Protein AF-A0A812QGC5-F1 (afdb_monomer)

Structure (mmCIF, N/CA/C/O backbone):
data_AF-A0A812QGC5-F1
#
_entry.id   AF-A0A812QGC5-F1
#
loop_
_atom_site.group_PDB
_atom_site.id
_atom_site.type_symbol
_atom_site.label_atom_id
_atom_site.label_alt_id
_atom_site.label_comp_id
_atom_site.label_asym_id
_atom_site.label_entity_id
_atom_site.label_seq_id
_atom_site.pdbx_PDB_ins_code
_atom_site.Cartn_x
_atom_site.Cartn_y
_atom_site.Cartn_z
_atom_site.occupancy
_atom_site.B_iso_or_equiv
_atom_site.auth_seq_id
_atom_site.auth_comp_id
_atom_site.auth_asym_id
_atom_site.auth_atom_id
_atom_site.pdbx_PDB_model_num
ATOM 1 N N . ALA A 1 1 ? -23.542 2.801 25.364 1.00 51.41 1 ALA A N 1
ATOM 2 C CA . ALA A 1 1 ? -22.105 2.615 25.045 1.00 51.41 1 ALA A CA 1
ATOM 3 C C . ALA A 1 1 ? -21.434 1.671 26.038 1.00 51.41 1 ALA A C 1
ATOM 5 O O . ALA A 1 1 ? -21.029 0.599 25.617 1.00 51.41 1 ALA A O 1
ATOM 6 N N . LEU A 1 2 ? -21.374 2.004 27.335 1.00 61.59 2 LEU A N 1
ATOM 7 C CA . LEU A 1 2 ? -20.859 1.076 28.356 1.00 61.59 2 LEU A CA 1
ATOM 8 C C . LEU A 1 2 ? -21.672 -0.218 28.427 1.00 61.59 2 LEU A C 1
ATOM 10 O O . LEU A 1 2 ? -21.101 -1.281 28.233 1.00 61.59 2 LEU A O 1
ATOM 14 N N . GLU A 1 3 ? -23.001 -0.109 28.476 1.00 65.00 3 GLU A N 1
ATOM 15 C CA . GLU A 1 3 ? -23.911 -1.265 28.377 1.00 65.00 3 GLU A CA 1
ATOM 16 C C . GLU A 1 3 ? -23.675 -2.108 27.111 1.00 65.00 3 GLU A C 1
ATOM 18 O O . GLU A 1 3 ? -23.820 -3.327 27.119 1.00 65.00 3 GLU A O 1
ATOM 23 N N . ALA A 1 4 ? -23.253 -1.471 26.011 1.00 57.47 4 ALA A N 1
ATOM 24 C CA . ALA A 1 4 ? -22.937 -2.182 24.780 1.00 57.47 4 ALA A CA 1
ATOM 25 C C . ALA A 1 4 ? -21.626 -2.979 24.912 1.00 57.47 4 ALA A C 1
ATOM 27 O O . ALA A 1 4 ? -21.539 -4.066 24.351 1.00 57.47 4 ALA A O 1
ATOM 28 N N . LEU A 1 5 ? -20.624 -2.479 25.639 1.00 62.44 5 LEU A N 1
ATOM 29 C CA . LEU A 1 5 ? -19.395 -3.224 25.938 1.00 62.44 5 LEU A CA 1
ATOM 30 C C . LEU A 1 5 ? -19.624 -4.312 27.000 1.00 62.44 5 LEU A C 1
ATOM 32 O O . LEU A 1 5 ? -19.018 -5.375 26.909 1.00 62.44 5 LEU A O 1
ATOM 36 N N . ASP A 1 6 ? -20.493 -4.067 27.988 1.00 69.75 6 ASP A N 1
ATOM 37 C CA . ASP A 1 6 ? -20.926 -5.079 28.964 1.00 69.75 6 ASP A CA 1
ATOM 38 C C . ASP A 1 6 ? -21.587 -6.277 28.271 1.00 69.75 6 ASP A C 1
ATOM 40 O O . ASP A 1 6 ? -21.271 -7.420 28.586 1.00 69.75 6 ASP A O 1
ATOM 44 N N . TRP A 1 7 ? -22.437 -6.026 27.273 1.00 65.00 7 TRP A N 1
ATOM 45 C CA . TRP A 1 7 ? -23.101 -7.090 26.520 1.00 65.00 7 TRP A CA 1
ATOM 46 C C . TRP A 1 7 ? -22.123 -8.011 25.771 1.00 65.00 7 TRP A C 1
ATOM 48 O O . TRP A 1 7 ? -22.258 -9.226 25.854 1.00 65.00 7 TRP A O 1
ATO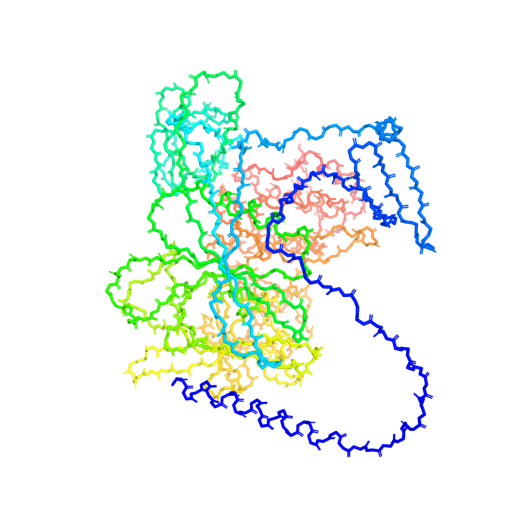M 58 N N . THR A 1 8 ? -21.106 -7.463 25.090 1.00 58.28 8 THR A N 1
ATOM 59 C CA . THR A 1 8 ? -20.103 -8.272 24.363 1.00 58.28 8 THR A CA 1
ATOM 60 C C . THR A 1 8 ? -19.292 -9.150 25.309 1.00 58.28 8 THR A C 1
ATOM 62 O O . THR A 1 8 ? -19.069 -10.320 25.023 1.00 58.28 8 THR A O 1
ATOM 65 N N . ARG A 1 9 ? -18.909 -8.611 26.472 1.00 63.12 9 ARG A N 1
ATOM 66 C CA . ARG A 1 9 ? -18.237 -9.396 27.509 1.00 63.12 9 ARG A CA 1
ATOM 67 C C . ARG A 1 9 ? -19.108 -10.559 27.986 1.00 63.12 9 ARG A C 1
ATOM 69 O O . ARG A 1 9 ? -18.584 -11.646 28.191 1.00 63.12 9 ARG A O 1
ATOM 76 N N . ASN A 1 10 ? -20.403 -10.319 28.183 1.00 67.81 10 ASN A N 1
ATOM 77 C CA . ASN A 1 10 ? -21.319 -11.356 28.645 1.00 67.81 10 ASN A CA 1
ATOM 78 C C . ASN A 1 10 ? -21.529 -12.438 27.579 1.00 67.81 10 ASN A C 1
ATOM 80 O O . ASN A 1 10 ? -21.509 -13.605 27.936 1.00 67.81 10 ASN A O 1
ATOM 84 N N . GLN A 1 11 ? -21.634 -12.082 26.291 1.00 62.38 11 GLN A N 1
ATOM 85 C CA . GLN A 1 11 ? -21.684 -13.066 25.198 1.00 62.38 11 GLN A CA 1
ATOM 86 C C . GLN A 1 11 ? -20.425 -13.935 25.140 1.00 62.38 11 GLN A C 1
ATOM 88 O O . GLN A 1 11 ? -20.523 -15.155 25.088 1.00 62.38 11 GLN A O 1
ATOM 93 N N . ASP A 1 12 ? -19.245 -13.317 25.217 1.00 58.53 12 ASP A N 1
ATOM 94 C CA . ASP A 1 12 ? -17.973 -14.043 25.263 1.00 58.53 12 ASP A CA 1
ATOM 95 C C . ASP A 1 12 ? -17.878 -14.990 26.470 1.00 58.53 12 ASP A C 1
ATOM 97 O O . ASP A 1 12 ? -17.263 -16.053 26.392 1.00 58.53 12 ASP A O 1
ATOM 101 N N . GLN A 1 13 ? -18.442 -14.573 27.605 1.00 60.47 13 GLN A N 1
ATOM 102 C CA . GLN A 1 13 ? -18.457 -15.362 28.828 1.00 60.47 13 GLN A CA 1
ATOM 103 C C . GLN A 1 13 ? -19.453 -16.525 28.726 1.00 60.47 13 GLN A C 1
ATOM 105 O O . GLN A 1 13 ? -19.086 -17.641 29.063 1.00 60.47 13 GLN A O 1
ATOM 110 N N . GLU A 1 14 ? -20.651 -16.302 28.178 1.00 64.06 14 GLU A N 1
ATOM 111 C CA . GLU A 1 14 ? -21.645 -17.353 27.910 1.00 64.06 14 GLU A CA 1
ATOM 112 C C . GLU A 1 14 ? -21.124 -18.395 26.904 1.00 64.06 14 GLU A C 1
ATOM 114 O O . GLU A 1 14 ? -21.294 -19.595 27.114 1.00 64.06 14 GLU A O 1
ATOM 119 N N . GLU A 1 15 ? -20.435 -17.968 25.840 1.00 57.91 15 GLU A N 1
ATOM 120 C CA . GLU A 1 15 ? -19.796 -18.889 24.892 1.00 57.91 15 GLU A CA 1
ATOM 121 C C . GLU A 1 15 ? -18.661 -19.703 25.526 1.00 57.91 15 GLU A C 1
ATOM 123 O O . GLU A 1 15 ? -18.509 -20.885 25.218 1.00 57.91 15 GLU A O 1
ATOM 128 N N . ASN A 1 16 ? -17.853 -19.091 26.399 1.00 53.69 16 ASN A N 1
ATOM 129 C CA . ASN A 1 16 ? -16.799 -19.802 27.125 1.00 53.69 16 ASN A CA 1
ATOM 130 C C . ASN A 1 16 ? -17.381 -20.802 28.134 1.00 53.69 16 ASN A C 1
ATOM 132 O O . ASN A 1 16 ? -16.910 -21.935 28.191 1.00 53.69 16 ASN A O 1
ATOM 136 N N . ASP A 1 17 ? -18.418 -20.411 28.878 1.00 58.16 17 ASP A N 1
ATOM 137 C CA . ASP A 1 17 ? -19.082 -21.276 29.857 1.00 58.16 17 ASP A CA 1
ATOM 138 C C . ASP A 1 17 ? -19.735 -22.492 29.162 1.00 58.16 17 ASP A C 1
ATOM 140 O O . ASP A 1 17 ? -19.728 -23.600 29.703 1.00 58.16 17 ASP A O 1
ATOM 144 N N . HIS A 1 18 ? -20.240 -22.328 27.931 1.00 55.31 18 HIS A N 1
ATOM 145 C CA . HIS A 1 18 ? -20.723 -23.443 27.109 1.00 55.31 18 HIS A CA 1
ATOM 146 C C . HIS A 1 18 ? -19.597 -24.337 26.569 1.00 55.31 18 HIS A C 1
ATOM 148 O O . HIS A 1 18 ? -19.727 -25.560 26.623 1.00 55.31 18 HIS A O 1
ATOM 154 N N . ALA A 1 19 ? -18.477 -23.762 26.121 1.00 51.03 19 ALA A N 1
ATOM 155 C CA . ALA A 1 19 ? -17.329 -24.532 25.636 1.00 51.03 19 ALA A CA 1
ATOM 156 C C . ALA A 1 19 ? -16.635 -25.349 26.744 1.00 51.03 19 ALA A C 1
ATOM 158 O O . ALA A 1 19 ? -16.153 -26.449 26.479 1.00 51.03 19 ALA A O 1
ATOM 159 N N . GLU A 1 20 ? -16.603 -24.849 27.985 1.00 49.97 20 GLU A N 1
ATOM 160 C CA . GLU A 1 20 ? -16.094 -25.611 29.134 1.00 49.97 20 GLU A CA 1
ATOM 161 C C . GLU A 1 20 ? -17.053 -26.749 29.535 1.00 49.97 20 GLU A C 1
ATOM 163 O O . GLU A 1 20 ? -16.592 -27.824 29.925 1.00 49.97 20 GLU A O 1
ATOM 168 N N . SER A 1 21 ? -18.371 -26.572 29.356 1.00 49.69 21 SER A N 1
ATOM 169 C CA . SER A 1 21 ? -19.380 -27.595 29.686 1.00 49.69 21 SER A CA 1
ATOM 170 C C . SER A 1 21 ? -19.433 -28.795 28.728 1.00 49.69 21 SER A C 1
ATOM 172 O O . SER A 1 21 ? -19.915 -29.856 29.117 1.00 49.69 21 SER A O 1
ATOM 174 N N . ASP A 1 22 ? -18.887 -28.664 27.516 1.00 45.41 22 ASP A N 1
ATOM 175 C CA . ASP A 1 22 ? -18.823 -29.747 26.521 1.00 45.41 22 ASP A CA 1
ATOM 176 C C . ASP A 1 22 ? -17.539 -30.602 26.632 1.00 45.41 22 ASP A C 1
ATOM 178 O O . ASP A 1 22 ? -17.300 -31.483 25.804 1.00 45.41 22 ASP A O 1
ATOM 182 N N . SER A 1 23 ? -16.709 -30.380 27.663 1.00 42.31 23 SER A N 1
ATOM 183 C CA . SER A 1 23 ? -15.461 -31.133 27.889 1.00 42.31 23 SER A CA 1
ATOM 184 C C . SER A 1 23 ? -15.576 -32.325 28.856 1.00 42.31 23 SER A C 1
ATOM 186 O O . SER A 1 23 ? -14.601 -33.056 29.040 1.00 42.31 23 SER A O 1
ATOM 188 N N . ASP A 1 24 ? -16.771 -32.608 29.389 1.00 41.47 24 ASP A N 1
ATOM 189 C CA . ASP A 1 24 ? -17.039 -33.792 30.216 1.00 41.47 24 ASP A CA 1
ATOM 190 C C . ASP A 1 24 ? -17.233 -35.054 29.349 1.00 41.47 24 ASP A C 1
ATOM 192 O O . ASP A 1 24 ? -18.333 -35.587 29.175 1.00 41.47 24 ASP A O 1
ATOM 196 N N . SER A 1 25 ? -16.130 -35.579 28.816 1.00 38.19 25 SER A N 1
ATOM 197 C CA . SER A 1 25 ? -16.027 -36.995 28.458 1.00 38.19 25 SER A CA 1
ATOM 198 C C . SER A 1 25 ? -14.837 -37.618 29.181 1.00 38.19 25 SER A C 1
ATOM 200 O O . SER A 1 25 ? -13.722 -37.676 28.660 1.00 38.19 25 SER A O 1
ATOM 202 N N . ASP A 1 26 ? -15.111 -38.079 30.399 1.00 38.16 26 ASP A N 1
ATOM 203 C CA . ASP A 1 26 ? -14.253 -38.945 31.198 1.00 38.16 26 ASP A CA 1
ATOM 204 C C . ASP A 1 26 ? -13.956 -40.262 30.462 1.00 38.16 26 ASP A C 1
ATOM 206 O O . ASP A 1 26 ? -14.856 -41.070 30.212 1.00 38.16 26 ASP A O 1
ATOM 210 N N . ALA A 1 27 ? -12.675 -40.512 30.185 1.00 34.78 27 ALA A N 1
ATOM 211 C CA . ALA A 1 27 ? -12.120 -41.859 30.095 1.00 34.78 27 ALA A CA 1
ATOM 212 C C . ALA A 1 27 ? -10.614 -41.853 30.426 1.00 34.78 27 ALA A C 1
ATOM 214 O O . ALA A 1 27 ? -9.789 -41.362 29.660 1.00 34.78 27 ALA A O 1
ATOM 215 N N . ASP A 1 28 ? -10.300 -42.456 31.575 1.00 37.97 28 ASP A N 1
ATOM 216 C CA . ASP A 1 28 ? -9.084 -43.210 31.901 1.00 37.97 28 ASP A CA 1
ATOM 217 C C . ASP A 1 28 ? -7.702 -42.555 31.731 1.00 37.97 28 ASP A C 1
ATOM 219 O O . ASP A 1 28 ? -7.010 -42.832 30.756 1.00 37.97 28 ASP A O 1
ATOM 223 N N . ILE A 1 29 ? -7.198 -41.883 32.780 1.00 31.80 29 ILE A N 1
ATOM 224 C CA . ILE A 1 29 ? -5.770 -41.969 33.164 1.00 31.80 29 ILE A CA 1
ATOM 225 C C . ILE A 1 29 ? -5.642 -42.018 34.698 1.00 31.80 29 ILE A C 1
ATOM 227 O O . ILE A 1 29 ? -5.311 -41.043 35.370 1.00 31.80 29 ILE A O 1
ATOM 231 N N . GLU A 1 30 ? -5.863 -43.206 35.260 1.00 33.41 30 GLU A N 1
ATOM 232 C CA . GLU A 1 30 ? -5.301 -43.616 36.549 1.00 33.41 30 GLU A CA 1
ATOM 233 C C . GLU A 1 30 ? -3.942 -44.292 36.283 1.00 33.41 30 GLU A C 1
ATOM 235 O O . GLU A 1 30 ? -3.883 -45.478 35.981 1.00 33.41 30 GLU A O 1
ATOM 240 N N . SER A 1 31 ? -2.833 -43.552 36.368 1.00 30.31 31 SER A N 1
ATOM 241 C CA . SER A 1 31 ? -1.549 -44.071 36.877 1.00 30.31 31 SER A CA 1
ATOM 242 C C . SER A 1 31 ? -0.480 -42.980 36.851 1.00 30.31 31 SER A C 1
ATOM 244 O O . SER A 1 31 ? -0.059 -42.568 35.774 1.00 30.31 31 SER A O 1
ATOM 246 N N . LEU A 1 32 ? -0.026 -42.559 38.035 1.00 27.27 32 LEU A N 1
ATOM 247 C CA . LEU A 1 32 ? 1.380 -42.341 38.428 1.00 27.27 32 LEU A CA 1
ATOM 248 C C . LEU A 1 32 ? 1.431 -41.410 39.650 1.00 27.27 32 LEU A C 1
ATOM 250 O O . LEU A 1 32 ? 1.741 -40.226 39.573 1.00 27.27 32 LEU A O 1
ATOM 254 N N . GLN A 1 33 ? 1.156 -41.990 40.820 1.00 28.73 33 GLN A N 1
ATOM 255 C CA . GLN A 1 33 ? 1.729 -41.505 42.071 1.00 28.73 33 GLN A CA 1
ATOM 256 C C . GLN A 1 33 ? 3.153 -42.053 42.202 1.00 28.73 33 GLN A C 1
ATOM 258 O O . GLN A 1 33 ? 3.318 -43.273 42.254 1.00 28.73 33 GLN A O 1
ATOM 263 N N . LYS A 1 34 ? 4.144 -41.161 42.319 1.00 28.09 34 LYS A N 1
ATOM 264 C CA . LYS A 1 34 ? 5.225 -41.167 43.331 1.00 28.09 34 LYS A CA 1
ATOM 265 C C . LYS A 1 34 ? 6.358 -40.241 42.891 1.00 28.09 34 LYS A C 1
ATOM 267 O O . LYS A 1 34 ? 7.042 -40.534 41.924 1.00 28.09 34 LYS A O 1
ATOM 272 N N . ASP A 1 35 ? 6.510 -39.125 43.599 1.00 24.92 35 ASP A N 1
ATOM 273 C CA . ASP A 1 35 ? 7.723 -38.801 44.363 1.00 24.92 35 ASP A CA 1
ATOM 274 C C . ASP A 1 35 ? 7.535 -37.429 45.026 1.00 24.92 35 ASP A C 1
ATOM 276 O O . ASP A 1 35 ? 7.596 -36.376 44.398 1.00 24.92 35 ASP A O 1
ATOM 280 N N . VAL A 1 36 ? 7.244 -37.460 46.328 1.00 23.92 36 VAL A N 1
ATOM 281 C CA . VAL A 1 36 ? 7.231 -36.286 47.204 1.00 23.92 36 VAL A CA 1
ATOM 282 C C . VAL A 1 36 ? 8.629 -36.173 47.802 1.00 23.92 36 VAL A C 1
ATOM 284 O O . VAL A 1 36 ? 9.024 -37.013 48.608 1.00 23.92 36 VAL A O 1
ATOM 287 N N . VAL A 1 37 ? 9.372 -35.140 47.408 1.00 24.52 37 VAL A N 1
ATOM 288 C CA . VAL A 1 37 ? 10.592 -34.701 48.095 1.00 24.52 37 VAL A CA 1
ATOM 289 C C . VAL A 1 37 ? 10.237 -33.457 48.905 1.00 24.52 37 VAL A C 1
ATOM 291 O O . VAL A 1 37 ? 9.871 -32.425 48.347 1.00 24.52 37 VAL A O 1
ATOM 294 N N . GLU A 1 38 ? 10.316 -33.574 50.230 1.00 24.09 38 GLU A N 1
ATOM 295 C CA . GLU A 1 38 ? 10.197 -32.462 51.175 1.00 24.09 38 GLU A CA 1
ATOM 296 C C . GLU A 1 38 ? 11.308 -31.427 50.929 1.00 24.09 38 GLU A C 1
ATOM 298 O O . GLU A 1 38 ? 12.490 -31.712 51.127 1.00 24.09 38 GLU A O 1
ATOM 303 N N . PHE A 1 39 ? 10.934 -30.200 50.558 1.00 22.98 39 PHE A N 1
ATOM 304 C CA . PHE A 1 39 ? 11.820 -29.040 50.656 1.00 22.98 39 PHE A CA 1
ATOM 305 C C . PHE A 1 39 ? 11.642 -28.384 52.030 1.00 22.98 39 PHE A C 1
ATOM 307 O O . PHE A 1 39 ? 10.556 -27.928 52.383 1.00 22.98 39 PHE A O 1
ATOM 314 N N . ARG A 1 40 ? 12.727 -28.333 52.811 1.00 23.81 40 ARG A N 1
ATOM 315 C CA . ARG A 1 40 ? 12.825 -27.514 54.025 1.00 23.81 40 ARG A CA 1
ATOM 316 C C . ARG A 1 40 ? 12.967 -26.043 53.635 1.00 23.81 40 ARG A C 1
ATOM 318 O O . ARG A 1 40 ? 13.936 -25.671 52.981 1.00 23.81 40 ARG A O 1
ATOM 325 N N . GLU A 1 41 ? 12.038 -25.211 54.094 1.00 28.45 41 GLU A N 1
ATOM 326 C CA . GLU A 1 41 ? 12.185 -23.756 54.115 1.00 28.45 41 GLU A CA 1
ATOM 327 C C . GLU A 1 41 ? 13.258 -23.351 55.135 1.00 28.45 41 GLU A C 1
ATOM 329 O O . GLU A 1 41 ? 13.070 -23.490 56.343 1.00 28.45 41 GLU A O 1
ATOM 334 N N . THR A 1 42 ? 14.377 -22.802 54.665 1.00 28.95 42 THR A N 1
ATOM 335 C CA . THR A 1 42 ? 15.265 -21.981 55.499 1.00 28.95 42 THR A CA 1
ATOM 336 C C . THR A 1 42 ? 15.805 -20.812 54.688 1.00 28.95 42 THR A C 1
ATOM 338 O O . THR A 1 42 ? 16.832 -20.926 54.026 1.00 28.95 42 THR A O 1
ATOM 341 N N . SER A 1 43 ? 15.139 -19.665 54.780 1.00 31.56 43 SER A N 1
ATOM 342 C CA . SER A 1 43 ? 15.748 -18.368 54.481 1.00 31.56 43 SER A CA 1
ATOM 343 C C . SER A 1 43 ? 15.027 -17.289 55.286 1.00 31.56 43 SER A C 1
ATOM 345 O O . SER A 1 43 ? 13.912 -16.890 54.953 1.00 31.56 43 SER A O 1
ATOM 347 N N . GLN A 1 44 ? 15.647 -16.859 56.387 1.00 30.02 44 GLN A N 1
ATOM 348 C CA . GLN A 1 44 ? 15.215 -15.677 57.135 1.00 30.02 44 GLN A CA 1
ATOM 349 C C . GLN A 1 44 ? 15.510 -14.408 56.312 1.00 30.02 44 GLN A C 1
ATOM 351 O O . GLN A 1 44 ? 16.543 -14.353 55.642 1.00 30.02 44 GLN A O 1
ATOM 356 N N . PRO A 1 45 ? 14.635 -13.387 56.344 1.00 32.44 45 PRO A N 1
ATOM 357 C CA . PRO A 1 45 ? 14.910 -12.098 55.714 1.00 32.44 45 PRO A CA 1
ATOM 358 C C . PRO A 1 45 ? 16.031 -11.336 56.454 1.00 32.44 45 PRO A C 1
ATOM 360 O O . PRO A 1 45 ? 16.222 -11.557 57.651 1.00 32.44 45 PRO A O 1
ATOM 363 N N . PRO A 1 46 ? 16.758 -10.426 55.774 1.00 35.69 46 PRO A N 1
ATOM 364 C CA . PRO A 1 46 ? 17.833 -9.645 56.386 1.00 35.69 46 PRO A CA 1
ATOM 365 C C . PRO A 1 46 ? 17.307 -8.676 57.458 1.00 35.69 46 PRO A C 1
ATOM 367 O O . PRO A 1 46 ? 16.222 -8.102 57.318 1.00 35.69 46 PRO A O 1
ATOM 370 N N . GLU A 1 47 ? 18.089 -8.483 58.524 1.00 34.16 47 GLU A N 1
ATOM 371 C CA . GLU A 1 47 ? 17.730 -7.602 59.638 1.00 34.16 47 GLU A CA 1
ATOM 372 C C . GLU A 1 47 ? 17.901 -6.102 59.301 1.00 34.16 47 GLU A C 1
ATOM 374 O O . GLU A 1 47 ? 18.698 -5.725 58.435 1.00 34.16 47 GLU A O 1
ATOM 379 N N . PRO A 1 48 ? 17.161 -5.198 59.977 1.00 29.09 48 PRO A N 1
ATOM 380 C CA . PRO A 1 48 ? 17.253 -3.762 59.733 1.00 29.09 48 PRO A CA 1
ATOM 381 C C . PRO A 1 48 ? 18.610 -3.202 60.197 1.00 29.09 48 PRO A C 1
ATOM 383 O O . PRO A 1 48 ? 18.845 -3.046 61.392 1.00 29.09 48 PRO A O 1
ATOM 386 N N . GLY A 1 49 ? 19.493 -2.839 59.259 1.00 34.09 49 GLY A N 1
ATOM 387 C CA . GLY A 1 49 ? 20.756 -2.150 59.576 1.00 34.09 49 GLY A CA 1
ATOM 388 C C . GLY A 1 49 ? 21.924 -2.395 58.618 1.00 34.09 49 GLY A C 1
ATOM 389 O O . GLY A 1 49 ? 22.900 -1.639 58.656 1.00 34.09 49 GLY A O 1
ATOM 390 N N . ASP A 1 50 ? 21.831 -3.391 57.736 1.00 33.56 50 ASP A N 1
ATOM 391 C CA . ASP A 1 50 ? 22.957 -3.790 56.892 1.00 33.56 50 ASP A CA 1
ATOM 392 C C . ASP A 1 50 ? 23.245 -2.821 55.735 1.00 33.56 50 ASP A C 1
ATOM 394 O O . ASP A 1 50 ? 22.373 -2.426 54.958 1.00 33.56 50 ASP A O 1
ATOM 398 N N . LYS A 1 51 ? 24.523 -2.449 55.594 1.00 29.06 51 LYS A N 1
ATOM 399 C CA . LYS A 1 51 ? 25.035 -1.647 54.473 1.00 29.06 51 LYS A CA 1
ATOM 400 C C . LYS A 1 51 ? 25.611 -2.572 53.403 1.00 29.06 51 LYS A C 1
ATOM 402 O O . LYS A 1 51 ? 26.743 -3.027 53.534 1.00 29.06 51 LYS A O 1
ATOM 407 N N . MET A 1 52 ? 24.880 -2.800 52.314 1.00 28.70 52 MET A N 1
ATOM 408 C CA . MET A 1 52 ? 25.397 -3.539 51.155 1.00 28.70 52 MET A CA 1
ATOM 409 C C . MET A 1 52 ? 26.094 -2.608 50.148 1.00 28.70 52 MET A C 1
ATOM 411 O O . MET A 1 52 ? 25.603 -1.519 49.847 1.00 28.70 52 MET A O 1
ATOM 415 N N . LYS A 1 53 ? 27.236 -3.044 49.596 1.00 26.02 53 LYS A N 1
ATOM 416 C CA . LYS A 1 53 ? 27.913 -2.407 48.450 1.00 26.02 53 LYS A CA 1
ATOM 417 C C . LYS A 1 53 ? 27.907 -3.363 47.259 1.00 26.02 53 LYS A C 1
ATOM 419 O O . LYS A 1 53 ? 28.475 -4.444 47.347 1.00 26.02 53 LYS A O 1
ATOM 424 N N . LEU A 1 54 ? 27.326 -2.936 46.140 1.00 25.69 54 LEU A N 1
ATOM 425 C CA . LEU A 1 54 ? 27.398 -3.649 44.861 1.00 25.69 54 LEU A CA 1
ATOM 426 C C . LEU A 1 54 ? 28.612 -3.157 44.053 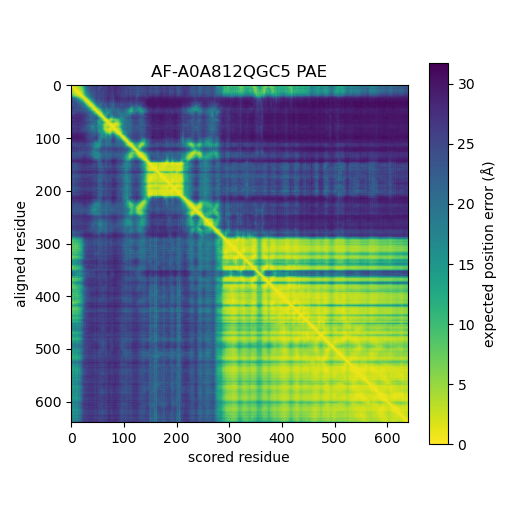1.00 25.69 54 LEU A C 1
ATOM 428 O O . LEU A 1 54 ? 28.786 -1.949 43.885 1.00 25.69 54 LEU A O 1
ATOM 432 N N . VAL A 1 55 ? 29.426 -4.071 43.514 1.00 25.02 55 VAL A N 1
ATOM 433 C CA . VAL A 1 55 ? 30.518 -3.755 42.572 1.00 25.02 55 VAL A CA 1
ATOM 434 C C . VAL A 1 55 ? 30.319 -4.549 41.277 1.00 25.02 55 VAL A C 1
ATOM 436 O O . VAL A 1 55 ? 29.962 -5.721 41.299 1.00 25.02 55 VAL A O 1
ATOM 439 N N . LYS A 1 56 ? 30.510 -3.875 40.138 1.00 26.88 56 LYS A N 1
ATOM 440 C CA . LYS A 1 56 ? 30.215 -4.347 38.775 1.00 26.88 56 LYS A CA 1
ATOM 441 C C . LYS A 1 56 ? 31.285 -5.321 38.254 1.00 26.88 56 LYS A C 1
ATOM 443 O O . LYS A 1 56 ? 32.458 -4.959 38.238 1.00 26.88 56 LYS A O 1
ATOM 448 N N . VAL A 1 57 ? 30.877 -6.475 37.717 1.00 24.27 57 VAL A N 1
ATOM 449 C CA . VAL A 1 57 ? 31.714 -7.371 36.888 1.00 24.27 57 VAL A CA 1
ATOM 450 C C . VAL A 1 57 ? 30.951 -7.696 35.594 1.00 24.27 57 VAL A C 1
ATOM 452 O O . VAL A 1 57 ? 29.740 -7.895 35.626 1.00 24.27 57 VAL A O 1
ATOM 455 N N . ALA A 1 58 ? 31.629 -7.651 34.443 1.00 27.11 58 ALA A N 1
ATOM 456 C CA . ALA A 1 58 ? 31.035 -7.853 33.115 1.00 27.11 58 ALA A CA 1
ATOM 457 C C . ALA A 1 58 ? 30.960 -9.349 32.739 1.00 27.11 58 ALA A C 1
ATOM 459 O O . ALA A 1 58 ? 31.865 -10.107 33.076 1.00 27.11 58 ALA A O 1
ATOM 460 N N . MET A 1 59 ? 29.892 -9.761 32.042 1.00 26.94 59 MET A N 1
ATOM 461 C CA . MET A 1 59 ? 29.592 -11.163 31.701 1.00 26.94 59 MET A CA 1
ATOM 462 C C . MET A 1 59 ? 30.221 -11.643 30.376 1.00 26.94 59 MET A C 1
ATOM 464 O O . MET A 1 59 ? 30.282 -10.890 29.404 1.00 26.94 59 MET A O 1
ATOM 468 N N . LEU A 1 60 ? 30.595 -12.930 30.346 1.00 25.58 60 LEU A N 1
ATOM 469 C CA . LEU A 1 60 ? 30.867 -13.777 29.169 1.00 25.58 60 LEU A CA 1
ATOM 470 C C . LEU A 1 60 ? 29.699 -14.787 28.965 1.00 25.58 60 LEU A C 1
ATOM 472 O O . LEU A 1 60 ? 28.937 -14.996 29.910 1.00 25.58 60 LEU A O 1
ATOM 476 N N . PRO A 1 61 ? 29.533 -15.418 27.777 1.00 31.39 61 PRO A N 1
ATOM 477 C CA . PRO A 1 61 ? 28.466 -16.398 27.508 1.00 31.39 61 PRO A CA 1
ATOM 478 C C . PRO A 1 61 ? 28.731 -17.795 28.143 1.00 31.39 61 PRO A C 1
ATOM 480 O O . PRO A 1 61 ? 29.851 -18.044 28.586 1.00 31.39 61 PRO A O 1
ATOM 483 N N . PRO A 1 62 ? 27.712 -18.688 28.227 1.00 34.72 62 PRO A N 1
ATOM 484 C CA . PRO A 1 62 ? 27.551 -19.720 29.277 1.00 34.72 62 PRO A CA 1
ATOM 485 C C . PRO A 1 62 ? 28.527 -20.917 29.181 1.00 34.72 62 PRO A C 1
ATOM 487 O O . PRO A 1 62 ? 29.052 -21.164 28.093 1.00 34.72 62 PRO A O 1
ATOM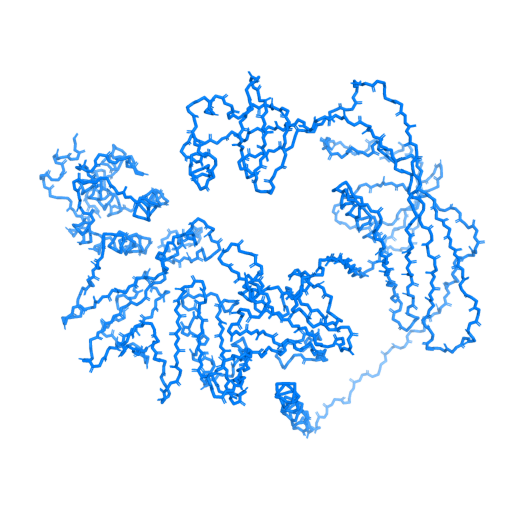 490 N N . PRO A 1 63 ? 28.750 -21.701 30.273 1.00 33.53 63 PRO A N 1
ATOM 491 C CA . PRO A 1 63 ? 27.873 -21.921 31.438 1.00 33.53 63 PRO A CA 1
ATOM 492 C C . PRO A 1 63 ? 28.188 -21.064 32.679 1.00 33.53 63 PRO A C 1
ATOM 494 O O . PRO A 1 63 ? 29.331 -20.715 32.956 1.00 33.53 63 PRO A O 1
ATOM 497 N N . THR A 1 64 ? 27.126 -20.716 33.407 1.00 31.88 64 THR A N 1
ATOM 498 C CA . THR A 1 64 ? 27.071 -19.765 34.528 1.00 31.88 64 THR A CA 1
ATOM 499 C C . THR A 1 64 ? 27.797 -20.280 35.779 1.00 31.88 64 THR A C 1
ATOM 501 O O . THR A 1 64 ? 27.513 -21.381 36.243 1.00 31.88 64 THR A O 1
ATOM 504 N N . PHE A 1 65 ? 28.672 -19.460 36.368 1.00 33.44 65 PHE A N 1
ATOM 505 C CA . PHE A 1 65 ? 29.269 -19.684 37.693 1.00 33.44 65 PHE A CA 1
ATOM 506 C C . PHE A 1 65 ? 28.785 -18.599 38.661 1.00 33.44 65 PHE A C 1
ATOM 508 O O . PHE A 1 65 ? 28.688 -17.432 38.274 1.00 33.44 65 PHE A O 1
ATOM 515 N N . ILE A 1 66 ? 28.516 -18.962 39.917 1.00 29.11 66 ILE A N 1
ATOM 516 C CA . ILE A 1 66 ? 28.252 -17.997 40.992 1.00 29.11 66 ILE A CA 1
ATOM 517 C C . ILE A 1 66 ? 29.575 -17.753 41.721 1.00 29.11 66 ILE A C 1
ATOM 519 O O . ILE A 1 66 ? 30.207 -18.694 42.204 1.00 29.11 66 ILE A O 1
ATOM 523 N N . ALA A 1 67 ? 30.003 -16.490 41.767 1.00 28.75 67 ALA A N 1
ATOM 524 C CA . ALA A 1 67 ? 31.218 -16.068 42.451 1.00 28.75 67 ALA A CA 1
ATOM 525 C C . ALA A 1 67 ? 30.874 -15.123 43.606 1.00 28.75 67 ALA A C 1
ATOM 527 O O . ALA A 1 67 ? 30.282 -14.064 43.391 1.00 28.75 67 ALA A O 1
ATOM 528 N N . LEU A 1 68 ? 31.289 -15.486 44.818 1.00 29.03 68 LEU A N 1
ATOM 529 C CA . LEU A 1 68 ? 31.282 -14.607 45.987 1.00 29.03 68 LEU A CA 1
ATOM 530 C C . LEU A 1 68 ? 32.691 -14.038 46.168 1.00 29.03 68 LEU A C 1
ATOM 532 O O . LEU A 1 68 ? 33.675 -14.781 46.180 1.00 29.03 68 LEU A O 1
ATOM 536 N N . VAL A 1 69 ? 32.794 -12.713 46.282 1.00 31.38 69 VAL A N 1
ATOM 537 C CA . VAL A 1 69 ? 34.077 -12.024 46.462 1.00 31.38 69 VAL A CA 1
ATOM 538 C C . VAL A 1 69 ? 34.101 -11.349 47.824 1.00 31.38 69 VAL A C 1
ATOM 540 O O . VAL A 1 69 ? 33.391 -10.373 48.059 1.00 31.38 69 VAL A O 1
ATOM 543 N N . GLU A 1 70 ? 34.969 -11.850 48.697 1.00 36.62 70 GLU A N 1
ATOM 544 C CA . GLU A 1 70 ? 35.417 -11.138 49.891 1.00 36.62 70 GLU A CA 1
ATOM 545 C C . GLU A 1 70 ? 36.746 -10.440 49.590 1.00 36.62 70 GLU A C 1
ATOM 547 O O . GLU A 1 70 ? 37.478 -10.826 48.681 1.00 36.62 70 GLU A O 1
ATOM 552 N N . SER A 1 71 ? 37.090 -9.411 50.364 1.00 40.19 71 SER A N 1
ATOM 553 C CA . SER A 1 71 ? 38.173 -8.440 50.126 1.00 40.19 71 SER A CA 1
ATOM 554 C C . SER A 1 71 ? 39.592 -8.995 49.870 1.00 40.19 71 SER A C 1
ATOM 556 O O . SER A 1 71 ? 40.496 -8.208 49.607 1.00 40.19 71 SER A O 1
ATOM 558 N N . SER A 1 72 ? 39.812 -10.314 49.902 1.00 35.16 72 SER A N 1
ATOM 559 C CA . SER A 1 72 ? 41.083 -10.957 49.529 1.00 35.16 72 SER A CA 1
ATOM 560 C C . SER A 1 72 ? 40.963 -12.289 48.760 1.00 35.16 72 SER A C 1
ATOM 562 O O . SER A 1 72 ? 41.995 -12.868 48.411 1.00 35.16 72 SER A O 1
ATOM 564 N N . LYS A 1 73 ? 39.752 -12.805 48.481 1.00 40.59 73 LYS A N 1
ATOM 565 C CA . LYS A 1 73 ? 39.543 -14.141 47.884 1.00 40.59 73 LYS A CA 1
ATOM 566 C C . LYS A 1 73 ? 38.283 -14.199 47.016 1.00 40.59 73 LYS A C 1
ATOM 568 O O . LYS A 1 73 ? 37.286 -13.550 47.319 1.00 40.59 73 LYS A O 1
ATOM 573 N N . VAL A 1 74 ? 38.319 -15.028 45.973 1.00 41.00 74 VAL A N 1
ATOM 574 C CA . VAL A 1 74 ? 37.160 -15.355 45.127 1.00 41.00 74 VAL A CA 1
ATOM 575 C C . VAL A 1 74 ? 36.765 -16.803 45.387 1.00 41.00 74 VAL A C 1
ATOM 577 O O . VAL A 1 74 ? 37.594 -17.695 45.214 1.00 41.00 74 VAL A O 1
ATOM 580 N N . ILE A 1 75 ? 35.522 -17.042 45.804 1.00 40.88 75 ILE A N 1
ATOM 581 C CA . ILE A 1 75 ? 34.969 -18.389 45.996 1.00 40.88 75 ILE A CA 1
ATOM 582 C C . ILE A 1 75 ? 34.031 -18.684 44.827 1.00 40.88 75 ILE A C 1
ATOM 584 O O . ILE A 1 75 ? 33.080 -17.940 44.589 1.00 40.88 75 ILE A O 1
ATOM 588 N N . LEU A 1 76 ? 34.326 -19.752 44.089 1.00 40.81 76 LEU A N 1
ATOM 589 C CA . LEU A 1 76 ? 33.515 -20.255 42.986 1.00 40.81 76 LEU A CA 1
ATOM 590 C C . LEU A 1 76 ? 32.788 -21.517 43.430 1.00 40.81 76 LEU A C 1
ATOM 592 O O . LEU A 1 76 ? 33.432 -22.484 43.844 1.00 40.81 76 LEU A O 1
ATOM 596 N N . GLN A 1 77 ? 31.465 -21.511 43.303 1.00 38.44 77 GLN A N 1
ATOM 597 C CA . GLN A 1 77 ? 30.656 -22.704 43.504 1.00 38.44 77 GLN A CA 1
ATOM 598 C C . GLN A 1 77 ? 30.473 -23.417 42.164 1.00 38.44 77 GLN A C 1
ATOM 600 O O . GLN A 1 77 ? 29.997 -22.839 41.183 1.00 38.44 77 GLN A O 1
ATOM 605 N N . MET A 1 78 ? 30.914 -24.667 42.114 1.00 52.41 78 MET A N 1
ATOM 606 C CA . MET A 1 78 ? 30.865 -25.507 40.927 1.00 52.41 78 MET A CA 1
ATOM 607 C C . MET A 1 78 ? 29.471 -26.151 40.792 1.00 52.41 78 MET A C 1
ATOM 609 O O . MET A 1 78 ? 28.764 -26.293 41.792 1.00 52.41 78 MET A O 1
ATOM 613 N N . PRO A 1 79 ? 29.056 -26.584 39.585 1.00 39.56 79 PRO A N 1
ATOM 614 C CA . PRO A 1 79 ? 27.735 -27.188 39.360 1.00 39.56 79 PRO A CA 1
ATOM 615 C C . PRO A 1 79 ? 27.462 -28.464 40.171 1.00 39.56 79 PRO A C 1
ATOM 617 O O . PRO A 1 79 ? 26.310 -28.841 40.355 1.00 39.56 79 PRO A O 1
ATOM 620 N N . ASP A 1 80 ? 28.514 -29.129 40.654 1.00 48.34 80 ASP A N 1
ATOM 621 C CA . ASP A 1 80 ? 28.439 -30.307 41.524 1.00 48.34 80 ASP A CA 1
ATOM 622 C C . ASP A 1 80 ? 28.313 -29.960 43.021 1.00 48.34 80 ASP A C 1
ATOM 624 O O . ASP A 1 80 ? 28.313 -30.851 43.868 1.00 48.34 80 ASP A O 1
ATOM 628 N N . GLY A 1 81 ? 28.207 -28.670 43.354 1.00 45.31 81 GLY A N 1
ATOM 629 C CA . GLY A 1 81 ? 28.101 -28.162 44.719 1.00 45.31 81 GLY A CA 1
ATOM 630 C C . GLY A 1 81 ? 29.439 -27.986 45.439 1.00 45.31 81 GLY A C 1
ATOM 631 O O . GLY A 1 81 ? 29.437 -27.538 46.585 1.00 45.31 81 GLY A O 1
ATOM 632 N N . SER A 1 82 ? 30.577 -28.299 44.806 1.00 51.81 82 SER A N 1
ATOM 633 C CA . SER A 1 82 ? 31.899 -28.088 45.406 1.00 51.81 82 SER A CA 1
ATOM 634 C C . SER A 1 82 ? 32.346 -26.623 45.326 1.00 51.81 82 SER A C 1
ATOM 636 O O . SER A 1 82 ? 32.079 -25.923 44.350 1.00 51.81 82 SER A O 1
ATOM 638 N N . GLU A 1 83 ? 33.054 -26.145 46.350 1.00 53.03 83 GLU A N 1
ATOM 639 C CA . GLU A 1 83 ? 33.603 -24.786 46.386 1.00 53.03 83 GLU A CA 1
ATOM 640 C C . GLU A 1 83 ? 35.105 -24.785 46.081 1.00 53.03 83 GLU A C 1
ATOM 642 O O . GLU A 1 83 ? 35.870 -25.593 46.615 1.00 53.03 83 GLU A O 1
ATOM 647 N N . LYS A 1 84 ? 35.551 -23.845 45.241 1.00 47.69 84 LYS A N 1
ATOM 648 C CA . LYS A 1 84 ? 36.975 -23.572 44.999 1.00 47.69 84 LYS A CA 1
ATOM 649 C C . LYS A 1 84 ? 37.306 -22.116 45.283 1.00 47.69 84 LYS A C 1
ATOM 651 O O . LYS A 1 84 ? 36.650 -21.213 44.773 1.00 47.69 84 LYS A O 1
ATOM 656 N N . THR A 1 85 ? 38.360 -21.890 46.062 1.00 50.59 85 THR A N 1
ATOM 657 C CA . THR A 1 85 ? 38.808 -20.549 46.455 1.00 50.59 85 THR A CA 1
ATOM 658 C C . THR A 1 85 ? 40.096 -20.164 45.735 1.00 50.59 85 THR A C 1
ATOM 660 O O . THR A 1 85 ? 41.065 -20.920 45.771 1.00 50.59 85 THR A O 1
ATOM 663 N N . PHE A 1 86 ? 40.129 -18.969 45.145 1.00 53.69 86 PHE A N 1
ATOM 664 C CA . PHE A 1 86 ? 41.300 -18.413 44.465 1.00 53.69 86 PHE A CA 1
ATOM 665 C C . PHE A 1 86 ? 41.749 -17.089 45.103 1.00 53.69 86 PHE A C 1
ATOM 667 O O . PHE A 1 86 ? 40.901 -16.312 45.564 1.00 53.69 86 PHE A O 1
ATOM 674 N N . PRO A 1 87 ? 43.061 -16.786 45.118 1.00 45.75 87 PRO A N 1
ATOM 675 C CA . PRO A 1 87 ? 43.557 -15.446 45.414 1.00 45.75 87 PRO A CA 1
ATOM 676 C C . PRO A 1 87 ? 43.123 -14.465 44.313 1.00 45.75 87 PRO A C 1
ATOM 678 O O . PRO A 1 87 ? 43.208 -14.775 43.126 1.00 45.75 87 PRO A O 1
ATOM 681 N N . ALA A 1 88 ? 42.683 -13.263 44.692 1.00 45.94 88 ALA A N 1
ATOM 682 C CA . ALA A 1 88 ? 42.125 -12.280 43.754 1.00 45.94 88 ALA A CA 1
ATOM 683 C C . ALA A 1 88 ? 43.098 -11.839 42.631 1.00 45.94 88 ALA A C 1
ATOM 685 O O . ALA A 1 88 ? 42.650 -11.411 41.567 1.00 45.94 88 ALA A O 1
ATOM 686 N N . GLU A 1 89 ? 44.412 -11.967 42.844 1.00 44.47 89 GLU A N 1
ATOM 687 C CA . GLU A 1 89 ? 45.455 -11.541 41.897 1.00 44.47 89 GLU A CA 1
ATOM 688 C C . GLU A 1 89 ? 45.609 -12.477 40.681 1.00 44.47 89 GLU A C 1
ATOM 690 O O . GLU A 1 89 ? 46.020 -12.029 39.611 1.00 44.47 89 GLU A O 1
ATOM 695 N N . GLU A 1 90 ? 45.227 -13.755 40.785 1.00 42.94 90 GLU A N 1
ATOM 696 C CA . GLU A 1 90 ? 45.363 -14.718 39.676 1.00 42.94 90 GLU A CA 1
ATOM 697 C C . GLU A 1 90 ? 44.272 -14.556 38.603 1.00 42.94 90 GLU A C 1
ATOM 699 O O . GLU A 1 90 ? 44.501 -14.843 37.428 1.00 42.94 90 GLU A O 1
ATOM 704 N N . VAL A 1 91 ? 43.099 -14.032 38.975 1.00 43.91 91 VAL A N 1
ATOM 705 C CA . VAL A 1 91 ? 41.940 -13.878 38.075 1.00 43.91 91 VAL A CA 1
ATOM 706 C C . VAL A 1 91 ? 42.098 -12.671 37.136 1.00 43.91 91 VAL A C 1
ATOM 708 O O . VAL A 1 91 ? 41.547 -12.659 36.036 1.00 43.91 91 VAL A O 1
ATOM 711 N N . GLN A 1 92 ? 42.897 -11.668 37.521 1.00 40.97 92 GLN A N 1
ATOM 712 C CA . GLN A 1 92 ? 43.088 -10.436 36.742 1.00 40.97 92 GLN A CA 1
ATOM 713 C C . GLN A 1 92 ? 43.966 -10.601 35.490 1.00 40.97 92 GLN A C 1
ATOM 715 O O . GLN A 1 92 ? 43.853 -9.790 34.573 1.00 40.97 92 GLN A O 1
ATOM 720 N N . ASN A 1 93 ? 44.796 -11.644 35.401 1.00 36.44 93 ASN A N 1
ATOM 721 C CA . ASN A 1 93 ? 45.776 -11.790 34.314 1.00 36.44 93 ASN A CA 1
ATOM 722 C C . ASN A 1 93 ? 45.305 -12.660 33.129 1.00 36.44 93 ASN A C 1
ATOM 724 O O . ASN A 1 93 ? 46.031 -12.782 32.144 1.00 36.44 93 ASN A O 1
ATOM 728 N N . ALA A 1 94 ? 44.107 -13.255 33.184 1.00 31.94 94 ALA A N 1
ATOM 729 C CA . ALA A 1 94 ? 43.675 -14.269 32.213 1.00 31.94 94 ALA A CA 1
ATOM 730 C C . ALA A 1 94 ? 42.853 -13.754 31.007 1.00 31.94 94 ALA A C 1
ATOM 732 O O . ALA A 1 94 ? 42.613 -14.522 30.078 1.00 31.94 94 ALA A O 1
ATOM 733 N N . ALA A 1 95 ? 42.424 -12.487 30.966 1.00 32.81 95 ALA A N 1
ATOM 734 C CA . ALA A 1 95 ? 41.506 -11.994 29.927 1.00 32.81 95 ALA A CA 1
ATOM 735 C C . ALA A 1 95 ? 42.149 -10.928 29.016 1.00 32.81 95 ALA A C 1
ATOM 737 O O . ALA A 1 95 ? 42.202 -9.746 29.351 1.00 32.81 95 ALA A O 1
ATOM 738 N N . GLY A 1 96 ? 42.643 -11.346 27.847 1.00 29.14 96 GLY A N 1
ATOM 739 C CA . GLY A 1 96 ? 43.154 -10.455 26.798 1.00 29.14 96 GLY A CA 1
ATOM 740 C C . GLY A 1 96 ? 42.084 -10.009 25.783 1.00 29.14 96 GLY A C 1
ATOM 741 O O . GLY A 1 96 ? 41.367 -10.851 25.253 1.00 29.14 96 GLY A O 1
ATOM 742 N N . MET A 1 97 ? 42.098 -8.704 25.444 1.00 23.92 97 MET A N 1
ATOM 743 C CA . MET A 1 97 ? 41.360 -7.954 24.384 1.00 23.92 97 MET A CA 1
ATOM 744 C C . MET A 1 97 ? 39.937 -7.414 24.700 1.00 23.92 97 MET A C 1
ATOM 746 O O . MET A 1 97 ? 39.287 -7.884 25.624 1.00 23.92 97 MET A O 1
ATOM 750 N N . PRO A 1 98 ? 39.406 -6.441 23.912 1.00 25.70 98 PRO A N 1
ATOM 751 C CA . PRO A 1 98 ? 39.784 -5.030 23.829 1.00 25.70 98 PRO A CA 1
ATOM 752 C C . PRO A 1 98 ? 38.665 -4.088 24.343 1.00 25.70 98 PRO A C 1
ATOM 754 O O . PRO A 1 98 ? 37.500 -4.444 24.491 1.00 25.70 98 PRO A O 1
ATOM 757 N N . ILE A 1 99 ? 39.042 -2.842 24.618 1.00 23.25 99 ILE A N 1
ATOM 758 C CA . ILE A 1 99 ? 38.257 -1.848 25.359 1.00 23.25 99 ILE A CA 1
ATOM 759 C C . ILE A 1 99 ? 37.130 -1.224 24.507 1.00 23.25 99 ILE A C 1
ATOM 761 O O . ILE A 1 99 ? 37.409 -0.492 23.559 1.00 23.25 99 ILE A O 1
ATOM 765 N N . VAL A 1 100 ? 35.867 -1.375 24.930 1.00 22.00 100 VAL A N 1
ATOM 766 C CA . VAL A 1 100 ? 34.764 -0.467 24.551 1.00 22.00 100 VAL A CA 1
ATOM 767 C C . VAL A 1 100 ? 34.749 0.712 25.531 1.00 22.00 100 VAL A C 1
ATOM 769 O O . VAL A 1 100 ? 34.155 0.660 26.608 1.00 22.00 100 VAL A O 1
ATOM 772 N N . LYS A 1 101 ? 35.435 1.800 25.171 1.00 27.27 101 LYS A N 1
ATOM 773 C CA . LYS A 1 101 ? 35.272 3.115 25.810 1.00 27.27 101 LYS A CA 1
ATOM 774 C C . LYS A 1 101 ? 33.974 3.717 25.281 1.00 27.27 101 LYS A C 1
ATOM 776 O O . LYS A 1 101 ? 33.982 4.176 24.150 1.00 27.27 101 LYS A O 1
ATOM 781 N N . ASN A 1 102 ? 32.889 3.682 26.060 1.00 25.08 102 ASN A N 1
ATOM 782 C CA . ASN A 1 102 ? 31.819 4.698 26.066 1.00 25.08 102 ASN A CA 1
ATOM 783 C C . ASN A 1 102 ? 30.727 4.348 27.090 1.00 25.08 102 ASN A C 1
ATOM 785 O O . ASN A 1 102 ? 29.614 3.963 26.753 1.00 25.08 102 ASN A O 1
ATOM 789 N N . LEU A 1 103 ? 31.049 4.514 28.372 1.00 23.67 103 LEU A N 1
ATOM 790 C CA . LEU A 1 103 ? 30.066 4.691 29.442 1.00 23.67 103 LEU A CA 1
ATOM 791 C C . LEU A 1 103 ? 30.719 5.581 30.501 1.00 23.67 103 LEU A C 1
ATOM 793 O O . LEU A 1 103 ? 31.610 5.153 31.231 1.00 23.67 103 LEU A O 1
ATOM 797 N N . ASN A 1 104 ? 30.329 6.855 30.530 1.00 26.72 104 ASN A N 1
ATOM 798 C CA . ASN A 1 104 ? 30.878 7.838 31.456 1.00 26.72 104 ASN A CA 1
ATOM 799 C C . ASN A 1 104 ? 30.164 7.709 32.815 1.00 26.72 104 ASN A C 1
ATOM 801 O O . ASN A 1 104 ? 29.118 8.314 33.038 1.00 26.72 104 ASN A O 1
ATOM 805 N N . VAL A 1 105 ? 30.710 6.872 33.703 1.00 29.27 105 VAL A N 1
ATOM 806 C CA . VAL A 1 105 ? 30.167 6.599 35.052 1.00 29.27 105 VAL A CA 1
ATOM 807 C C . VAL A 1 105 ? 30.640 7.640 36.088 1.00 29.27 105 VAL A C 1
ATOM 809 O O . VAL A 1 105 ? 30.258 7.590 37.252 1.00 29.27 105 VAL A O 1
ATOM 812 N N . ASN A 1 106 ? 31.392 8.669 35.685 1.00 28.08 106 ASN A N 1
ATOM 813 C CA . ASN A 1 106 ? 32.028 9.622 36.607 1.00 28.08 106 ASN A CA 1
ATOM 814 C C . ASN A 1 106 ? 31.082 10.664 37.254 1.00 28.08 106 ASN A C 1
ATOM 816 O O . ASN A 1 106 ? 31.559 11.653 37.807 1.00 28.08 106 ASN A O 1
ATOM 820 N N . LYS A 1 107 ? 29.751 10.481 37.217 1.00 34.50 107 LYS A N 1
ATOM 821 C CA . LYS A 1 107 ? 28.778 11.463 37.746 1.00 34.50 107 LYS A CA 1
ATOM 822 C C . LYS A 1 107 ? 28.106 11.117 39.079 1.00 34.50 107 LYS A C 1
ATOM 824 O O . LYS A 1 107 ? 27.412 11.977 39.614 1.00 34.50 107 LYS A O 1
ATOM 829 N N . PHE A 1 108 ? 28.323 9.938 39.658 1.00 32.31 108 PHE A N 1
ATOM 830 C CA . PHE A 1 108 ? 27.656 9.548 40.908 1.00 32.31 108 PHE A CA 1
ATOM 831 C C . PHE A 1 108 ? 28.679 9.351 42.023 1.00 32.31 108 PHE A C 1
ATOM 833 O O . PHE A 1 108 ? 29.540 8.482 41.927 1.00 32.31 108 PHE A O 1
ATOM 840 N N . ARG A 1 109 ? 28.612 10.185 43.070 1.00 32.19 109 ARG A N 1
ATOM 841 C CA . ARG A 1 109 ? 29.525 10.085 44.222 1.00 32.19 109 ARG A CA 1
ATOM 842 C C . ARG A 1 109 ? 28.933 9.346 45.422 1.00 32.19 109 ARG A C 1
ATOM 844 O O . ARG A 1 109 ? 29.711 8.792 46.186 1.00 32.19 109 ARG A O 1
ATOM 851 N N . GLU A 1 110 ? 27.608 9.278 45.576 1.00 33.34 110 GLU A N 1
ATOM 852 C CA . GLU A 1 110 ? 26.979 8.543 46.684 1.00 33.34 110 GLU A CA 1
ATOM 853 C C . GLU A 1 110 ? 25.488 8.283 46.406 1.00 33.34 110 GLU A C 1
ATOM 855 O O . GLU A 1 110 ? 24.776 9.189 45.975 1.00 33.34 110 GLU A O 1
ATOM 860 N N . ILE A 1 111 ? 25.020 7.054 46.642 1.00 33.12 111 ILE A N 1
ATOM 861 C CA . ILE A 1 111 ? 23.597 6.685 46.688 1.00 33.12 111 ILE A CA 1
ATOM 862 C C . ILE A 1 111 ? 23.399 6.007 48.042 1.00 33.12 111 ILE A C 1
ATOM 864 O O . ILE A 1 111 ? 24.104 5.045 48.348 1.00 33.12 111 ILE A O 1
ATOM 868 N N . SER A 1 112 ? 22.477 6.515 48.859 1.00 31.97 112 SER A N 1
ATOM 869 C CA . SER A 1 112 ? 22.139 5.911 50.150 1.00 31.97 112 SER A CA 1
ATOM 870 C C . SER A 1 112 ? 20.660 5.538 50.189 1.00 31.97 112 SER A C 1
ATOM 872 O O . SER A 1 112 ? 19.816 6.257 49.654 1.00 31.97 112 SER A O 1
ATOM 874 N N . PHE A 1 113 ? 20.363 4.394 50.802 1.00 34.53 113 PHE A N 1
ATOM 875 C CA . PHE A 1 113 ? 19.011 3.868 50.953 1.00 34.53 113 PHE A CA 1
ATOM 876 C C . PHE A 1 113 ? 18.628 3.904 52.431 1.00 34.53 113 PHE A C 1
ATOM 878 O O . PHE A 1 113 ? 19.428 3.521 53.288 1.00 34.53 113 PHE A O 1
ATOM 885 N N . LYS A 1 114 ? 17.404 4.343 52.734 1.00 35.56 114 LYS A N 1
ATOM 886 C CA . LYS A 1 114 ? 16.786 4.158 54.051 1.00 35.56 114 LYS A CA 1
ATOM 887 C C . LYS A 1 114 ? 15.477 3.404 53.878 1.00 35.56 114 LYS A C 1
ATOM 889 O O . LYS A 1 114 ? 14.585 3.870 53.173 1.00 35.56 114 LYS A O 1
ATOM 894 N N . LEU A 1 115 ? 15.390 2.242 54.519 1.00 34.16 115 LEU A N 1
ATOM 895 C CA . LEU A 1 115 ? 14.192 1.413 54.538 1.00 34.16 115 LEU A CA 1
ATOM 896 C C . LEU A 1 115 ? 13.402 1.722 55.815 1.00 34.16 115 LEU A C 1
ATOM 898 O O . LEU A 1 115 ? 13.931 1.557 56.914 1.00 34.16 115 LEU A O 1
ATOM 902 N N . GLY A 1 116 ? 12.162 2.190 55.674 1.00 38.12 116 GLY A N 1
ATOM 903 C CA . GLY A 1 116 ? 11.216 2.334 56.783 1.00 38.12 116 GLY A CA 1
ATOM 904 C C . GLY A 1 116 ? 10.115 1.278 56.688 1.00 38.12 116 GLY A C 1
ATOM 905 O O . GLY A 1 116 ? 9.573 1.061 55.602 1.00 38.12 116 GLY A O 1
ATOM 906 N N . LYS A 1 117 ? 9.787 0.617 57.806 1.00 37.53 117 LYS A N 1
ATOM 907 C CA . LYS A 1 117 ? 8.553 -0.175 57.941 1.00 37.53 117 LYS A CA 1
ATOM 908 C C . LYS A 1 117 ? 7.396 0.763 58.293 1.00 37.53 117 LYS A C 1
ATOM 910 O O . LYS A 1 117 ? 7.565 1.623 59.153 1.00 37.53 117 LYS A O 1
ATOM 915 N N . GLU A 1 118 ? 6.250 0.584 57.647 1.00 38.31 118 GLU A N 1
ATOM 916 C CA . GLU A 1 118 ? 4.972 1.151 58.094 1.00 38.31 118 GLU A CA 1
ATOM 917 C C . GLU A 1 118 ? 4.360 0.191 59.137 1.00 38.31 118 GLU A C 1
ATOM 919 O O . GLU A 1 118 ? 4.560 -1.020 59.030 1.00 38.31 118 GLU A O 1
ATOM 924 N N . GLU A 1 119 ? 3.738 0.732 60.189 1.00 39.59 119 GLU A N 1
ATOM 925 C CA . GLU A 1 119 ? 3.370 0.017 61.427 1.00 39.59 119 GLU A CA 1
ATOM 926 C C . GLU A 1 119 ? 2.461 -1.213 61.227 1.00 39.59 119 GLU A C 1
ATOM 928 O O . GLU A 1 119 ? 1.696 -1.316 60.266 1.00 39.59 119 GLU A O 1
ATOM 933 N N . ASP A 1 120 ? 2.579 -2.151 62.174 1.00 37.09 120 ASP A N 1
ATOM 934 C CA . ASP A 1 120 ? 2.035 -3.511 62.159 1.00 37.09 120 ASP A CA 1
ATOM 935 C C . ASP A 1 120 ? 0.510 -3.574 61.933 1.00 37.09 120 ASP A C 1
ATOM 937 O O . ASP A 1 120 ? -0.293 -3.298 62.825 1.00 37.09 120 ASP A O 1
ATOM 941 N N . LEU A 1 121 ? 0.103 -4.047 60.752 1.00 38.78 121 LEU A N 1
ATOM 942 C CA . LEU A 1 121 ? -1.195 -4.694 60.556 1.00 38.78 121 LEU A CA 1
ATOM 943 C C . LEU A 1 121 ? -1.009 -6.194 60.803 1.00 38.78 121 LEU A C 1
ATOM 945 O O . LEU A 1 121 ? -0.199 -6.835 60.131 1.00 38.78 121 LEU A O 1
ATOM 949 N N . GLU A 1 122 ? -1.742 -6.732 61.782 1.00 36.34 122 GLU A N 1
ATOM 950 C CA . GLU A 1 122 ? -1.685 -8.134 62.208 1.00 36.34 122 GLU A CA 1
ATOM 951 C C . GLU A 1 122 ? -1.613 -9.103 61.014 1.00 36.34 122 GLU A C 1
ATOM 953 O O . GLU A 1 122 ? -2.429 -9.074 60.087 1.00 36.34 122 GLU A O 1
ATOM 958 N N . ALA A 1 123 ? -0.585 -9.954 61.030 1.00 35.53 123 ALA A N 1
ATOM 959 C CA . ALA A 1 123 ? -0.220 -10.834 59.931 1.00 35.53 123 ALA A CA 1
ATOM 960 C C . ALA A 1 123 ? -1.286 -11.917 59.681 1.00 35.53 123 ALA A C 1
ATOM 962 O O . ALA A 1 123 ? -1.282 -12.984 60.289 1.00 35.53 123 ALA A O 1
ATOM 963 N N . SER A 1 124 ? -2.179 -11.659 58.727 1.00 38.19 124 SER A N 1
ATOM 964 C CA . SER A 1 124 ? -2.936 -12.696 58.021 1.00 38.19 124 SER A CA 1
ATOM 965 C C . SER A 1 124 ? -2.091 -13.231 56.853 1.00 38.19 124 SER A C 1
ATOM 967 O O . SER A 1 124 ? -1.438 -12.429 56.186 1.00 38.19 124 SER A O 1
ATOM 969 N N . PRO A 1 125 ? -2.132 -14.534 56.507 1.00 42.25 125 PRO A N 1
ATOM 970 C CA . PRO A 1 125 ? -1.384 -15.125 55.380 1.00 42.25 125 PRO A CA 1
ATOM 971 C C . PRO A 1 125 ? -1.802 -14.607 53.982 1.00 42.25 125 PRO A C 1
ATOM 973 O O . PRO A 1 125 ? -1.433 -15.177 52.957 1.00 42.25 125 PRO A O 1
ATOM 976 N N . ARG A 1 126 ? -2.580 -13.518 53.925 1.00 41.06 126 ARG A N 1
ATOM 977 C CA . ARG A 1 126 ? -2.989 -12.786 52.719 1.00 41.06 126 ARG A CA 1
ATOM 978 C C . ARG A 1 126 ? -2.410 -11.364 52.635 1.00 41.06 126 ARG A C 1
ATOM 980 O O . ARG A 1 126 ? -2.816 -10.623 51.746 1.00 41.06 126 ARG A O 1
ATOM 987 N N . SER A 1 127 ? -1.522 -10.947 53.541 1.00 40.97 127 SER A N 1
ATOM 988 C CA . SER A 1 127 ? -1.056 -9.556 53.595 1.00 40.97 127 SER A CA 1
ATOM 989 C C . SER A 1 127 ? 0.044 -9.240 52.573 1.00 40.97 127 SER A C 1
ATOM 991 O O . SER A 1 127 ? 1.027 -9.964 52.413 1.00 40.97 127 SER A O 1
ATOM 993 N N . THR A 1 128 ? -0.123 -8.116 51.877 1.00 43.69 128 THR A N 1
ATOM 994 C CA . THR A 1 128 ? 0.921 -7.464 51.080 1.00 43.69 128 THR A CA 1
ATOM 995 C C . THR A 1 128 ? 1.713 -6.553 52.009 1.00 43.69 128 THR A C 1
ATOM 997 O O . THR A 1 128 ? 1.130 -5.672 52.642 1.00 43.69 128 THR A O 1
ATOM 1000 N N . VAL A 1 129 ? 3.030 -6.740 52.106 1.00 43.78 129 VAL A N 1
ATOM 1001 C CA . VAL A 1 129 ? 3.877 -5.851 52.918 1.00 43.78 129 VAL A CA 1
ATOM 1002 C C . VAL A 1 129 ? 4.330 -4.687 52.045 1.00 43.78 129 VAL A C 1
ATOM 1004 O O . VAL A 1 129 ? 4.939 -4.909 50.994 1.00 43.78 129 VAL A O 1
ATOM 1007 N N . LYS A 1 130 ? 4.014 -3.461 52.476 1.00 43.31 130 LYS A N 1
ATOM 1008 C CA . LYS A 1 130 ? 4.452 -2.219 51.833 1.00 43.31 130 LYS A CA 1
ATOM 1009 C C . LYS A 1 130 ? 5.702 -1.704 52.532 1.00 43.31 130 LYS A C 1
ATOM 1011 O O . LYS A 1 130 ? 5.678 -1.450 53.733 1.00 43.31 130 LYS A O 1
ATOM 1016 N N . TYR A 1 131 ? 6.785 -1.528 51.784 1.00 47.22 131 TYR A N 1
ATOM 1017 C CA . TYR A 1 131 ? 7.970 -0.832 52.284 1.00 47.22 131 TYR A CA 1
ATOM 1018 C C . TYR A 1 131 ? 8.048 0.560 51.683 1.00 47.22 131 TYR A C 1
ATOM 1020 O O . TYR A 1 131 ? 7.872 0.733 50.474 1.00 47.22 131 TYR A O 1
ATOM 1028 N N . HIS A 1 132 ? 8.366 1.531 52.535 1.00 40.25 132 HIS A N 1
ATOM 1029 C CA . HIS A 1 132 ? 8.649 2.888 52.111 1.00 40.25 132 HIS A CA 1
ATOM 1030 C C . HIS A 1 132 ? 10.151 3.015 51.850 1.00 40.25 132 HIS A C 1
ATOM 1032 O O . HIS A 1 132 ? 10.971 2.888 52.767 1.00 40.25 132 HIS A O 1
ATOM 1038 N N . LEU A 1 133 ? 10.515 3.252 50.591 1.00 43.00 133 LEU A N 1
ATOM 1039 C CA . LEU A 1 133 ? 11.894 3.493 50.193 1.00 43.00 133 LEU A CA 1
ATOM 1040 C C . LEU A 1 133 ? 12.090 4.988 49.944 1.00 43.00 133 LEU A C 1
ATOM 1042 O O . LEU A 1 133 ? 11.571 5.538 48.972 1.00 43.00 133 LEU A O 1
ATOM 1046 N N . ASP A 1 134 ? 12.868 5.624 50.819 1.00 40.75 134 ASP A N 1
ATOM 1047 C CA . ASP A 1 134 ? 13.381 6.975 50.600 1.00 40.75 134 ASP A CA 1
ATOM 1048 C C . ASP A 1 134 ? 14.726 6.871 49.874 1.00 40.75 134 ASP A C 1
ATOM 1050 O O . ASP A 1 134 ? 15.732 6.449 50.456 1.00 40.75 134 ASP A O 1
ATOM 1054 N N . VAL A 1 135 ? 14.747 7.256 48.597 1.00 44.88 135 VAL A N 1
ATOM 1055 C CA . VAL A 1 135 ? 15.984 7.338 47.811 1.00 44.88 135 VAL A CA 1
ATOM 1056 C C . VAL A 1 135 ? 16.427 8.793 47.751 1.00 44.88 135 VAL A C 1
ATOM 1058 O O . VAL A 1 135 ? 15.715 9.646 47.215 1.00 44.88 135 VAL A O 1
ATOM 1061 N N . GLU A 1 136 ? 17.607 9.076 48.304 1.00 41.50 136 GLU A N 1
ATOM 1062 C CA . GLU A 1 136 ? 18.223 10.401 48.255 1.00 41.50 136 GLU A CA 1
ATOM 1063 C C . GLU A 1 136 ? 19.270 10.435 47.134 1.00 41.50 136 GLU A C 1
ATOM 1065 O O . GLU A 1 136 ? 20.320 9.796 47.218 1.00 41.50 136 GLU A O 1
ATOM 1070 N N . ILE A 1 137 ? 18.972 11.169 46.060 1.00 44.72 137 ILE A N 1
ATOM 1071 C CA . ILE A 1 137 ? 19.865 11.318 44.905 1.00 44.72 137 ILE A CA 1
ATOM 1072 C C . ILE A 1 137 ? 20.524 12.693 44.987 1.00 44.72 137 ILE A C 1
ATOM 1074 O O . ILE A 1 137 ? 19.846 13.719 44.919 1.00 44.72 137 ILE A O 1
ATOM 1078 N N . ALA A 1 138 ? 21.850 12.725 45.133 1.00 38.88 138 ALA A N 1
ATOM 1079 C CA . ALA A 1 138 ? 22.623 13.958 45.049 1.00 38.88 138 ALA A CA 1
ATOM 1080 C C . ALA A 1 138 ? 22.884 14.305 43.573 1.00 38.88 138 ALA A C 1
ATOM 1082 O O . ALA A 1 138 ? 23.710 13.675 42.913 1.00 38.88 138 ALA A O 1
ATOM 1083 N N . GLU A 1 139 ? 22.178 15.304 43.045 1.00 40.59 139 GLU A N 1
ATOM 1084 C CA . GLU A 1 139 ? 22.386 15.805 41.688 1.00 40.59 139 GLU A CA 1
ATOM 1085 C C . GLU A 1 139 ? 23.539 16.819 41.670 1.00 40.59 139 GLU A C 1
ATOM 1087 O O . GLU A 1 139 ? 23.559 17.776 42.451 1.00 40.59 139 GLU A O 1
ATOM 1092 N N . VAL A 1 140 ? 24.500 16.611 40.764 1.00 39.56 140 VAL A N 1
ATOM 1093 C CA . VAL A 1 140 ? 25.530 17.597 40.418 1.00 39.56 140 VAL A CA 1
ATOM 1094 C C . VAL A 1 140 ? 25.003 18.429 39.254 1.00 39.56 140 VAL A C 1
ATOM 1096 O O . VAL A 1 140 ? 25.023 17.978 38.107 1.00 39.56 140 VAL A O 1
ATOM 1099 N N . GLN A 1 141 ? 24.525 19.640 39.538 1.00 40.75 141 GLN A N 1
ATOM 1100 C CA . GLN A 1 141 ? 24.221 20.606 38.484 1.00 40.75 141 GLN A CA 1
ATOM 1101 C C . GLN A 1 141 ? 25.505 21.323 38.059 1.00 40.75 141 GLN A C 1
ATOM 1103 O O . GLN A 1 141 ? 26.153 21.993 38.860 1.00 40.75 141 GLN A O 1
ATOM 1108 N N . THR A 1 142 ? 25.861 21.185 36.784 1.00 40.72 142 THR A N 1
ATOM 1109 C CA . THR A 1 142 ? 26.776 22.097 36.092 1.00 40.72 142 THR A CA 1
ATOM 1110 C C . THR A 1 142 ? 25.934 23.216 35.488 1.00 40.72 142 THR A C 1
ATOM 1112 O O . THR A 1 142 ? 25.142 22.954 34.581 1.00 40.72 142 THR A O 1
ATOM 1115 N N . GLU A 1 143 ? 26.055 24.441 35.997 1.00 36.41 143 GLU A N 1
ATOM 1116 C CA . GLU A 1 143 ? 25.406 25.608 35.394 1.00 36.41 143 GLU A CA 1
ATOM 1117 C C . GLU A 1 143 ? 25.937 25.847 33.969 1.00 36.41 143 GLU A C 1
ATOM 1119 O O . GLU A 1 143 ? 27.137 25.991 33.752 1.00 36.41 143 GLU A O 1
ATOM 1124 N N . GLY A 1 144 ? 25.010 25.875 33.006 1.00 44.28 144 GLY A N 1
ATOM 1125 C CA . GLY A 1 144 ? 25.085 26.657 31.771 1.00 44.28 144 GLY A CA 1
ATOM 1126 C C . GLY A 1 144 ? 26.308 26.485 30.869 1.00 44.28 144 GLY A C 1
ATOM 1127 O O . GLY A 1 144 ? 27.020 27.454 30.630 1.00 44.28 144 GLY A O 1
ATOM 1128 N N . THR A 1 145 ? 26.480 25.320 30.242 1.00 46.78 145 THR A N 1
ATOM 1129 C CA . THR A 1 145 ? 27.110 25.284 28.909 1.00 46.78 145 THR A CA 1
ATOM 1130 C C . THR A 1 145 ? 25.998 25.175 27.873 1.00 46.78 145 THR A C 1
ATOM 1132 O O . THR A 1 145 ? 25.213 24.228 27.894 1.00 46.78 145 THR A O 1
ATOM 1135 N N . LYS A 1 146 ? 25.875 26.185 27.001 1.00 61.38 146 LYS A N 1
ATOM 1136 C CA . LYS A 1 146 ? 25.001 26.124 25.822 1.00 61.38 146 LYS A CA 1
ATOM 1137 C C . LYS A 1 146 ? 25.324 24.833 25.068 1.00 61.38 146 LYS A C 1
ATOM 1139 O O . LYS A 1 146 ? 26.494 24.567 24.796 1.00 61.38 146 LYS A O 1
ATOM 1144 N N . GLY A 1 147 ? 24.315 24.004 24.802 1.00 82.25 147 GLY A N 1
ATOM 1145 C CA . GLY A 1 147 ? 24.525 22.703 24.174 1.00 82.25 147 GLY A CA 1
ATOM 1146 C C . GLY A 1 147 ? 25.192 22.878 22.811 1.00 82.25 147 GLY A C 1
ATOM 1147 O O . GLY A 1 147 ? 24.650 23.559 21.943 1.00 82.25 147 GLY A O 1
ATOM 1148 N N . ARG A 1 148 ? 26.380 22.291 22.630 1.00 91.44 148 ARG A N 1
ATOM 1149 C CA . ARG A 1 148 ? 26.982 22.146 21.303 1.00 91.44 148 ARG A CA 1
ATOM 1150 C C . ARG A 1 148 ? 26.309 20.978 20.598 1.00 91.44 148 ARG A C 1
ATOM 1152 O O . ARG A 1 148 ? 26.200 19.884 21.157 1.00 91.44 148 ARG A O 1
ATOM 1159 N N . VAL A 1 149 ? 25.888 21.209 19.368 1.00 95.50 149 VAL A N 1
ATOM 1160 C CA . VAL A 1 149 ? 25.265 20.199 18.516 1.00 95.50 149 VAL A CA 1
ATOM 1161 C C . VAL A 1 149 ? 25.969 20.160 17.173 1.00 95.50 149 VAL A C 1
ATOM 1163 O O . VAL A 1 149 ? 26.500 21.174 16.726 1.00 95.50 149 VAL A O 1
ATOM 1166 N N . ARG A 1 150 ? 26.017 18.989 16.545 1.00 96.44 150 ARG A N 1
ATOM 1167 C CA . ARG A 1 150 ? 26.510 18.831 15.182 1.00 96.44 150 ARG A CA 1
ATOM 1168 C C . ARG A 1 150 ? 25.319 18.765 14.237 1.00 96.44 150 ARG A C 1
ATOM 1170 O O . ARG A 1 150 ? 24.331 18.098 14.531 1.00 96.44 150 ARG A O 1
ATOM 1177 N N . ILE A 1 151 ? 25.416 19.467 13.121 1.00 96.88 151 ILE A N 1
ATOM 1178 C CA . ILE A 1 151 ? 24.474 19.335 12.013 1.00 96.88 151 ILE A CA 1
ATOM 1179 C C . ILE A 1 151 ? 24.883 18.074 11.244 1.00 96.88 151 ILE A C 1
ATOM 1181 O O . ILE A 1 151 ? 26.057 17.922 10.903 1.00 96.88 151 ILE A O 1
ATOM 1185 N N . LYS A 1 152 ? 23.958 17.137 11.020 1.00 96.44 152 LYS A N 1
ATOM 1186 C CA . LYS A 1 152 ? 24.249 15.866 10.341 1.00 96.44 152 LYS A CA 1
ATOM 1187 C C . LYS A 1 152 ? 24.869 16.117 8.967 1.00 96.44 152 LYS A C 1
ATOM 1189 O O . LYS A 1 152 ? 24.493 17.047 8.262 1.00 96.44 152 LYS A O 1
ATOM 1194 N N . MET A 1 153 ? 25.819 15.266 8.592 1.00 95.75 153 MET A N 1
ATOM 1195 C CA . MET A 1 153 ? 26.388 15.267 7.248 1.00 95.75 153 MET A CA 1
ATOM 1196 C C . MET A 1 153 ? 25.492 14.415 6.341 1.00 95.75 153 MET A C 1
ATOM 1198 O O . MET A 1 153 ? 25.594 13.190 6.359 1.00 95.75 153 MET A O 1
ATOM 1202 N N . VAL A 1 154 ? 24.596 15.063 5.601 1.00 94.62 154 VAL A N 1
ATOM 1203 C CA . VAL A 1 154 ? 23.678 14.453 4.619 1.00 94.62 154 VAL A CA 1
ATOM 1204 C C . VAL A 1 154 ? 23.893 15.090 3.241 1.00 94.62 154 VAL A C 1
ATOM 1206 O O . VAL A 1 154 ? 24.649 16.056 3.127 1.00 94.62 154 VAL A O 1
ATOM 1209 N N . SER A 1 155 ? 23.270 14.548 2.191 1.00 95.00 155 SER A N 1
ATOM 1210 C CA . SER A 1 155 ? 23.263 15.213 0.877 1.00 95.00 155 SER A CA 1
ATOM 1211 C C . SER A 1 155 ? 22.482 16.535 0.930 1.00 95.00 155 SER A C 1
ATOM 1213 O O . SER A 1 155 ? 21.610 16.705 1.786 1.00 95.00 155 SER A O 1
ATOM 1215 N N . VAL A 1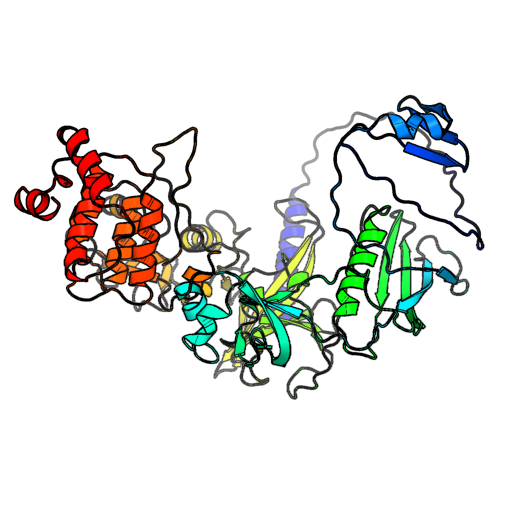 156 ? 22.801 17.484 0.043 1.00 93.44 156 VAL A N 1
ATOM 1216 C CA . VAL A 1 156 ? 22.126 18.795 -0.005 1.00 93.44 156 VAL A CA 1
ATOM 1217 C C . VAL A 1 156 ? 20.646 18.615 -0.313 1.00 93.44 156 VAL A C 1
ATOM 1219 O O . VAL A 1 156 ? 19.807 19.252 0.312 1.00 93.44 156 VAL A O 1
ATOM 1222 N N . GLU A 1 157 ? 20.327 17.680 -1.202 1.00 90.88 157 GLU A N 1
ATOM 1223 C CA . GLU A 1 157 ? 18.968 17.348 -1.614 1.00 90.88 157 GLU A CA 1
ATOM 1224 C C . GLU A 1 157 ? 18.160 16.745 -0.454 1.00 90.88 157 GLU A C 1
ATOM 1226 O O . GLU A 1 157 ? 17.021 17.138 -0.208 1.00 90.88 157 GLU A O 1
ATOM 1231 N N . GLU A 1 158 ? 18.760 15.834 0.321 1.00 89.38 158 GLU A N 1
ATOM 1232 C CA . GLU A 1 158 ? 18.133 15.273 1.524 1.00 89.38 158 GLU A CA 1
ATOM 1233 C C . GLU A 1 158 ? 17.897 16.353 2.588 1.00 89.38 158 GLU A C 1
ATOM 1235 O O . GLU A 1 158 ? 16.825 16.406 3.194 1.00 89.38 158 GLU A O 1
ATOM 1240 N N . ALA A 1 159 ? 18.866 17.250 2.794 1.00 92.12 159 ALA A N 1
ATOM 1241 C CA . ALA A 1 159 ? 18.720 18.362 3.725 1.00 92.12 159 ALA A CA 1
ATOM 1242 C C . ALA A 1 159 ? 17.622 19.344 3.280 1.00 92.12 159 ALA A C 1
ATOM 1244 O O . ALA A 1 159 ? 16.825 19.772 4.115 1.00 92.12 159 ALA A O 1
ATOM 1245 N N . GLN A 1 160 ? 17.539 19.649 1.981 1.00 92.69 160 GLN A N 1
ATOM 1246 C CA . GLN A 1 160 ? 16.495 20.489 1.391 1.00 92.69 160 GLN A CA 1
ATOM 1247 C C . GLN A 1 160 ? 15.109 19.876 1.579 1.00 92.69 160 GLN A C 1
ATOM 1249 O O . GLN A 1 160 ? 14.239 20.546 2.127 1.00 92.69 160 GLN A O 1
ATOM 1254 N N . MET A 1 161 ? 14.917 18.592 1.256 1.00 87.69 161 MET A N 1
ATOM 1255 C CA . MET A 1 161 ? 13.628 17.914 1.463 1.00 87.69 161 MET A CA 1
ATOM 1256 C C . MET A 1 161 ? 13.162 17.948 2.926 1.00 87.69 161 MET A C 1
ATOM 1258 O O . MET A 1 161 ? 11.967 18.049 3.195 1.00 87.69 161 MET A O 1
ATOM 1262 N N . ILE A 1 162 ? 14.093 17.866 3.883 1.00 88.50 162 ILE A N 1
ATOM 1263 C CA . ILE A 1 162 ? 13.771 17.916 5.317 1.00 88.50 162 ILE A CA 1
ATOM 1264 C C . ILE A 1 162 ? 13.472 19.356 5.780 1.00 88.50 162 ILE A C 1
ATOM 1266 O O . ILE A 1 162 ? 12.654 19.553 6.680 1.00 88.50 162 ILE A O 1
ATOM 1270 N N . VAL A 1 163 ? 14.118 20.365 5.187 1.00 89.31 163 VAL A N 1
ATOM 1271 C CA . VAL A 1 163 ? 13.965 21.789 5.546 1.00 89.31 163 VAL A CA 1
ATOM 1272 C C . VAL A 1 163 ? 12.784 22.463 4.837 1.00 89.31 163 VAL A C 1
ATOM 1274 O O . VAL A 1 163 ? 12.225 23.406 5.393 1.00 89.31 163 VAL A O 1
ATOM 1277 N N . GLU A 1 164 ? 12.370 21.995 3.658 1.00 74.81 164 GLU A N 1
ATOM 1278 C CA . GLU A 1 164 ? 11.299 22.588 2.843 1.00 74.81 164 GLU A CA 1
ATOM 1279 C C . GLU A 1 164 ? 9.898 22.641 3.482 1.00 74.81 164 GLU A C 1
ATOM 1281 O O . GLU A 1 164 ? 9.202 23.627 3.237 1.00 74.81 164 GLU A O 1
ATOM 1286 N N . PRO A 1 165 ? 9.460 21.715 4.362 1.00 71.44 165 PRO A N 1
ATOM 1287 C CA . PRO A 1 165 ? 8.253 21.958 5.158 1.00 71.44 165 PRO A CA 1
ATOM 1288 C C . PRO A 1 165 ? 8.459 22.983 6.298 1.00 71.44 165 PRO A C 1
ATOM 1290 O O . PRO A 1 165 ? 7.513 23.292 7.021 1.00 71.44 165 PRO A O 1
ATOM 1293 N N . GLY A 1 166 ? 9.681 23.495 6.497 1.00 69.31 166 GLY A N 1
ATOM 1294 C CA . GLY A 1 166 ? 10.108 24.328 7.626 1.00 69.31 166 GLY A CA 1
ATOM 1295 C C . GLY A 1 166 ? 10.647 25.725 7.239 1.00 69.31 166 GLY A C 1
ATOM 1296 O O . GLY A 1 166 ? 10.040 26.416 6.426 1.00 69.31 166 GLY A O 1
ATOM 1297 N N . PRO A 1 167 ? 11.739 26.218 7.864 1.00 71.94 167 PRO A N 1
ATOM 1298 C CA . PRO A 1 167 ? 12.157 27.633 7.836 1.00 71.94 167 PRO A CA 1
ATOM 1299 C C . PRO A 1 167 ? 12.743 28.149 6.502 1.00 71.94 167 PRO A C 1
ATOM 1301 O O . PRO A 1 167 ? 13.173 29.301 6.452 1.00 71.94 167 PRO A O 1
ATOM 1304 N N . GLY A 1 168 ? 12.734 27.341 5.436 1.00 84.81 168 GLY A N 1
ATOM 1305 C CA . GLY A 1 168 ? 13.354 27.656 4.145 1.00 84.81 168 GLY A CA 1
ATOM 1306 C C . GLY A 1 168 ? 14.854 27.334 4.108 1.00 84.81 168 GLY A C 1
ATOM 1307 O O . GLY A 1 168 ? 15.549 27.447 5.117 1.00 84.81 168 GLY A O 1
ATOM 1308 N N . TRP A 1 169 ? 15.343 26.892 2.946 1.00 93.88 169 TRP A N 1
ATOM 1309 C CA . TRP A 1 169 ? 16.754 26.564 2.707 1.00 93.88 169 TRP A CA 1
ATOM 1310 C C . TRP A 1 169 ? 17.518 27.777 2.155 1.00 93.88 169 TRP A C 1
ATOM 1312 O O . TRP A 1 169 ? 17.031 28.445 1.245 1.00 93.88 169 TRP A O 1
ATOM 1322 N N . ASP A 1 170 ? 18.720 28.035 2.676 1.00 93.31 170 ASP A N 1
ATOM 1323 C CA . ASP A 1 170 ? 19.664 29.043 2.169 1.00 93.31 170 ASP A CA 1
ATOM 1324 C C . ASP A 1 170 ? 20.951 28.344 1.700 1.00 93.31 170 ASP A C 1
ATOM 1326 O O . ASP A 1 170 ? 21.432 27.424 2.362 1.00 93.31 170 ASP A O 1
ATOM 1330 N N . ASP A 1 171 ? 21.546 28.781 0.588 1.00 93.88 171 ASP A N 1
ATOM 1331 C CA . ASP A 1 171 ? 22.774 28.189 0.030 1.00 93.88 171 ASP A CA 1
ATOM 1332 C C . ASP A 1 171 ? 23.956 28.201 1.024 1.00 93.88 171 ASP A C 1
ATOM 1334 O O . ASP A 1 171 ? 24.877 27.388 0.936 1.00 93.88 171 ASP A O 1
ATOM 1338 N N . GLN A 1 172 ? 23.953 29.095 2.019 1.00 93.94 172 GLN A N 1
ATOM 1339 C CA . GLN A 1 172 ? 24.963 29.104 3.082 1.00 93.94 172 GLN A CA 1
ATOM 1340 C C . GLN A 1 172 ? 24.785 27.959 4.091 1.00 93.94 172 GLN A C 1
ATOM 1342 O O . GLN A 1 172 ? 25.760 27.554 4.733 1.00 93.94 172 GLN A O 1
ATOM 1347 N N . MET A 1 173 ? 23.581 27.388 4.199 1.00 95.69 173 MET A N 1
ATOM 1348 C CA . MET A 1 173 ? 23.302 26.241 5.067 1.00 95.69 173 MET A CA 1
ATOM 1349 C C . MET A 1 173 ? 24.011 24.972 4.585 1.00 95.69 173 MET A C 1
ATOM 1351 O O . MET A 1 173 ? 24.416 24.164 5.421 1.00 95.69 173 MET A O 1
ATOM 1355 N N . GLU A 1 174 ? 24.274 24.825 3.282 1.00 96.31 174 GLU A N 1
ATOM 1356 C CA . GLU A 1 174 ? 25.059 23.705 2.737 1.00 96.31 174 GLU A CA 1
ATOM 1357 C C . GLU A 1 174 ? 26.435 23.603 3.412 1.00 96.31 174 GLU A C 1
ATOM 1359 O O . GLU A 1 174 ? 26.876 22.523 3.807 1.00 96.31 174 GLU A O 1
ATOM 1364 N N . ARG A 1 175 ? 27.091 24.747 3.646 1.00 95.69 175 ARG A N 1
ATOM 1365 C CA . ARG A 1 175 ? 28.417 24.799 4.285 1.00 95.69 175 ARG A CA 1
ATOM 1366 C C . ARG A 1 175 ? 28.388 24.404 5.758 1.00 95.69 175 ARG A C 1
ATOM 1368 O O . ARG A 1 175 ? 29.439 24.103 6.325 1.00 95.69 175 ARG A O 1
ATOM 1375 N N . CYS A 1 176 ? 27.210 24.433 6.375 1.00 96.50 176 CYS A N 1
ATOM 1376 C CA . CYS A 1 176 ? 27.006 24.124 7.782 1.00 96.50 176 CYS A CA 1
ATOM 1377 C C . CYS A 1 176 ? 26.785 22.622 8.032 1.00 96.50 176 CYS A C 1
ATOM 1379 O O . CYS A 1 176 ? 26.911 22.185 9.178 1.00 96.50 176 CYS A O 1
ATOM 1381 N N . LEU A 1 177 ? 26.493 21.822 6.998 1.00 96.62 177 LEU A N 1
ATOM 1382 C CA . LEU A 1 177 ? 26.360 20.369 7.124 1.00 96.62 177 LEU A CA 1
ATOM 1383 C C . LEU A 1 177 ? 27.671 19.756 7.650 1.00 96.62 177 LEU A C 1
ATOM 1385 O O . LEU A 1 177 ? 28.768 20.085 7.202 1.00 96.62 177 LEU A O 1
ATOM 1389 N N . GLY A 1 178 ? 27.569 18.903 8.670 1.00 95.62 178 GLY A N 1
ATOM 1390 C CA . GLY A 1 178 ? 28.716 18.315 9.371 1.00 95.62 178 GLY A CA 1
ATOM 1391 C C . GLY A 1 178 ? 29.386 19.220 10.417 1.00 95.62 178 GLY A C 1
ATOM 1392 O O . GLY A 1 178 ? 30.210 18.731 11.199 1.00 95.62 178 GLY A O 1
ATOM 1393 N N . GLN A 1 179 ? 29.048 20.513 10.490 1.00 97.06 179 GLN A N 1
ATOM 1394 C CA . GLN A 1 179 ? 29.665 21.440 11.443 1.00 97.06 179 GLN A CA 1
ATOM 1395 C C . GLN A 1 179 ? 29.048 21.351 12.842 1.00 97.06 179 GLN A C 1
ATOM 1397 O O . GLN A 1 179 ? 27.894 20.964 13.028 1.00 97.06 179 GLN A O 1
ATOM 1402 N N . VAL A 1 180 ? 29.835 21.732 13.852 1.00 96.44 180 VAL A N 1
ATOM 1403 C CA . VAL A 1 180 ? 29.386 21.824 15.247 1.00 96.44 180 VAL A CA 1
ATOM 1404 C C . VAL A 1 180 ? 29.071 23.277 15.577 1.00 96.44 180 VAL A C 1
ATOM 1406 O O . VAL A 1 180 ? 29.975 24.107 15.559 1.00 96.44 180 VAL A O 1
ATOM 1409 N N . GLY A 1 181 ? 27.827 23.563 15.952 1.00 95.88 181 GLY A N 1
ATOM 1410 C CA . GLY A 1 181 ? 27.385 24.891 16.367 1.00 95.88 181 GLY A CA 1
ATOM 1411 C C . GLY A 1 181 ? 26.840 24.938 17.790 1.00 95.88 181 GLY A C 1
ATOM 1412 O O . GLY A 1 181 ? 26.605 23.913 18.434 1.00 95.88 181 GLY A O 1
ATOM 1413 N N . GLU A 1 182 ? 26.654 26.155 18.294 1.00 96.06 182 GLU A N 1
ATOM 1414 C CA . GLU A 1 182 ? 25.995 26.400 19.580 1.00 96.06 182 GLU A CA 1
ATOM 1415 C C . GLU A 1 182 ? 24.492 26.598 19.386 1.00 96.06 182 GLU A C 1
ATOM 1417 O O . GLU A 1 182 ? 24.078 27.345 18.498 1.00 96.06 182 GLU A O 1
ATOM 1422 N N . ILE A 1 183 ? 23.677 25.976 20.242 1.00 94.94 183 ILE A N 1
ATOM 1423 C CA . ILE A 1 183 ? 22.236 26.244 20.274 1.00 94.94 183 ILE A CA 1
ATOM 1424 C C . ILE A 1 183 ? 22.001 27.670 20.793 1.00 94.94 183 ILE A C 1
ATOM 1426 O O . ILE A 1 183 ? 22.427 28.024 21.898 1.00 94.94 183 ILE A O 1
ATOM 1430 N N . THR A 1 184 ? 21.305 28.487 20.005 1.00 94.56 184 THR A N 1
ATOM 1431 C CA . THR A 1 184 ? 20.911 29.857 20.368 1.00 94.56 184 THR A CA 1
ATOM 1432 C C . THR A 1 184 ? 19.465 29.929 20.859 1.00 94.56 184 THR A C 1
ATOM 1434 O O . THR A 1 184 ? 19.182 30.709 21.769 1.00 94.56 184 THR A O 1
ATOM 1437 N N . SER A 1 185 ? 18.568 29.096 20.320 1.00 92.38 185 SER A N 1
ATOM 1438 C CA . SER A 1 185 ? 17.179 28.930 20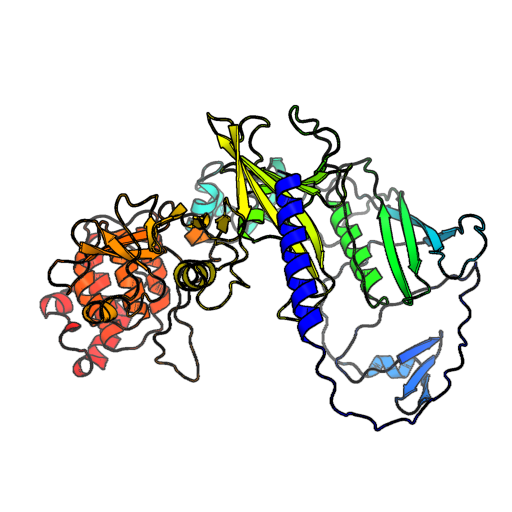.771 1.00 92.38 185 SER A CA 1
ATOM 1439 C C . SER A 1 185 ? 16.608 27.563 20.362 1.00 92.38 185 SER A C 1
ATOM 1441 O O . SER A 1 185 ? 17.082 26.941 19.412 1.00 92.38 185 SER A O 1
ATOM 1443 N N . GLU A 1 186 ? 15.578 27.093 21.070 1.00 90.06 186 GLU A N 1
ATOM 1444 C CA . GLU A 1 186 ? 14.836 25.863 20.747 1.00 90.06 186 GLU A CA 1
ATOM 1445 C C . GLU A 1 186 ? 13.336 26.168 20.675 1.00 90.06 186 GLU A C 1
ATOM 1447 O O . GLU A 1 186 ? 12.799 26.832 21.564 1.00 90.06 186 GLU A O 1
ATOM 1452 N N . SER A 1 187 ? 12.656 25.678 19.636 1.00 81.62 187 SER A N 1
ATOM 1453 C CA . SER A 1 187 ? 11.208 25.829 19.467 1.00 81.62 187 SER A CA 1
ATOM 1454 C C . SER A 1 187 ? 10.609 24.595 18.794 1.00 81.62 187 SER A C 1
ATOM 1456 O O . SER A 1 187 ? 10.765 24.397 17.589 1.00 81.62 187 SER A O 1
ATOM 1458 N N . GLY A 1 188 ? 9.904 23.766 19.572 1.00 86.94 188 GLY A N 1
ATOM 1459 C CA . GLY A 1 188 ? 9.134 22.623 19.069 1.00 86.94 188 GLY A CA 1
ATOM 1460 C C . GLY A 1 188 ? 9.960 21.657 18.210 1.00 86.94 188 GLY A C 1
ATOM 1461 O O . GLY A 1 188 ? 10.792 20.911 18.733 1.00 86.94 188 GLY A O 1
ATOM 1462 N N . ALA A 1 189 ? 9.707 21.681 16.899 1.00 87.06 189 ALA A N 1
ATOM 1463 C CA . ALA A 1 189 ? 10.359 20.848 15.886 1.00 87.06 189 ALA A CA 1
ATOM 1464 C C . ALA A 1 189 ? 11.681 21.428 15.336 1.00 87.06 189 ALA A C 1
ATOM 1466 O O . ALA A 1 189 ? 12.385 20.750 14.594 1.00 87.06 189 ALA A O 1
ATOM 1467 N N . THR A 1 190 ? 12.049 22.660 15.703 1.00 93.06 190 THR A N 1
ATOM 1468 C CA . THR A 1 190 ? 13.222 23.360 15.155 1.00 93.06 190 THR A CA 1
ATOM 1469 C C . THR A 1 190 ? 14.188 23.846 16.236 1.00 93.06 190 THR A C 1
ATOM 1471 O O . THR A 1 190 ? 13.807 24.148 17.372 1.00 93.06 190 THR A O 1
ATOM 1474 N N . ILE A 1 191 ? 15.469 23.920 15.881 1.00 93.81 191 ILE A N 1
ATOM 1475 C CA . ILE A 1 191 ? 16.565 24.367 16.742 1.00 93.81 191 ILE A CA 1
ATOM 1476 C C . ILE A 1 191 ? 17.355 25.433 15.989 1.00 93.81 191 ILE A C 1
ATOM 1478 O O . ILE A 1 191 ? 17.793 25.198 14.864 1.00 93.81 191 ILE A O 1
ATOM 1482 N N . SER A 1 192 ? 17.575 26.596 16.606 1.00 95.50 192 SER A N 1
ATOM 1483 C CA . SER A 1 192 ? 18.491 27.587 16.047 1.00 95.50 192 SER A CA 1
ATOM 1484 C C . SER A 1 192 ? 19.921 27.278 16.482 1.00 95.50 192 SER A C 1
ATOM 1486 O O . SER A 1 192 ? 20.218 27.200 17.677 1.00 95.50 192 SER A O 1
ATOM 1488 N N . VAL A 1 193 ? 20.799 27.068 15.505 1.00 96.88 193 VAL A N 1
ATOM 1489 C CA . VAL A 1 193 ? 22.192 26.651 15.689 1.00 96.88 193 VAL A CA 1
ATOM 1490 C C . VAL A 1 193 ? 23.112 27.676 15.039 1.00 96.88 193 VAL A C 1
ATOM 1492 O O . VAL A 1 193 ? 22.844 28.145 13.934 1.00 96.88 193 VAL A O 1
ATOM 1495 N N . ARG A 1 194 ? 24.213 28.008 15.720 1.00 96.88 194 ARG A N 1
ATOM 1496 C CA . ARG A 1 194 ? 25.244 28.935 15.238 1.00 96.88 194 ARG A CA 1
ATOM 1497 C C . ARG A 1 194 ? 26.576 28.214 14.970 1.00 96.88 194 ARG A C 1
ATOM 1499 O O . ARG A 1 194 ? 27.400 28.159 15.885 1.00 96.88 194 ARG A O 1
ATOM 1506 N N . PRO A 1 195 ? 26.782 27.620 13.778 1.00 94.62 195 PRO A N 1
ATOM 1507 C CA . PRO A 1 195 ? 28.011 26.899 13.424 1.00 94.62 195 PRO A CA 1
ATOM 1508 C C . PRO A 1 195 ? 29.151 27.814 12.934 1.00 94.62 195 PRO A C 1
ATOM 1510 O O . PRO A 1 195 ? 30.306 27.567 13.263 1.00 94.62 195 PRO A O 1
ATOM 1513 N N . ASP A 1 196 ? 28.838 28.904 12.230 1.00 91.62 196 ASP A N 1
ATOM 1514 C CA . ASP A 1 196 ? 29.798 29.771 11.523 1.00 91.62 196 ASP A CA 1
ATOM 1515 C C . ASP A 1 196 ? 29.695 31.256 11.931 1.00 91.62 196 ASP A C 1
ATOM 1517 O O . ASP A 1 196 ? 30.184 32.152 11.246 1.00 91.62 196 ASP A O 1
ATOM 1521 N N . GLY A 1 197 ? 29.052 31.529 13.069 1.00 90.88 197 GLY A N 1
ATOM 1522 C CA . GLY A 1 197 ? 28.755 32.882 13.547 1.00 90.88 197 GLY A CA 1
ATOM 1523 C C . GLY A 1 197 ? 27.357 33.379 13.165 1.00 90.88 197 GLY A C 1
ATOM 1524 O O . GLY A 1 197 ? 26.807 34.203 13.900 1.00 90.88 197 GLY A O 1
ATOM 1525 N N . ASN A 1 198 ? 26.734 32.804 12.132 1.00 94.50 198 ASN A N 1
ATOM 1526 C CA . ASN A 1 198 ? 25.344 33.069 11.760 1.00 94.50 198 ASN A CA 1
ATOM 1527 C C . ASN A 1 198 ? 24.399 32.054 12.416 1.00 94.50 198 ASN A C 1
ATOM 1529 O O . ASN A 1 198 ? 24.766 30.908 12.652 1.00 94.50 198 ASN A O 1
ATOM 1533 N N . SER A 1 199 ? 23.191 32.491 12.786 1.00 94.94 199 SER A N 1
ATOM 1534 C CA . SER A 1 199 ? 22.193 31.636 13.444 1.00 94.94 199 SER A CA 1
ATOM 1535 C C . SER A 1 199 ? 21.214 31.113 12.402 1.00 94.94 199 SER A C 1
ATOM 1537 O O . SER A 1 199 ? 20.452 31.895 11.842 1.00 94.94 199 SER A O 1
ATOM 1539 N N . TRP A 1 200 ? 21.208 29.804 12.189 1.00 96.44 200 TRP A N 1
ATOM 1540 C CA . TRP A 1 200 ? 20.346 29.129 11.220 1.00 96.44 200 TRP A CA 1
ATOM 1541 C C . TRP A 1 200 ? 19.329 28.260 11.952 1.00 96.44 200 TRP A C 1
ATOM 1543 O O . TRP A 1 200 ? 19.641 27.716 13.011 1.00 96.44 200 TRP A O 1
ATOM 1553 N N . ILE A 1 201 ? 18.110 28.147 11.430 1.00 95.81 201 ILE A N 1
ATOM 1554 C CA . ILE A 1 201 ? 17.060 27.310 12.023 1.00 95.81 201 ILE A CA 1
ATOM 1555 C C . ILE A 1 201 ? 17.086 25.951 11.325 1.00 95.81 201 ILE A C 1
ATOM 1557 O O . ILE A 1 201 ? 16.909 25.871 10.116 1.00 95.81 201 ILE A O 1
ATOM 1561 N N . TRP A 1 202 ? 17.289 24.889 12.096 1.00 95.62 202 TRP A N 1
ATOM 1562 C CA . TRP A 1 202 ? 17.374 23.518 11.603 1.00 95.62 202 TRP A CA 1
ATOM 1563 C C . TRP A 1 202 ? 16.233 22.669 12.169 1.00 95.62 202 TRP A C 1
ATOM 1565 O O . TRP A 1 202 ? 15.961 22.754 13.372 1.00 95.62 202 TRP A O 1
ATOM 1575 N N . PRO A 1 203 ? 15.587 21.816 11.357 1.00 94.88 203 PRO A N 1
ATOM 1576 C CA . PRO A 1 203 ? 14.742 20.735 11.852 1.00 94.88 203 PRO A CA 1
ATOM 1577 C C . PRO A 1 203 ? 15.524 19.833 12.809 1.00 94.88 203 PRO A C 1
ATOM 1579 O O . PRO A 1 203 ? 16.711 19.554 12.602 1.00 94.88 203 PRO A O 1
ATOM 1582 N N . ARG A 1 204 ? 14.874 19.374 13.880 1.00 92.88 204 ARG A N 1
ATOM 1583 C CA . ARG A 1 204 ? 15.517 18.569 14.931 1.00 92.88 204 ARG A CA 1
ATOM 1584 C C . ARG A 1 204 ? 16.094 17.258 14.387 1.00 92.88 204 ARG A C 1
ATOM 1586 O O . ARG A 1 204 ? 17.071 16.746 14.929 1.00 92.88 204 ARG A O 1
ATOM 1593 N N . GLU A 1 205 ? 15.531 16.749 13.297 1.00 93.75 205 GLU A N 1
ATOM 1594 C CA . GLU A 1 205 ? 15.950 15.554 12.567 1.00 93.75 205 GLU A CA 1
ATOM 1595 C C . GLU A 1 205 ? 17.380 15.669 12.012 1.00 93.75 205 GLU A C 1
ATOM 1597 O O . GLU A 1 205 ? 18.068 14.649 11.904 1.00 93.75 205 GLU A O 1
ATOM 1602 N N . LEU A 1 206 ? 17.849 16.888 11.717 1.00 95.31 206 LEU A N 1
ATOM 1603 C CA . LEU A 1 206 ? 19.187 17.176 11.184 1.00 95.31 206 LEU A CA 1
ATOM 1604 C C . LEU A 1 206 ? 20.229 17.490 12.267 1.00 95.31 206 LEU A C 1
ATOM 1606 O O . LEU A 1 206 ? 21.380 17.767 11.937 1.00 95.31 206 LEU A O 1
ATOM 1610 N N . ILE A 1 207 ? 19.873 17.425 13.553 1.00 96.19 207 ILE A N 1
ATOM 1611 C CA . ILE A 1 207 ? 20.750 17.820 14.661 1.00 96.19 207 ILE A CA 1
ATOM 1612 C C . ILE A 1 207 ? 21.131 16.611 15.530 1.00 96.19 207 ILE A C 1
ATOM 1614 O O . ILE A 1 207 ? 20.271 15.861 15.989 1.00 96.19 207 ILE A O 1
ATOM 1618 N N . GLU A 1 208 ? 22.426 16.438 15.813 1.00 93.00 208 GLU A N 1
ATOM 1619 C CA . GLU A 1 208 ? 22.949 15.427 16.742 1.00 93.00 208 GLU A CA 1
ATOM 1620 C C . GLU A 1 208 ? 23.707 16.066 17.931 1.00 93.00 208 GLU A C 1
ATOM 1622 O O . GLU A 1 208 ? 24.458 17.029 17.761 1.00 93.00 208 GLU A O 1
ATOM 1627 N N . PRO A 1 209 ? 23.535 15.576 19.173 1.00 90.56 209 PRO A N 1
ATOM 1628 C CA . PRO A 1 209 ? 24.227 16.130 20.336 1.00 90.56 209 PRO A CA 1
ATOM 1629 C C . PRO A 1 209 ? 25.717 15.752 20.347 1.00 90.56 209 PRO A C 1
ATOM 1631 O O . PRO A 1 209 ? 26.064 14.579 20.215 1.00 90.56 209 PRO A O 1
ATOM 1634 N N . VAL A 1 210 ? 26.606 16.722 20.598 1.00 91.75 210 VAL A N 1
ATOM 1635 C CA . VAL A 1 210 ? 28.047 16.457 20.757 1.00 91.75 210 VAL A CA 1
ATOM 1636 C C . VAL A 1 210 ? 28.359 16.185 22.230 1.00 91.75 210 VAL A C 1
ATOM 1638 O O . VAL A 1 210 ? 28.127 17.026 23.097 1.00 91.75 210 VAL A O 1
ATOM 1641 N N . GLY A 1 211 ? 28.888 14.999 22.537 1.00 73.81 211 GLY A N 1
ATOM 1642 C CA . GLY A 1 211 ? 29.318 14.654 23.894 1.00 73.81 211 GLY A CA 1
ATOM 1643 C C . GLY A 1 211 ? 30.540 15.473 24.324 1.00 73.81 211 GLY A C 1
ATOM 1644 O O . GLY A 1 211 ? 31.582 15.409 23.678 1.00 73.81 211 GLY A O 1
ATOM 1645 N N . VAL A 1 212 ? 30.432 16.226 25.421 1.00 58.31 212 VAL A N 1
ATOM 1646 C CA . VAL A 1 212 ? 31.567 16.942 26.027 1.00 58.31 212 VAL A CA 1
ATOM 1647 C C . VAL A 1 212 ? 32.445 15.940 26.791 1.00 58.31 212 VAL A C 1
ATOM 1649 O O . VAL A 1 212 ? 31.961 15.268 27.705 1.00 58.31 212 VAL A O 1
ATOM 1652 N N . LEU A 1 213 ? 33.726 15.827 26.422 1.00 44.06 213 LEU A N 1
ATOM 1653 C CA . LEU A 1 213 ? 34.746 15.139 27.224 1.00 44.06 213 LEU A CA 1
ATOM 1654 C C . LEU A 1 213 ? 35.072 16.004 28.454 1.00 44.06 213 LEU A C 1
ATOM 1656 O O . LEU A 1 213 ? 35.233 17.214 28.340 1.00 44.06 213 LEU A O 1
ATOM 1660 N N . ALA A 1 214 ? 35.100 15.395 29.638 1.00 43.16 214 ALA A N 1
ATOM 1661 C CA . ALA A 1 214 ? 34.973 16.078 30.930 1.00 43.16 214 ALA A CA 1
ATOM 1662 C C . ALA A 1 214 ? 36.269 16.687 31.509 1.00 43.16 214 ALA A C 1
ATOM 1664 O O . ALA A 1 214 ? 36.290 17.004 32.696 1.00 43.16 214 ALA A O 1
ATOM 1665 N N . ASP A 1 215 ? 37.329 16.868 30.719 1.00 39.06 215 ASP A N 1
ATOM 1666 C CA . ASP A 1 215 ? 38.666 17.120 31.284 1.00 39.06 215 ASP A CA 1
ATOM 1667 C C . ASP A 1 215 ? 39.093 18.598 31.334 1.00 39.06 215 ASP A C 1
ATOM 1669 O O . ASP A 1 215 ? 40.153 18.909 31.869 1.00 39.06 215 ASP A O 1
ATOM 1673 N N . GLU A 1 216 ? 38.266 19.544 30.879 1.00 40.78 216 GLU A N 1
ATOM 1674 C CA . GLU A 1 216 ? 38.659 20.960 30.819 1.00 40.78 216 GLU A CA 1
ATOM 1675 C C . GLU A 1 216 ? 37.561 21.912 31.320 1.00 40.78 216 GLU A C 1
ATOM 1677 O O . GLU A 1 216 ? 36.909 22.585 30.530 1.00 40.78 216 GLU A O 1
ATOM 1682 N N . ALA A 1 217 ? 37.335 21.977 32.638 1.00 39.09 217 ALA A N 1
ATOM 1683 C CA . ALA A 1 217 ? 36.908 23.201 33.341 1.00 39.09 217 ALA A CA 1
ATOM 1684 C C . ALA A 1 217 ? 36.727 22.949 34.848 1.00 39.09 217 ALA A C 1
ATOM 1686 O O . ALA A 1 217 ? 35.933 22.110 35.270 1.00 39.09 217 ALA A O 1
ATOM 1687 N N . GLY A 1 218 ? 37.406 23.737 35.683 1.00 45.28 218 GLY A N 1
ATOM 1688 C CA . GLY A 1 218 ? 37.128 23.806 37.117 1.00 45.28 218 GLY A CA 1
ATOM 1689 C C . GLY A 1 218 ? 35.769 24.457 37.389 1.00 45.28 218 GLY A C 1
ATOM 1690 O O . GLY A 1 218 ? 35.676 25.677 37.489 1.00 45.28 218 GLY A O 1
ATOM 1691 N N . THR A 1 219 ? 34.711 23.656 37.520 1.00 38.09 219 THR A N 1
ATOM 1692 C CA . THR A 1 219 ? 33.358 24.117 37.883 1.00 38.09 219 THR A CA 1
ATOM 1693 C C . THR A 1 219 ? 33.038 23.864 39.357 1.00 38.09 219 THR A C 1
ATOM 1695 O O . THR A 1 219 ? 33.289 22.779 39.880 1.00 38.09 219 THR A O 1
ATOM 1698 N N . LYS A 1 220 ? 32.441 24.861 40.025 1.00 37.41 220 LYS A N 1
ATOM 1699 C CA . LYS A 1 220 ? 31.904 24.750 41.392 1.00 37.41 220 LYS A CA 1
ATOM 1700 C C . LYS A 1 220 ? 30.670 23.841 41.407 1.00 37.41 220 LYS A C 1
ATOM 1702 O O . LYS A 1 220 ? 29.749 24.029 40.621 1.00 37.41 220 LYS A O 1
ATOM 1707 N N . THR A 1 221 ? 30.649 22.877 42.319 1.00 35.91 221 THR A N 1
ATOM 1708 C CA . THR A 1 221 ? 29.580 21.884 42.481 1.00 35.91 221 THR A CA 1
ATOM 1709 C C . THR A 1 221 ? 28.536 22.366 43.490 1.00 35.91 221 THR A C 1
ATOM 1711 O O . THR A 1 221 ? 28.853 22.530 44.666 1.00 35.91 221 THR A O 1
ATOM 1714 N N . HIS A 1 222 ? 27.279 22.524 43.071 1.00 39.09 222 HIS A N 1
ATOM 1715 C CA . HIS A 1 222 ? 26.141 22.571 43.993 1.00 39.09 222 HIS A CA 1
ATOM 1716 C C . HIS A 1 222 ? 25.508 21.178 44.079 1.00 39.09 222 HIS A C 1
ATOM 1718 O O . HIS A 1 222 ? 25.079 20.628 43.067 1.00 39.09 222 HIS A O 1
ATOM 1724 N N . GLN A 1 223 ? 25.458 20.606 45.286 1.00 37.19 223 GLN A N 1
ATOM 1725 C CA . GLN A 1 223 ? 24.691 19.390 45.565 1.00 37.19 223 GLN A CA 1
ATOM 1726 C C . GLN A 1 223 ? 23.230 19.767 45.815 1.00 37.19 223 GLN A C 1
ATOM 1728 O O . GLN A 1 223 ? 22.933 20.504 46.757 1.00 37.19 223 GLN A O 1
ATOM 1733 N N . ARG A 1 224 ? 22.310 19.236 45.006 1.00 44.72 224 ARG A N 1
ATOM 1734 C CA . ARG A 1 224 ? 20.875 19.234 45.322 1.00 44.72 224 ARG A CA 1
ATOM 1735 C C . ARG A 1 224 ? 20.438 17.822 45.684 1.00 44.72 224 ARG A C 1
ATOM 1737 O O . ARG A 1 224 ? 20.815 16.868 45.013 1.00 44.72 224 ARG A O 1
ATOM 1744 N N . LYS A 1 225 ? 19.660 17.701 46.758 1.00 42.34 225 LYS A N 1
ATOM 1745 C CA . LYS A 1 225 ? 19.101 16.435 47.238 1.00 42.34 225 LYS A CA 1
ATOM 1746 C C . LYS A 1 225 ? 17.714 16.250 46.631 1.00 42.34 225 LYS A C 1
ATOM 1748 O O . LYS A 1 225 ? 16.823 17.055 46.887 1.00 42.34 225 LYS A O 1
ATOM 1753 N N . LEU A 1 226 ? 17.552 15.216 45.813 1.00 43.75 226 LEU A N 1
ATOM 1754 C CA . LEU A 1 226 ? 16.271 14.792 45.257 1.00 43.75 226 LEU A CA 1
ATOM 1755 C C . LEU A 1 226 ? 15.750 13.630 46.101 1.00 43.75 226 LEU A C 1
ATOM 1757 O O . LEU A 1 226 ? 16.461 12.642 46.282 1.00 43.75 226 LEU A O 1
ATOM 1761 N N . ARG A 1 227 ? 14.532 13.764 46.629 1.00 41.97 227 ARG A N 1
ATOM 1762 C CA . ARG A 1 227 ? 13.862 12.715 47.402 1.00 41.97 227 ARG A CA 1
ATOM 1763 C C . ARG A 1 227 ? 12.852 12.028 46.494 1.00 41.97 227 ARG A C 1
ATOM 1765 O O . ARG A 1 227 ? 11.942 12.686 45.996 1.00 41.97 227 ARG A O 1
ATOM 1772 N N . VAL A 1 228 ? 13.042 10.737 46.246 1.00 45.50 228 VAL A N 1
ATOM 1773 C CA . VAL A 1 228 ? 12.087 9.908 45.502 1.00 45.50 228 VAL A CA 1
ATOM 1774 C C . VAL A 1 228 ? 11.468 8.925 46.479 1.00 45.50 228 VAL A C 1
ATOM 1776 O O . VAL A 1 228 ? 12.192 8.200 47.160 1.00 45.50 228 VAL A O 1
ATOM 1779 N N . THR A 1 229 ? 10.141 8.919 46.531 1.00 44.12 229 THR A N 1
ATOM 1780 C CA . THR A 1 229 ? 9.366 7.964 47.317 1.00 44.12 229 THR A CA 1
ATOM 1781 C C . THR A 1 229 ? 8.967 6.805 46.415 1.00 44.12 229 THR A C 1
ATOM 1783 O O . THR A 1 229 ? 8.309 7.001 45.391 1.00 44.12 229 THR A O 1
ATOM 1786 N N . ALA A 1 230 ? 9.375 5.593 46.776 1.00 51.50 230 ALA A N 1
ATOM 1787 C CA . ALA A 1 230 ? 8.939 4.381 46.100 1.00 51.50 230 ALA A CA 1
ATOM 1788 C C . ALA A 1 230 ? 8.310 3.410 47.098 1.00 51.50 230 ALA A C 1
ATOM 1790 O O . ALA A 1 230 ? 8.743 3.311 48.247 1.00 51.50 230 ALA A O 1
ATOM 1791 N N . PHE A 1 231 ? 7.298 2.689 46.631 1.00 49.91 231 PHE A N 1
ATOM 1792 C CA . PHE A 1 231 ? 6.611 1.649 47.376 1.00 49.91 231 PHE A CA 1
ATOM 1793 C C . PHE A 1 231 ? 7.078 0.293 46.867 1.00 49.91 231 PHE A C 1
ATOM 1795 O O . PHE A 1 231 ? 7.030 0.017 45.669 1.00 49.91 231 PHE A O 1
ATOM 1802 N N . LEU A 1 232 ? 7.539 -0.556 47.774 1.00 45.91 232 LEU A N 1
ATOM 1803 C CA . LEU A 1 232 ? 7.874 -1.941 47.474 1.00 45.91 232 LEU A CA 1
ATOM 1804 C C . LEU A 1 232 ? 6.732 -2.814 47.989 1.00 45.91 232 LEU A C 1
ATOM 1806 O O . LEU A 1 232 ? 6.502 -2.862 49.194 1.00 45.91 232 LEU A O 1
ATOM 1810 N N . ASN A 1 233 ? 6.021 -3.483 47.091 1.00 50.62 233 ASN A N 1
ATOM 1811 C CA . ASN A 1 233 ? 4.963 -4.424 47.427 1.00 50.62 233 ASN A CA 1
ATOM 1812 C C . ASN A 1 233 ? 5.523 -5.843 47.317 1.00 50.62 233 ASN A C 1
ATOM 1814 O O . ASN A 1 233 ? 5.866 -6.295 46.223 1.00 50.62 233 ASN A O 1
ATOM 1818 N N . TYR A 1 234 ? 5.609 -6.553 48.439 1.00 45.28 234 TYR A N 1
ATOM 1819 C CA . TYR A 1 234 ? 5.948 -7.974 48.439 1.00 45.28 234 TYR A CA 1
ATOM 1820 C C . TYR A 1 234 ? 4.683 -8.822 48.571 1.00 45.28 234 TYR A C 1
ATOM 1822 O O . TYR A 1 234 ? 3.904 -8.642 49.510 1.00 45.28 234 TYR A O 1
A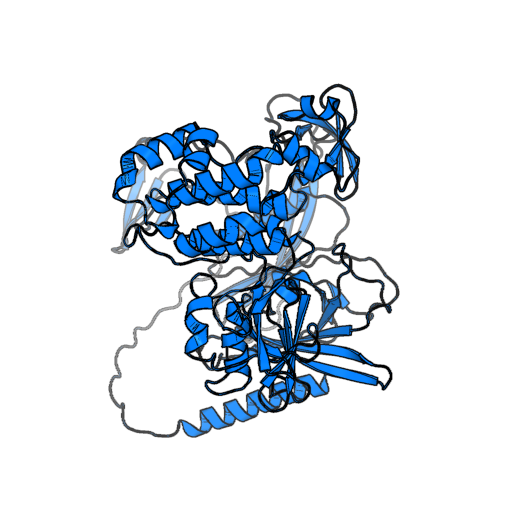TOM 1830 N N . THR A 1 235 ? 4.491 -9.754 47.636 1.00 52.75 235 THR A N 1
ATOM 1831 C CA . THR A 1 235 ? 3.385 -10.718 47.665 1.00 52.75 235 THR A CA 1
ATOM 1832 C C . THR A 1 235 ? 3.922 -12.087 48.062 1.00 52.75 235 THR A C 1
ATOM 1834 O O . THR A 1 235 ? 4.492 -12.801 47.234 1.00 52.75 235 THR A O 1
ATOM 1837 N N . ALA A 1 236 ? 3.709 -12.470 49.324 1.00 41.44 236 ALA A N 1
ATOM 1838 C CA . ALA A 1 236 ? 4.250 -13.704 49.899 1.00 41.44 236 ALA A CA 1
ATOM 1839 C C . ALA A 1 236 ? 3.836 -14.970 49.129 1.00 41.44 236 ALA A C 1
ATOM 1841 O O . ALA A 1 236 ? 4.641 -15.879 48.964 1.00 41.44 236 ALA A O 1
ATOM 1842 N N . ARG A 1 237 ? 2.611 -15.005 48.584 1.00 42.25 237 ARG A N 1
ATOM 1843 C CA . ARG A 1 237 ? 2.073 -16.171 47.861 1.00 42.25 237 ARG A CA 1
ATOM 1844 C C . ARG A 1 237 ? 2.834 -16.504 46.576 1.00 42.25 237 ARG A C 1
ATOM 1846 O O . ARG A 1 237 ? 2.870 -17.660 46.177 1.00 42.25 237 ARG A O 1
ATOM 1853 N N . THR A 1 238 ? 3.383 -15.499 45.903 1.00 49.44 238 THR A N 1
ATOM 1854 C CA . THR A 1 238 ? 4.016 -15.670 44.587 1.00 49.44 238 THR A CA 1
ATOM 1855 C C . THR A 1 238 ? 5.522 -15.436 44.624 1.00 49.44 238 THR A C 1
ATOM 1857 O O . THR A 1 238 ? 6.150 -15.486 43.573 1.00 49.44 238 THR A O 1
ATOM 1860 N N . GLY A 1 239 ? 6.087 -15.084 45.786 1.00 45.78 239 GLY A N 1
ATOM 1861 C CA . GLY A 1 239 ? 7.471 -14.615 45.904 1.00 45.78 239 GLY A CA 1
ATOM 1862 C C . GLY A 1 239 ? 7.761 -13.349 45.085 1.00 45.78 239 GLY A C 1
ATOM 1863 O O . GLY A 1 239 ? 8.916 -13.053 44.796 1.00 45.78 239 GLY A O 1
ATOM 1864 N N . LYS A 1 240 ? 6.722 -12.606 44.663 1.00 48.06 240 LYS A N 1
ATOM 1865 C CA . LYS A 1 240 ? 6.876 -11.481 43.728 1.00 48.06 240 LYS A CA 1
ATOM 1866 C C . LYS A 1 240 ? 7.105 -10.181 44.480 1.00 48.06 240 LYS A C 1
ATOM 1868 O O . LYS A 1 240 ? 6.386 -9.855 45.426 1.00 48.06 240 LYS A O 1
ATOM 1873 N N . LEU A 1 241 ? 8.077 -9.425 43.989 1.00 40.16 241 LEU A N 1
ATOM 1874 C CA . LEU A 1 241 ? 8.447 -8.104 44.466 1.00 40.16 241 LEU A CA 1
ATOM 1875 C C . LEU A 1 241 ? 8.077 -7.078 43.393 1.00 40.16 241 LEU A C 1
ATOM 1877 O O . LEU A 1 241 ? 8.605 -7.119 42.286 1.00 40.16 241 LEU A O 1
ATOM 1881 N N . GLN A 1 242 ? 7.163 -6.166 43.709 1.00 48.22 242 GLN A N 1
ATOM 1882 C CA . GLN A 1 242 ? 6.691 -5.138 42.787 1.00 48.22 242 GLN A CA 1
ATOM 1883 C C . GLN A 1 242 ? 7.076 -3.758 43.318 1.00 48.22 242 GLN A C 1
ATOM 1885 O O . GLN A 1 242 ? 6.624 -3.342 44.381 1.00 48.22 242 GLN A O 1
ATOM 1890 N N . LEU A 1 243 ? 7.920 -3.038 42.579 1.00 43.22 243 LEU A N 1
ATOM 1891 C CA . LEU A 1 243 ? 8.307 -1.668 42.907 1.00 43.22 243 LEU A CA 1
ATOM 1892 C C . LEU A 1 243 ? 7.389 -0.684 42.172 1.00 43.22 243 LEU A C 1
ATOM 1894 O O . LEU A 1 243 ? 7.402 -0.614 40.945 1.00 43.22 243 LEU A O 1
ATOM 1898 N N . GLN A 1 244 ? 6.630 0.109 42.919 1.00 48.66 244 GLN A N 1
ATOM 1899 C CA . GLN A 1 244 ? 5.792 1.183 42.401 1.00 48.66 244 GLN A CA 1
ATOM 1900 C C . GLN A 1 244 ? 6.420 2.530 42.766 1.00 48.66 244 GLN A C 1
ATOM 1902 O O . GLN A 1 244 ? 6.524 2.893 43.936 1.00 48.66 244 GLN A O 1
ATOM 1907 N N . VAL A 1 245 ? 6.871 3.280 41.761 1.00 42.16 245 VAL A N 1
ATOM 1908 C CA . VAL A 1 245 ? 7.499 4.593 41.962 1.00 42.16 245 VAL A CA 1
ATOM 1909 C C . VAL A 1 245 ? 6.461 5.677 41.688 1.00 42.16 245 VAL A C 1
ATOM 1911 O O . VAL A 1 245 ? 6.063 5.871 40.542 1.00 42.16 245 VAL A O 1
ATOM 1914 N N . CYS A 1 246 ? 6.026 6.391 42.726 1.00 40.94 246 CYS A N 1
ATOM 1915 C CA . CYS A 1 246 ? 5.118 7.528 42.582 1.00 40.94 246 CYS A CA 1
ATOM 1916 C C . CYS A 1 246 ? 5.936 8.820 42.498 1.00 40.94 246 CYS A C 1
ATOM 1918 O O . CYS A 1 246 ? 6.704 9.136 43.405 1.00 40.94 246 CYS A O 1
ATOM 1920 N N . TYR A 1 247 ? 5.774 9.582 41.415 1.00 43.16 247 TYR A N 1
ATOM 1921 C CA . TYR A 1 247 ? 6.466 10.857 41.228 1.00 43.16 247 TYR A CA 1
ATOM 1922 C C . TYR A 1 247 ? 5.485 12.034 41.240 1.00 43.16 247 TYR A C 1
ATOM 1924 O O . TYR A 1 247 ? 4.485 12.022 40.526 1.00 43.16 247 TYR A O 1
ATOM 1932 N N . VAL A 1 248 ? 5.803 13.075 42.015 1.00 32.91 248 VAL A N 1
ATOM 1933 C CA . VAL A 1 248 ? 5.094 14.365 42.026 1.00 32.91 248 VAL A CA 1
ATOM 1934 C C . VAL A 1 248 ? 6.044 15.423 41.453 1.00 32.91 248 VAL A C 1
ATOM 1936 O O . VAL A 1 248 ? 7.117 15.631 42.026 1.00 32.91 248 VAL A O 1
ATOM 1939 N N . PRO A 1 249 ? 5.726 16.095 40.330 1.00 41.84 249 PRO A N 1
ATOM 1940 C CA . PRO A 1 249 ? 6.668 17.016 39.716 1.00 41.84 249 PRO A CA 1
ATOM 1941 C C . PRO A 1 249 ? 6.621 18.400 40.373 1.00 41.84 249 PRO A C 1
ATOM 1943 O O . PRO A 1 249 ? 5.628 19.117 40.291 1.00 41.84 249 PRO A O 1
ATOM 1946 N N . LEU A 1 250 ? 7.767 18.828 40.896 1.00 30.94 250 LEU A N 1
ATOM 1947 C CA . LEU A 1 250 ? 8.187 20.228 40.911 1.00 30.94 250 LEU A CA 1
ATOM 1948 C C . LEU A 1 250 ? 9.496 20.295 40.116 1.00 30.94 250 LEU A C 1
ATOM 1950 O O . LEU A 1 250 ? 10.555 20.184 40.720 1.00 30.94 250 LEU A O 1
ATOM 1954 N N . LEU A 1 251 ? 9.417 20.404 38.778 1.00 33.00 251 LEU A N 1
ATOM 1955 C CA . LEU A 1 251 ? 10.386 21.034 37.844 1.00 33.00 251 LEU A CA 1
ATOM 1956 C C . LEU A 1 251 ? 10.486 20.337 36.470 1.00 33.00 251 LEU A C 1
ATOM 1958 O O . LEU A 1 251 ? 10.280 19.137 36.317 1.00 33.00 251 LEU A O 1
ATOM 1962 N N . ARG A 1 252 ? 10.824 21.155 35.463 1.00 37.78 252 ARG A N 1
ATOM 1963 C CA . ARG A 1 252 ? 10.981 20.833 34.036 1.00 37.78 252 ARG A CA 1
ATOM 1964 C C . ARG A 1 252 ? 12.460 20.546 33.718 1.00 37.78 252 ARG A C 1
ATOM 1966 O O . ARG A 1 252 ? 13.221 21.498 33.573 1.00 37.78 252 ARG A O 1
ATOM 1973 N N . SER A 1 253 ? 12.905 19.293 33.585 1.00 40.59 253 SER A N 1
ATOM 1974 C CA . SER A 1 253 ? 14.215 19.021 32.955 1.00 40.59 253 SER A CA 1
ATOM 1975 C C . SER A 1 253 ? 14.321 17.632 32.300 1.00 40.59 253 SER A C 1
ATOM 1977 O O . SER A 1 253 ? 13.980 16.605 32.882 1.00 40.59 253 SER A O 1
ATOM 1979 N N . HIS A 1 254 ? 14.849 17.600 31.068 1.00 40.72 254 HIS A N 1
ATOM 1980 C CA . HIS A 1 254 ? 15.097 16.390 30.263 1.00 40.72 254 HIS A CA 1
ATOM 1981 C C . HIS A 1 254 ? 16.212 15.482 30.825 1.00 40.72 254 HIS A C 1
ATOM 1983 O O . HIS A 1 254 ? 16.293 14.305 30.473 1.00 40.72 254 HIS A O 1
ATOM 1989 N N . GLN A 1 255 ? 17.062 15.997 31.720 1.00 42.28 255 GLN A N 1
ATOM 1990 C CA . GLN A 1 255 ? 18.132 15.232 32.372 1.00 42.28 255 GLN A CA 1
ATOM 1991 C C . GLN A 1 255 ? 17.574 14.109 33.271 1.00 42.28 255 GLN A C 1
ATOM 1993 O O . GLN A 1 255 ? 18.201 13.059 33.421 1.00 42.28 255 GLN A O 1
ATOM 1998 N N . LEU A 1 256 ? 16.366 14.304 33.815 1.00 42.09 256 LEU A N 1
ATOM 1999 C CA . LEU A 1 256 ? 15.701 13.386 34.742 1.00 42.09 256 LEU A CA 1
ATOM 2000 C C . LEU A 1 256 ? 15.307 12.048 34.081 1.00 42.09 256 LEU A C 1
ATOM 2002 O O . LEU A 1 256 ? 15.409 10.994 34.706 1.00 42.09 256 LEU A O 1
ATOM 2006 N N . LEU A 1 257 ? 14.939 12.074 32.791 1.00 41.31 257 LEU A N 1
ATOM 2007 C CA . LEU A 1 257 ? 14.589 10.887 31.992 1.00 41.31 257 LEU A CA 1
ATOM 2008 C C . LEU A 1 257 ? 15.769 9.914 31.843 1.00 41.31 257 LEU A C 1
ATOM 2010 O O . LEU A 1 257 ? 15.589 8.700 31.922 1.00 41.31 257 LEU A O 1
ATOM 2014 N N . ARG A 1 258 ? 16.995 10.436 31.690 1.00 44.28 258 ARG A N 1
ATOM 2015 C CA . ARG A 1 258 ? 18.215 9.609 31.649 1.00 44.28 258 ARG A CA 1
ATOM 2016 C C . ARG A 1 258 ? 18.521 8.973 33.005 1.00 44.28 258 ARG A C 1
ATOM 2018 O O . ARG A 1 258 ? 18.947 7.822 33.051 1.00 44.28 258 ARG A O 1
ATOM 2025 N N . ASN A 1 259 ? 18.262 9.688 34.099 1.00 43.53 259 ASN A N 1
ATOM 2026 C CA . ASN A 1 259 ? 18.488 9.179 35.453 1.00 43.53 259 ASN A CA 1
ATOM 2027 C C . ASN A 1 259 ? 17.500 8.054 35.816 1.00 43.53 259 ASN A C 1
ATOM 2029 O O . ASN A 1 259 ? 17.904 7.057 36.411 1.00 43.53 259 ASN A O 1
ATOM 2033 N N . LEU A 1 260 ? 16.236 8.162 35.388 1.00 43.97 260 LEU A N 1
ATOM 2034 C CA . LEU A 1 260 ? 15.225 7.110 35.558 1.00 43.97 260 LEU A CA 1
ATOM 2035 C C . LEU A 1 260 ? 15.520 5.864 34.707 1.00 43.97 260 LEU A C 1
ATOM 2037 O O . LEU A 1 260 ? 15.354 4.746 35.190 1.00 43.97 260 LEU A O 1
ATOM 2041 N N . HIS A 1 261 ? 16.039 6.036 33.486 1.00 44.78 261 HIS A N 1
ATOM 2042 C CA . HIS A 1 261 ? 16.481 4.912 32.653 1.00 44.78 261 HIS A CA 1
ATOM 2043 C C . HIS A 1 261 ? 17.652 4.141 33.293 1.00 44.78 261 HIS A C 1
ATOM 2045 O O . HIS A 1 261 ? 17.654 2.912 33.291 1.00 44.78 261 HIS A O 1
ATOM 2051 N N . CYS A 1 262 ? 18.613 4.838 33.913 1.00 42.03 262 CYS A N 1
ATOM 2052 C CA . CYS A 1 262 ? 19.692 4.197 34.677 1.00 42.03 262 CYS A CA 1
ATOM 2053 C C . CYS A 1 262 ? 19.180 3.427 35.907 1.00 42.03 262 CYS A C 1
ATOM 2055 O O . CYS A 1 262 ? 19.672 2.334 36.178 1.00 42.03 262 CYS A O 1
ATOM 2057 N N . LEU A 1 263 ? 18.186 3.955 36.633 1.00 42.41 263 LEU A N 1
ATOM 2058 C CA . LEU A 1 263 ? 17.558 3.253 37.762 1.00 42.41 263 LEU A CA 1
ATOM 2059 C C . LEU A 1 263 ? 16.827 1.978 37.313 1.00 42.41 263 LEU A C 1
ATOM 2061 O O . LEU A 1 263 ? 16.970 0.938 37.953 1.00 42.41 263 LEU A O 1
ATOM 2065 N N . ALA A 1 264 ? 16.123 2.025 36.179 1.00 47.16 264 ALA A N 1
ATOM 2066 C CA . ALA A 1 264 ? 15.485 0.850 35.585 1.00 47.16 264 ALA A CA 1
ATOM 2067 C C . ALA A 1 264 ? 16.507 -0.216 35.139 1.00 47.16 264 ALA A C 1
ATOM 2069 O O . ALA A 1 264 ? 16.251 -1.412 35.269 1.00 47.16 264 ALA A O 1
ATOM 2070 N N . GLN A 1 265 ? 17.689 0.194 34.658 1.00 45.03 265 GLN A N 1
ATOM 2071 C CA . GLN A 1 265 ? 18.767 -0.746 34.328 1.00 45.03 265 GLN A CA 1
ATOM 2072 C C . GLN A 1 265 ? 19.445 -1.353 35.563 1.00 45.03 265 GLN A C 1
ATOM 2074 O O . GLN A 1 265 ? 19.824 -2.520 35.523 1.00 45.03 265 GLN A O 1
ATOM 2079 N N . LEU A 1 266 ? 19.568 -0.605 36.663 1.00 38.69 266 LEU A N 1
ATOM 2080 C CA . LEU A 1 266 ? 20.098 -1.126 37.930 1.00 38.69 266 LEU A CA 1
ATOM 2081 C C . LEU A 1 266 ? 19.146 -2.140 38.586 1.00 38.69 266 LEU A C 1
ATOM 2083 O O . LEU A 1 266 ? 19.609 -3.123 39.156 1.00 38.69 266 LEU A O 1
ATOM 2087 N N . ALA A 1 267 ? 17.829 -1.949 38.459 1.00 40.78 267 ALA A N 1
ATOM 2088 C CA . ALA A 1 267 ? 16.827 -2.874 38.996 1.00 40.78 267 ALA A CA 1
ATOM 2089 C C . ALA A 1 267 ? 16.713 -4.198 38.211 1.00 40.78 267 ALA A C 1
ATOM 2091 O O . ALA A 1 267 ? 16.260 -5.201 38.756 1.00 40.78 267 ALA A O 1
ATOM 2092 N N . LYS A 1 268 ? 17.189 -4.236 36.957 1.00 41.38 268 LYS A N 1
ATOM 2093 C CA . LYS A 1 268 ? 17.247 -5.449 36.120 1.00 41.38 268 LYS A CA 1
ATOM 2094 C C . LYS A 1 268 ? 18.250 -6.509 36.606 1.00 41.38 268 LYS A C 1
ATOM 2096 O O . LYS A 1 268 ? 18.283 -7.596 36.045 1.00 41.38 268 LYS A O 1
ATOM 2101 N N . VAL A 1 269 ? 19.075 -6.208 37.611 1.00 39.62 269 VAL A N 1
ATOM 2102 C CA . VAL A 1 269 ? 20.212 -7.053 38.034 1.00 39.62 269 VAL A CA 1
ATOM 2103 C C . VAL A 1 269 ? 19.845 -8.075 39.131 1.00 39.62 269 VAL A C 1
ATOM 2105 O O . VAL A 1 269 ? 20.726 -8.748 39.649 1.00 39.62 269 VAL A O 1
ATOM 2108 N N . GLY A 1 270 ? 18.568 -8.278 39.479 1.00 37.41 270 GLY A N 1
ATOM 2109 C CA . GLY A 1 270 ? 18.241 -9.314 40.476 1.00 37.41 270 GLY A CA 1
ATOM 2110 C C . GLY A 1 270 ? 16.770 -9.612 40.758 1.00 37.41 270 GLY A C 1
ATOM 2111 O O . GLY A 1 270 ? 16.477 -10.130 41.829 1.00 37.41 270 GLY A O 1
ATOM 2112 N N . LEU A 1 271 ? 15.841 -9.269 39.863 1.00 35.91 271 LEU A N 1
ATOM 2113 C CA . LEU A 1 271 ? 14.416 -9.570 40.038 1.00 35.91 271 LEU A CA 1
ATOM 2114 C C . LEU A 1 271 ? 13.850 -10.135 38.734 1.00 35.91 271 LEU A C 1
ATOM 2116 O O . LEU A 1 271 ? 13.948 -9.487 37.693 1.00 35.91 271 LEU A O 1
ATOM 2120 N N . ASP A 1 272 ? 13.243 -11.321 38.806 1.00 34.22 272 ASP A N 1
ATOM 2121 C CA . ASP A 1 272 ? 12.814 -12.088 37.628 1.00 34.22 272 ASP A CA 1
ATOM 2122 C C . ASP A 1 272 ? 11.665 -11.440 36.835 1.00 34.22 272 ASP A C 1
ATOM 2124 O O . ASP A 1 272 ? 11.463 -11.780 35.675 1.00 34.22 272 ASP A O 1
ATOM 2128 N N . TYR A 1 273 ? 10.947 -10.458 37.394 1.00 38.56 273 TYR A N 1
ATOM 2129 C CA . TYR A 1 273 ? 9.924 -9.693 36.670 1.00 38.56 273 TYR A CA 1
ATOM 2130 C C . TYR A 1 273 ? 9.860 -8.246 37.172 1.00 38.56 273 TYR A C 1
ATOM 2132 O O . TYR A 1 273 ? 9.581 -7.995 38.343 1.00 38.56 273 TYR A O 1
ATOM 2140 N N . PHE A 1 274 ? 10.090 -7.281 36.277 1.00 33.75 274 PHE A N 1
ATOM 2141 C CA . PHE A 1 274 ? 10.023 -5.848 36.574 1.00 33.75 274 PHE A CA 1
ATOM 2142 C C . PHE A 1 274 ? 9.026 -5.166 35.629 1.00 33.75 274 PHE A C 1
ATOM 2144 O O . PHE A 1 274 ? 9.244 -5.131 34.420 1.00 33.75 274 PHE A O 1
ATOM 2151 N N . SER A 1 275 ? 7.947 -4.597 36.171 1.00 33.78 275 SER A N 1
ATOM 2152 C CA . SER A 1 275 ? 6.992 -3.755 35.438 1.00 33.78 275 SER A CA 1
ATOM 2153 C C . SER A 1 275 ? 7.003 -2.349 36.037 1.00 33.78 275 SER A C 1
ATOM 2155 O O . SER A 1 275 ? 6.549 -2.150 37.164 1.00 33.78 275 SER A O 1
ATOM 2157 N N . MET A 1 276 ? 7.541 -1.376 35.299 1.00 35.34 276 MET A N 1
ATOM 2158 C CA . MET A 1 276 ? 7.609 0.027 35.713 1.00 35.34 276 MET A CA 1
ATOM 2159 C C . MET A 1 276 ? 6.559 0.830 34.947 1.00 35.34 276 MET A C 1
ATOM 2161 O O . MET A 1 276 ? 6.674 0.991 33.735 1.00 35.34 276 MET A O 1
ATOM 2165 N N . ILE A 1 277 ? 5.551 1.353 35.644 1.00 37.28 277 ILE A N 1
ATOM 2166 C CA . ILE A 1 277 ? 4.569 2.276 35.064 1.00 37.28 277 ILE A CA 1
ATOM 2167 C C . ILE A 1 277 ? 4.976 3.687 35.486 1.00 37.28 277 ILE A C 1
ATOM 2169 O O . ILE A 1 277 ? 4.835 4.059 36.649 1.00 37.28 277 ILE A O 1
ATOM 2173 N N . ILE A 1 278 ? 5.522 4.466 34.551 1.00 36.22 278 ILE A N 1
ATOM 2174 C CA . ILE A 1 278 ? 5.804 5.891 34.765 1.00 36.22 278 ILE A CA 1
ATOM 2175 C C . ILE A 1 278 ? 4.622 6.679 34.205 1.00 36.22 278 ILE A C 1
ATOM 2177 O O . ILE A 1 278 ? 4.469 6.812 32.992 1.00 36.22 278 ILE A O 1
ATOM 2181 N N . VAL A 1 279 ? 3.782 7.196 35.098 1.00 33.81 279 VAL A N 1
ATOM 2182 C CA . VAL A 1 279 ? 2.658 8.071 34.754 1.00 33.81 279 VAL A CA 1
ATOM 2183 C C . VAL A 1 279 ? 3.128 9.523 34.804 1.00 33.81 279 VAL A C 1
ATOM 2185 O O . VAL A 1 279 ? 3.621 9.985 35.833 1.00 33.81 279 VAL A O 1
ATOM 2188 N N . PHE A 1 280 ? 2.953 10.264 33.709 1.00 36.47 280 PHE A N 1
ATOM 2189 C CA . PHE A 1 280 ? 3.187 11.708 33.679 1.00 36.47 280 PHE A CA 1
ATOM 2190 C C . PHE A 1 280 ? 1.848 12.450 33.742 1.00 36.47 280 PHE A C 1
ATOM 2192 O O . PHE A 1 280 ? 1.070 12.366 32.791 1.00 36.47 280 PHE A O 1
ATOM 2199 N N . PRO A 1 281 ? 1.566 13.233 34.794 1.00 34.38 281 PRO A N 1
ATOM 2200 C CA . PRO A 1 281 ? 0.427 14.136 34.765 1.00 34.38 281 PRO A CA 1
ATOM 2201 C C . PRO A 1 281 ? 0.734 15.307 33.817 1.00 34.38 281 PRO A C 1
ATOM 2203 O O . PRO A 1 281 ? 1.488 16.224 34.154 1.00 34.38 281 PRO A O 1
ATOM 2206 N N . ARG A 1 282 ? 0.152 15.298 32.610 1.00 38.22 282 ARG A N 1
ATOM 2207 C CA . ARG A 1 282 ? 0.115 16.475 31.727 1.00 38.22 282 ARG A CA 1
ATOM 2208 C C . ARG A 1 282 ? -1.035 17.379 32.184 1.00 38.22 282 ARG A C 1
ATOM 2210 O O . ARG A 1 282 ? -2.160 17.251 31.715 1.00 38.22 282 ARG A O 1
ATOM 2217 N N . TRP A 1 283 ? -0.753 18.263 33.140 1.00 37.03 283 TRP A N 1
ATOM 2218 C CA . TRP A 1 283 ? -1.709 19.218 33.713 1.00 37.03 283 TRP A CA 1
ATOM 2219 C C . TRP A 1 283 ? -1.933 20.419 32.778 1.00 37.03 283 TRP A C 1
ATOM 2221 O O . TRP A 1 283 ? -1.612 21.551 33.099 1.00 37.03 283 TRP A O 1
ATOM 2231 N N . GLU A 1 284 ? -2.494 20.209 31.593 1.00 38.75 284 GLU A N 1
ATOM 2232 C CA . GLU A 1 284 ? -3.137 21.318 30.881 1.00 38.75 284 GLU A CA 1
ATOM 2233 C C . GLU A 1 284 ? -4.643 21.145 31.035 1.00 38.75 284 GLU A C 1
ATOM 2235 O O . GLU A 1 284 ? -5.237 20.246 30.441 1.00 38.75 284 GLU A O 1
ATOM 2240 N N . LEU A 1 285 ? -5.250 21.999 31.867 1.00 35.78 285 LEU A N 1
ATOM 2241 C CA . LEU A 1 285 ? -6.697 22.210 31.937 1.00 35.78 285 LEU A CA 1
ATOM 2242 C C . LEU A 1 285 ? -7.168 22.774 30.587 1.00 35.78 285 LEU A C 1
ATOM 2244 O O . LEU A 1 285 ? -7.386 23.973 30.438 1.00 35.78 285 LEU A O 1
ATOM 2248 N N . ARG A 1 286 ? -7.281 21.909 29.576 1.00 44.69 286 ARG A N 1
ATOM 2249 C CA . ARG A 1 286 ? -7.970 22.220 28.325 1.00 44.69 286 ARG A CA 1
ATOM 2250 C C . ARG A 1 286 ? -9.458 21.974 28.559 1.00 44.69 286 ARG A C 1
ATOM 2252 O O . ARG A 1 286 ? -9.888 20.855 28.834 1.00 44.69 286 ARG A O 1
ATOM 2259 N N . THR A 1 287 ? -10.229 23.054 28.535 1.00 38.78 287 THR A N 1
ATOM 2260 C CA . THR A 1 287 ? -11.686 23.067 28.699 1.00 38.78 287 THR A CA 1
ATOM 2261 C C . THR A 1 287 ? -12.344 22.109 27.699 1.00 38.78 287 THR A C 1
ATOM 2263 O O . THR A 1 287 ? -12.155 22.275 26.497 1.00 38.78 287 THR A O 1
ATOM 2266 N N . GLY A 1 288 ? -13.096 21.113 28.187 1.00 53.81 288 GLY A N 1
ATOM 2267 C CA . GLY A 1 288 ? -13.864 20.163 27.363 1.00 53.81 288 GLY A CA 1
ATOM 2268 C C . GLY A 1 288 ? -13.556 18.675 27.580 1.00 53.81 288 GLY A C 1
ATOM 2269 O O . GLY A 1 288 ? -14.254 17.841 27.012 1.00 53.81 288 GLY A O 1
ATOM 2270 N N . ARG A 1 289 ? -12.564 18.327 28.410 1.00 62.94 289 ARG A N 1
ATOM 2271 C CA . ARG A 1 289 ? -12.345 16.938 28.856 1.00 62.94 289 ARG A CA 1
ATOM 2272 C C . ARG A 1 289 ? -13.255 16.556 30.021 1.00 62.94 289 ARG A C 1
ATOM 2274 O O . ARG A 1 289 ? -13.682 17.423 30.788 1.00 62.94 289 ARG A O 1
ATOM 2281 N N . VAL A 1 290 ? -13.517 15.256 30.167 1.00 70.56 290 VAL A N 1
ATOM 2282 C CA . VAL A 1 290 ? -14.247 14.730 31.325 1.00 70.56 290 VAL A CA 1
ATOM 2283 C C . VAL A 1 290 ? -13.369 14.924 32.571 1.00 70.56 290 VAL A C 1
ATOM 2285 O O . VAL A 1 290 ? -12.193 14.546 32.562 1.00 70.56 290 VAL A O 1
ATOM 2288 N N . PRO A 1 291 ? -13.880 15.549 33.647 1.00 76.25 291 PRO A N 1
ATOM 2289 C CA . PRO A 1 291 ? -13.145 15.646 34.899 1.00 76.25 291 PRO A CA 1
ATOM 2290 C C . PRO A 1 291 ? -12.839 14.241 35.411 1.00 76.25 291 PRO A C 1
ATOM 2292 O O . PRO A 1 291 ? -13.752 13.435 35.554 1.00 76.25 291 PRO A O 1
ATOM 2295 N N . GLY A 1 292 ? -11.576 13.965 35.719 1.00 85.69 292 GLY A N 1
ATOM 2296 C CA . GLY A 1 292 ? -11.188 12.655 36.234 1.00 85.69 292 GLY A CA 1
ATOM 2297 C C . GLY A 1 292 ? -10.400 11.781 35.262 1.00 85.69 292 GLY A C 1
ATOM 2298 O O . GLY A 1 292 ? -10.210 10.616 35.551 1.00 85.69 292 GLY A O 1
ATOM 2299 N N . GLU A 1 293 ? -9.929 12.299 34.132 1.00 90.44 293 GLU A N 1
ATOM 2300 C CA . GLU A 1 293 ? -9.148 11.510 33.173 1.00 90.44 293 GLU A CA 1
ATOM 2301 C C . GLU A 1 293 ? -7.628 11.687 33.343 1.00 90.44 293 GLU A C 1
ATOM 2303 O O . GLU A 1 293 ? -7.130 12.801 33.539 1.00 90.44 293 GLU A O 1
ATOM 2308 N N . LEU A 1 294 ? -6.873 10.594 33.210 1.00 91.62 294 LEU A N 1
ATOM 2309 C CA . LEU A 1 294 ? -5.411 10.557 33.281 1.00 91.62 294 LEU A CA 1
ATOM 2310 C C . LEU A 1 294 ? -4.817 10.119 31.939 1.00 91.62 294 LEU A C 1
ATOM 2312 O O . LEU A 1 294 ? -5.138 9.052 31.432 1.00 91.62 294 LEU A O 1
ATOM 2316 N N . PHE A 1 295 ? -3.906 10.910 31.372 1.00 92.00 295 PHE A N 1
ATOM 2317 C CA . PHE A 1 295 ? -3.264 10.567 30.099 1.00 92.00 295 PHE A CA 1
ATOM 2318 C C . PHE A 1 295 ? -2.488 9.243 30.181 1.00 92.00 295 PHE A C 1
ATOM 2320 O O . PHE A 1 295 ? -1.613 9.075 31.035 1.00 92.00 295 PHE A O 1
ATOM 2327 N N . LEU A 1 296 ? -2.767 8.347 29.236 1.00 92.19 296 LEU A N 1
ATOM 2328 C CA . LEU A 1 296 ? -2.024 7.121 28.996 1.00 92.19 296 LEU A CA 1
ATOM 2329 C C . LEU A 1 296 ? -1.169 7.284 27.748 1.00 92.19 296 LEU A C 1
ATOM 2331 O O . LEU A 1 296 ? -1.645 7.635 26.669 1.00 92.19 296 LEU A O 1
ATOM 2335 N N . SER A 1 297 ? 0.117 6.988 27.887 1.00 90.88 297 SER A N 1
ATOM 2336 C CA . SER A 1 297 ? 1.001 6.975 26.733 1.00 90.88 297 SER A CA 1
ATOM 2337 C C . SER A 1 297 ? 0.716 5.762 25.847 1.00 90.88 297 SER A C 1
ATOM 2339 O O . SER A 1 297 ? 0.421 4.675 26.343 1.00 90.88 297 SER A O 1
ATOM 2341 N N . THR A 1 298 ? 0.862 5.936 24.535 1.00 91.56 298 THR A N 1
ATOM 2342 C CA . THR A 1 298 ? 0.612 4.900 23.523 1.00 91.56 298 THR A CA 1
ATOM 2343 C C . THR A 1 298 ? 1.432 3.629 23.741 1.00 91.56 298 THR A C 1
ATOM 2345 O O . THR A 1 298 ? 0.947 2.549 23.425 1.00 91.56 298 THR A O 1
ATOM 2348 N N . TRP A 1 299 ? 2.621 3.720 24.352 1.00 90.12 299 TRP A N 1
ATOM 2349 C CA . TRP A 1 299 ? 3.433 2.541 24.683 1.00 90.12 299 TRP A CA 1
ATOM 2350 C C . TRP A 1 299 ? 2.735 1.590 25.665 1.00 90.12 299 TRP A C 1
ATOM 2352 O O . TRP A 1 299 ? 2.951 0.387 25.589 1.00 90.12 299 TRP A O 1
ATOM 2362 N N . VAL A 1 300 ? 1.889 2.106 26.567 1.00 90.69 300 VAL A N 1
ATOM 2363 C CA . VAL A 1 300 ? 1.124 1.285 27.526 1.00 90.69 300 VAL A CA 1
ATOM 2364 C C . VAL A 1 300 ? 0.039 0.488 26.805 1.00 90.69 300 VAL A C 1
ATOM 2366 O O . VAL A 1 300 ? -0.290 -0.623 27.201 1.00 90.69 300 VAL A O 1
ATOM 2369 N N . MET A 1 301 ? -0.503 1.064 25.735 1.00 92.56 301 MET A N 1
ATOM 2370 C CA . MET A 1 301 ? -1.574 0.478 24.932 1.00 92.56 301 MET A CA 1
ATOM 2371 C C . MET A 1 301 ? -1.033 -0.407 23.794 1.00 92.56 301 MET A C 1
ATOM 2373 O O . MET A 1 301 ? -1.809 -1.024 23.062 1.00 92.56 301 MET A O 1
ATOM 2377 N N . GLN A 1 302 ? 0.291 -0.483 23.631 1.00 91.38 302 GLN A N 1
ATOM 2378 C CA . GLN A 1 302 ? 0.926 -1.272 22.584 1.00 91.38 302 GLN A CA 1
ATOM 2379 C C . GLN A 1 302 ? 0.687 -2.768 22.805 1.00 91.38 302 GLN A C 1
ATOM 2381 O O . GLN A 1 302 ? 0.952 -3.300 23.878 1.00 91.38 302 GLN A O 1
ATOM 2386 N N . GLY A 1 303 ? 0.172 -3.443 21.774 1.00 86.94 303 GLY A N 1
ATOM 2387 C CA . GLY A 1 303 ? -0.221 -4.854 21.845 1.00 86.94 303 GLY A CA 1
ATOM 2388 C C . GLY A 1 303 ? -1.584 -5.098 22.501 1.00 86.94 303 GLY A C 1
ATOM 2389 O O . GLY A 1 303 ? -2.092 -6.207 22.410 1.00 86.94 303 GLY A O 1
ATOM 2390 N N . VAL A 1 304 ? -2.190 -4.074 23.112 1.00 89.44 304 VAL A N 1
ATOM 2391 C CA . VAL A 1 304 ? -3.540 -4.139 23.695 1.00 89.44 304 VAL A CA 1
ATOM 2392 C C . VAL A 1 304 ? -4.592 -3.707 22.674 1.00 89.44 304 VAL A C 1
ATOM 2394 O O . VAL A 1 304 ? -5.648 -4.318 22.577 1.00 89.44 304 VAL A O 1
ATOM 2397 N N . VAL A 1 305 ? -4.303 -2.663 21.893 1.00 93.00 305 VAL A N 1
ATOM 2398 C CA . VAL A 1 305 ? -5.153 -2.200 20.784 1.00 93.00 305 VAL A CA 1
ATOM 2399 C C . VAL A 1 305 ? -4.378 -2.229 19.460 1.00 93.00 305 VAL A C 1
ATOM 2401 O O . VAL A 1 305 ? -3.142 -2.178 19.482 1.00 93.00 305 VAL A O 1
ATOM 2404 N N . PRO A 1 306 ? -5.064 -2.279 18.299 1.00 94.25 306 PRO A N 1
ATOM 2405 C CA . PRO A 1 306 ? -4.416 -2.211 16.995 1.00 94.25 306 PRO A CA 1
ATOM 2406 C C . PRO A 1 306 ? -3.502 -0.994 16.849 1.00 94.25 306 PRO A C 1
ATOM 2408 O O . PRO A 1 306 ? -3.822 0.111 17.295 1.00 94.25 306 PRO A O 1
ATOM 2411 N N . GLN A 1 307 ? -2.372 -1.197 16.173 1.00 93.94 307 GLN A N 1
ATOM 2412 C CA . GLN A 1 307 ? -1.336 -0.181 15.998 1.00 93.94 307 GLN A CA 1
ATOM 2413 C C . GLN A 1 307 ? -1.875 1.084 15.312 1.00 93.94 307 GLN A C 1
ATOM 2415 O O . GLN A 1 307 ? -1.509 2.184 15.721 1.00 93.94 307 GLN A O 1
ATOM 2420 N N . CYS A 1 308 ? -2.805 0.965 14.358 1.00 93.88 308 CYS A N 1
ATOM 2421 C CA . CYS A 1 308 ? -3.436 2.139 13.746 1.00 93.88 308 CYS A CA 1
ATOM 2422 C C . CYS A 1 308 ? -4.161 3.030 14.758 1.00 93.88 308 CYS A C 1
ATOM 2424 O O . CYS A 1 308 ? -4.167 4.243 14.594 1.00 93.88 308 CYS A O 1
ATOM 2426 N N . LEU A 1 309 ? -4.756 2.475 15.820 1.00 95.62 309 LEU A N 1
ATOM 2427 C CA . LEU A 1 309 ? -5.424 3.295 16.833 1.00 95.62 309 LEU A CA 1
ATOM 2428 C C . LEU A 1 309 ? -4.412 4.079 17.673 1.00 95.62 309 LEU A C 1
ATOM 2430 O O . LEU A 1 309 ? -4.695 5.202 18.078 1.00 95.62 309 LEU A O 1
ATOM 2434 N N . LEU A 1 310 ? -3.218 3.523 17.889 1.00 94.88 310 LEU A N 1
ATOM 2435 C CA . LEU A 1 310 ? -2.117 4.214 18.568 1.00 94.88 310 LEU A CA 1
ATOM 2436 C C . LEU A 1 310 ? -1.571 5.386 17.748 1.00 94.88 310 LEU A C 1
ATOM 2438 O O . LEU A 1 310 ? -1.063 6.345 18.320 1.00 94.88 310 LEU A O 1
ATOM 2442 N N . GLU A 1 311 ? -1.665 5.296 16.421 1.00 92.50 311 GLU A N 1
ATOM 2443 C CA . GLU A 1 311 ? -1.260 6.353 15.489 1.00 92.50 311 GLU A CA 1
ATOM 2444 C C . GLU A 1 311 ? -2.326 7.451 15.351 1.00 92.50 311 GLU A C 1
ATOM 2446 O O . GLU A 1 311 ? -1.988 8.588 15.035 1.00 92.50 311 GLU A O 1
ATOM 2451 N N . LEU A 1 312 ? -3.600 7.123 15.590 1.00 93.50 312 LEU A N 1
ATOM 2452 C CA . LEU A 1 312 ? -4.738 8.009 15.320 1.00 93.50 312 LEU A CA 1
ATOM 2453 C C . LEU A 1 312 ? -5.364 8.641 16.568 1.00 93.50 312 LEU A C 1
ATOM 2455 O O . LEU A 1 312 ? -6.140 9.585 16.424 1.00 93.50 312 LEU A O 1
ATOM 2459 N N . TYR A 1 313 ? -5.073 8.139 17.773 1.00 95.44 313 TYR A N 1
ATOM 2460 C CA . TYR A 1 313 ? -5.737 8.578 19.003 1.00 95.44 313 TYR A CA 1
ATOM 2461 C C . TYR A 1 313 ? -4.767 8.801 20.171 1.00 95.44 313 TYR A C 1
ATOM 2463 O O . TYR A 1 313 ? -3.771 8.097 20.340 1.00 95.44 313 TYR A O 1
ATOM 2471 N N . HIS A 1 314 ? -5.116 9.747 21.045 1.00 94.62 314 HIS A N 1
ATOM 2472 C CA . HIS A 1 314 ? -4.562 9.850 22.397 1.00 94.62 314 HIS A CA 1
ATOM 2473 C C . HIS A 1 314 ? -5.465 9.154 23.407 1.00 94.62 314 HIS A C 1
ATOM 2475 O O . HIS A 1 314 ? -6.678 9.338 23.370 1.00 94.62 314 HIS A O 1
ATOM 2481 N N . PHE A 1 315 ? -4.869 8.418 24.344 1.00 95.19 315 PHE A N 1
ATOM 2482 C CA . PHE A 1 315 ? -5.586 7.589 25.310 1.00 95.19 315 PHE A CA 1
ATOM 2483 C C . PHE A 1 315 ? -5.587 8.223 26.700 1.00 95.19 315 PHE A C 1
ATOM 2485 O O . PHE A 1 315 ? -4.594 8.801 27.144 1.00 95.19 315 PHE A O 1
ATOM 2492 N N . TYR A 1 316 ? -6.707 8.087 27.399 1.00 94.69 316 TYR A N 1
ATOM 2493 C CA . TYR A 1 316 ? -6.938 8.633 28.726 1.00 94.69 316 TYR A CA 1
ATOM 2494 C C . TYR A 1 316 ? -7.671 7.609 29.583 1.00 94.69 316 TYR A C 1
ATOM 2496 O O . TYR A 1 316 ? -8.746 7.144 29.227 1.00 94.69 316 TYR A O 1
ATOM 2504 N N . HIS A 1 317 ? -7.080 7.251 30.710 1.00 93.38 317 HIS A N 1
ATOM 2505 C CA . HIS A 1 317 ? -7.665 6.377 31.712 1.00 93.38 317 HIS A CA 1
ATOM 2506 C C . HIS A 1 317 ? -8.709 7.130 32.535 1.00 93.38 317 HIS A C 1
ATOM 2508 O O . HIS A 1 317 ? -8.449 8.255 32.968 1.00 93.38 317 HIS A O 1
ATOM 2514 N N . ASP A 1 318 ? -9.858 6.512 32.779 1.00 90.62 318 ASP A N 1
ATOM 2515 C CA . ASP A 1 318 ? -10.891 7.060 33.654 1.00 90.62 318 ASP A CA 1
ATOM 2516 C C . ASP A 1 318 ? -10.519 6.801 35.127 1.00 90.62 318 ASP A C 1
ATOM 2518 O O . ASP A 1 318 ? -10.367 5.658 35.541 1.00 90.62 318 ASP A O 1
ATOM 2522 N N . MET A 1 319 ? -10.338 7.842 35.947 1.00 88.38 319 MET A N 1
ATOM 2523 C CA . MET A 1 319 ? -9.980 7.664 37.365 1.00 88.38 319 MET A CA 1
ATOM 2524 C C . MET A 1 319 ? -11.125 7.090 38.211 1.00 88.38 319 MET A C 1
ATOM 2526 O O . MET A 1 319 ? -10.888 6.737 39.365 1.00 88.38 319 MET A O 1
ATOM 2530 N N . GLN A 1 320 ? -12.359 7.036 37.696 1.00 88.56 320 GLN A N 1
ATOM 2531 C CA . GLN A 1 320 ? -13.486 6.423 38.409 1.00 88.56 320 GLN A CA 1
ATOM 2532 C C . GLN A 1 320 ? -13.626 4.929 38.104 1.00 88.56 320 GLN A C 1
ATOM 2534 O O . GLN A 1 320 ? -14.124 4.187 38.949 1.00 88.56 320 GLN A O 1
ATOM 2539 N N . ASP A 1 321 ? -13.182 4.489 36.927 1.00 87.69 321 ASP A N 1
ATOM 2540 C CA . ASP A 1 321 ? -13.240 3.095 36.497 1.00 87.69 321 ASP A CA 1
ATOM 2541 C C . ASP A 1 321 ? -11.922 2.699 35.830 1.00 87.69 321 ASP A C 1
ATOM 2543 O O . ASP A 1 321 ? -11.659 3.029 34.672 1.00 87.69 321 ASP A O 1
ATOM 2547 N N . GLU A 1 322 ? -11.124 1.918 36.561 1.00 84.50 322 GLU A N 1
ATOM 2548 C CA . GLU A 1 322 ? -9.797 1.490 36.122 1.00 84.50 322 GLU A CA 1
ATOM 2549 C C . GLU A 1 322 ? -9.815 0.616 34.856 1.00 84.50 322 GLU A C 1
ATOM 2551 O O . GLU A 1 322 ? -8.780 0.394 34.221 1.00 84.50 322 GLU A O 1
ATOM 2556 N N . THR A 1 323 ? -10.986 0.104 34.469 1.00 88.50 323 THR A N 1
ATOM 2557 C CA . THR A 1 323 ? -11.148 -0.716 33.267 1.00 88.50 323 THR A CA 1
ATOM 2558 C C . THR A 1 323 ? -11.439 0.111 32.022 1.00 88.50 323 THR A C 1
ATOM 2560 O O . THR A 1 323 ? -11.366 -0.428 30.917 1.00 88.50 323 THR A O 1
ATOM 2563 N N . ILE A 1 324 ? -11.751 1.402 32.163 1.00 92.75 324 ILE A N 1
ATOM 2564 C CA . ILE A 1 324 ? -12.168 2.257 31.055 1.00 92.75 324 ILE A CA 1
ATOM 2565 C C . ILE A 1 324 ? -11.032 3.186 30.631 1.00 92.75 324 ILE A C 1
ATOM 2567 O O . ILE A 1 324 ? -10.467 3.956 31.405 1.00 92.75 324 ILE A O 1
ATOM 2571 N N . VAL A 1 325 ? -10.758 3.168 29.332 1.00 95.25 325 VAL A N 1
ATOM 2572 C CA . VAL A 1 325 ? -9.866 4.098 28.652 1.00 95.25 325 VAL A CA 1
ATOM 2573 C C . VAL A 1 325 ? -10.642 4.779 27.530 1.00 95.25 325 VAL A C 1
ATOM 2575 O O . VAL A 1 325 ? -11.261 4.132 26.693 1.00 95.25 325 VAL A O 1
ATOM 2578 N N . ARG A 1 326 ? -10.618 6.105 27.478 1.00 94.88 326 ARG A N 1
ATOM 2579 C CA . ARG A 1 326 ? -11.188 6.895 26.381 1.00 94.88 326 ARG A CA 1
ATOM 2580 C C . ARG A 1 326 ? -10.076 7.300 25.433 1.00 94.88 326 ARG A C 1
ATOM 2582 O O . ARG A 1 326 ? -8.986 7.649 25.882 1.00 94.88 326 ARG A O 1
ATOM 2589 N N . ALA A 1 327 ? -10.340 7.248 24.133 1.00 95.31 327 ALA A N 1
ATOM 2590 C CA . ALA A 1 327 ? -9.384 7.692 23.129 1.00 95.31 327 ALA A CA 1
ATOM 2591 C C . ALA A 1 327 ? -9.970 8.809 22.263 1.00 95.31 327 ALA A C 1
ATOM 2593 O O . ALA A 1 327 ? -11.065 8.668 21.715 1.00 95.31 327 ALA A O 1
ATOM 2594 N N . TYR A 1 328 ? -9.231 9.906 22.129 1.00 94.06 328 TYR A N 1
ATOM 2595 C CA . TYR A 1 328 ? -9.643 11.086 21.368 1.00 94.06 328 TYR A CA 1
ATOM 2596 C C . TYR A 1 328 ? -8.807 11.213 20.093 1.00 94.06 328 TYR A C 1
ATOM 2598 O O . TYR A 1 328 ? -7.595 10.987 20.159 1.00 94.06 328 TYR A O 1
ATOM 2606 N N . PRO A 1 329 ? -9.433 11.517 18.939 1.00 93.62 329 PRO A N 1
ATOM 2607 C CA . PRO A 1 329 ? -8.741 11.514 17.658 1.00 93.62 329 PRO A CA 1
ATOM 2608 C C . PRO A 1 329 ? -7.679 12.615 17.582 1.00 93.62 329 PRO A C 1
ATOM 2610 O O . PRO A 1 329 ? -7.788 13.677 18.203 1.00 93.62 329 PRO A O 1
ATOM 2613 N N . LEU A 1 330 ? -6.647 12.350 16.790 1.00 90.44 330 LEU A N 1
ATOM 2614 C CA . LEU A 1 330 ? -5.614 13.310 16.428 1.00 90.44 330 LEU A CA 1
ATOM 2615 C C . LEU A 1 330 ? -5.989 14.048 15.134 1.00 90.44 330 LEU A C 1
ATOM 2617 O O . LEU A 1 330 ? -6.760 13.562 14.305 1.00 90.44 330 LEU A O 1
ATOM 2621 N N . ASN A 1 331 ? -5.462 15.255 14.977 1.00 86.25 331 ASN A N 1
ATOM 2622 C CA . ASN A 1 331 ? -5.448 16.009 13.729 1.00 86.25 331 ASN A CA 1
ATOM 2623 C C . ASN A 1 331 ? -4.300 15.527 12.830 1.00 86.25 331 ASN A C 1
ATOM 2625 O O . ASN A 1 331 ? -3.434 14.765 13.264 1.00 86.25 331 ASN A O 1
ATOM 2629 N N . SER A 1 332 ? -4.256 16.033 11.594 1.00 77.25 332 SER A N 1
ATOM 2630 C CA . SER A 1 332 ? -3.153 15.806 10.643 1.00 77.25 332 SER A CA 1
ATOM 2631 C C . SER A 1 332 ? -1.772 16.095 11.235 1.00 77.25 332 SER A C 1
ATOM 2633 O O . SER A 1 332 ? -0.808 15.413 10.906 1.00 77.25 332 SER A O 1
ATOM 2635 N N . ASP A 1 333 ? -1.694 17.063 12.148 1.00 77.50 333 ASP A N 1
ATOM 2636 C CA . ASP A 1 333 ? -0.442 17.514 12.759 1.00 77.50 333 ASP A CA 1
ATOM 2637 C C . ASP A 1 333 ? -0.009 16.631 13.947 1.00 77.50 333 ASP A C 1
ATOM 2639 O O . ASP A 1 333 ? 0.953 16.940 14.648 1.00 77.50 333 ASP A O 1
ATOM 2643 N N . GLY A 1 334 ? -0.742 15.544 14.226 1.00 78.69 334 GLY A N 1
ATOM 2644 C CA . GLY A 1 334 ? -0.519 14.683 15.391 1.00 78.69 334 GLY A CA 1
ATOM 2645 C C . GLY A 1 334 ? -0.904 15.339 16.721 1.00 78.69 334 GLY A C 1
ATOM 2646 O O . GLY A 1 334 ? -0.655 14.781 17.790 1.00 78.69 334 GLY A O 1
ATOM 2647 N N . GLU A 1 335 ? -1.513 16.523 16.677 1.00 81.50 335 GLU A N 1
ATOM 2648 C CA . GLU A 1 335 ? -2.090 17.175 17.844 1.00 81.50 335 GLU A CA 1
ATOM 2649 C C . GLU A 1 335 ? -3.523 16.702 18.072 1.00 81.50 335 GLU A C 1
ATOM 2651 O O . GLU A 1 335 ? -4.264 16.420 17.138 1.00 81.50 335 GLU A O 1
ATOM 2656 N N . GLU A 1 336 ? -3.942 16.626 19.329 1.00 75.50 336 GLU A N 1
ATOM 2657 C CA . GLU A 1 336 ? -5.328 16.308 19.671 1.00 75.50 336 GLU A CA 1
ATOM 2658 C C . GLU A 1 336 ? -6.264 17.386 19.120 1.00 75.50 336 GLU A C 1
ATOM 2660 O O . GLU A 1 336 ? -6.015 18.582 19.313 1.00 75.50 336 GLU A O 1
ATOM 2665 N N . GLN A 1 337 ? -7.353 16.975 18.461 1.00 80.56 337 GLN A N 1
ATOM 2666 C CA . GLN A 1 337 ? -8.327 17.956 17.981 1.00 80.56 337 GLN A CA 1
ATOM 2667 C C . GLN A 1 337 ? -8.961 18.692 19.165 1.00 80.56 337 GLN A C 1
ATOM 2669 O O . GLN A 1 337 ? -9.011 18.179 20.287 1.00 80.56 337 GLN A O 1
ATOM 2674 N N . THR A 1 338 ? -9.459 19.905 18.935 1.00 79.31 338 THR A N 1
ATOM 2675 C CA . THR A 1 338 ? -10.031 20.718 20.010 1.00 79.31 338 THR A CA 1
ATOM 2676 C C . THR A 1 338 ? -11.220 19.999 20.654 1.00 79.31 338 THR A C 1
ATOM 2678 O O . THR A 1 338 ? -12.113 19.532 19.937 1.00 79.31 338 THR A O 1
ATOM 2681 N N . PRO A 1 339 ? -11.276 19.910 21.996 1.00 76.25 339 PRO A N 1
ATOM 2682 C CA . PRO A 1 339 ? -12.392 19.276 22.682 1.00 76.25 339 PRO A CA 1
ATOM 2683 C C . PRO A 1 339 ? -13.742 19.817 22.212 1.00 76.25 339 PRO A C 1
ATOM 2685 O O . PRO A 1 339 ? -13.960 21.026 22.165 1.00 76.25 339 PRO A O 1
ATOM 2688 N N . GLY A 1 340 ? -14.640 18.905 21.838 1.00 75.19 340 GLY A N 1
ATOM 2689 C CA . GLY A 1 340 ? -15.960 19.232 21.294 1.00 75.19 340 GLY A CA 1
ATOM 2690 C C . GLY A 1 340 ? -16.052 19.253 19.765 1.00 75.19 340 GLY A C 1
ATOM 2691 O O . GLY A 1 340 ? -17.152 19.041 19.259 1.00 75.19 340 GLY A O 1
ATOM 2692 N N . SER A 1 341 ? -14.935 19.403 19.042 1.00 81.94 341 SER A N 1
ATOM 2693 C CA . SER A 1 341 ? -14.906 19.337 17.566 1.00 81.94 341 SER A CA 1
ATOM 2694 C C . SER A 1 341 ? -14.951 17.912 17.007 1.00 81.94 341 SER A C 1
ATOM 2696 O O . SER A 1 341 ? -15.200 17.727 15.824 1.00 81.94 341 SER A O 1
ATOM 2698 N N . TRP A 1 342 ? -14.740 16.903 17.854 1.00 84.94 342 TRP A N 1
ATOM 2699 C CA . TRP A 1 342 ? -14.678 15.513 17.418 1.00 84.94 342 TRP A CA 1
ATOM 2700 C C . TRP A 1 342 ? -16.044 14.999 16.962 1.00 84.94 342 TRP A C 1
ATOM 2702 O O . TRP A 1 342 ? -16.998 14.991 17.753 1.00 84.94 342 TRP A O 1
ATOM 2712 N N . ASP A 1 343 ? -16.100 14.475 15.740 1.00 88.81 343 ASP A N 1
ATOM 2713 C CA . ASP A 1 343 ? -17.255 13.731 15.222 1.00 88.81 343 ASP A CA 1
ATOM 2714 C C . ASP A 1 343 ? -17.358 12.330 15.836 1.00 88.81 343 ASP A C 1
ATOM 2716 O O . ASP A 1 343 ? -18.418 11.710 15.823 1.00 88.81 343 ASP A O 1
ATOM 2720 N N . HIS A 1 344 ? -16.263 11.816 16.398 1.00 92.56 344 HIS A N 1
ATOM 2721 C CA . HIS A 1 344 ? -16.234 10.516 17.051 1.00 92.56 344 HIS A CA 1
ATOM 2722 C C . HIS A 1 344 ? -15.128 10.423 18.109 1.00 92.56 344 HIS A C 1
ATOM 2724 O O . HIS A 1 344 ? -14.176 11.201 18.108 1.00 92.56 344 HIS A O 1
ATOM 2730 N N . TRP A 1 345 ? -15.239 9.448 19.006 1.00 94.62 345 TRP A N 1
ATOM 2731 C CA . TRP A 1 345 ? -14.192 9.072 19.962 1.00 94.62 345 TRP A CA 1
ATOM 2732 C C . TRP A 1 345 ? -14.262 7.572 20.247 1.00 94.62 345 TRP A C 1
ATOM 2734 O O . TRP A 1 345 ? -15.239 6.912 19.887 1.00 94.62 345 TRP A O 1
ATOM 2744 N N . LEU A 1 346 ? -13.235 7.022 20.890 1.00 96.00 346 LEU A N 1
ATOM 2745 C CA . LEU A 1 346 ? -13.208 5.614 21.272 1.00 96.00 346 LEU A CA 1
ATOM 2746 C C . LEU A 1 346 ? -13.442 5.438 22.767 1.00 96.00 346 LEU A C 1
ATOM 2748 O O . LEU A 1 346 ? -12.989 6.231 23.594 1.00 96.00 346 LEU A O 1
ATOM 2752 N N . LEU A 1 347 ? -14.117 4.348 23.097 1.00 95.56 347 LEU A N 1
ATOM 2753 C CA . LEU A 1 347 ? -14.229 3.793 24.430 1.00 95.56 347 LEU A CA 1
ATOM 2754 C C . LEU A 1 347 ? -13.579 2.411 24.399 1.00 95.56 347 LEU A C 1
ATOM 2756 O O . LEU A 1 347 ? -14.050 1.510 23.711 1.00 95.56 347 LEU A O 1
ATOM 2760 N N . VAL A 1 348 ? -12.476 2.270 25.111 1.00 95.69 348 VAL A N 1
ATOM 2761 C CA . VAL A 1 348 ? -11.698 1.044 25.228 1.00 95.69 348 VAL A CA 1
ATOM 2762 C C . VAL A 1 348 ? -11.926 0.493 26.622 1.00 95.69 348 VAL A C 1
ATOM 2764 O O . VAL A 1 348 ? -11.659 1.173 27.609 1.00 95.69 348 VAL A O 1
ATOM 2767 N N . ARG A 1 349 ? -12.413 -0.739 26.714 1.00 93.62 349 ARG A N 1
ATOM 2768 C CA . ARG A 1 349 ? -12.539 -1.438 27.986 1.00 93.62 349 ARG A CA 1
ATOM 2769 C C . ARG A 1 349 ? -11.519 -2.552 28.079 1.00 93.62 349 ARG A C 1
ATOM 2771 O O . ARG A 1 349 ? -11.492 -3.442 27.231 1.00 93.62 349 ARG A O 1
ATOM 2778 N N . LEU A 1 350 ? -10.708 -2.500 29.123 1.00 90.81 350 LEU A N 1
ATOM 2779 C CA . LEU A 1 350 ? -9.698 -3.496 29.431 1.00 90.81 350 LEU A CA 1
ATOM 2780 C C . LEU A 1 350 ? -10.350 -4.652 30.187 1.00 90.81 350 LEU A C 1
ATOM 2782 O O . LEU A 1 350 ? -10.998 -4.455 31.214 1.00 90.81 350 LEU A O 1
ATOM 2786 N N . ALA A 1 351 ? -10.170 -5.864 29.680 1.00 84.94 351 ALA A N 1
ATOM 2787 C CA . ALA A 1 351 ? -10.585 -7.087 30.340 1.00 84.94 351 ALA A CA 1
ATOM 2788 C C . ALA A 1 351 ? -9.362 -7.976 30.552 1.00 84.94 351 ALA A C 1
ATOM 2790 O O . ALA A 1 351 ? -8.641 -8.305 29.613 1.00 84.94 351 ALA A O 1
ATOM 2791 N N . ILE A 1 352 ? -9.129 -8.384 31.796 1.00 74.88 352 ILE A N 1
ATOM 2792 C CA . ILE A 1 352 ? -8.134 -9.409 32.102 1.00 74.88 352 ILE A CA 1
ATOM 2793 C C . ILE A 1 352 ? -8.789 -10.745 31.758 1.00 74.88 352 ILE A C 1
ATOM 2795 O O . ILE A 1 352 ? -9.698 -11.176 32.468 1.00 74.88 352 ILE A O 1
ATOM 2799 N N . ARG A 1 353 ? -8.377 -11.379 30.656 1.00 62.53 353 ARG A N 1
ATOM 2800 C CA . ARG A 1 353 ? -8.790 -12.750 30.352 1.00 62.53 353 ARG A CA 1
ATOM 2801 C C . ARG A 1 353 ? -7.785 -13.720 30.956 1.00 62.53 353 ARG A C 1
ATOM 2803 O O . ARG A 1 353 ? -6.572 -13.577 30.811 1.00 62.53 353 ARG A O 1
ATOM 2810 N N . THR A 1 354 ? -8.314 -14.737 31.622 1.00 52.41 354 THR A N 1
ATOM 2811 C CA . THR A 1 354 ? -7.531 -15.835 32.190 1.00 52.41 354 THR A CA 1
ATOM 2812 C C . THR A 1 354 ? -7.074 -16.851 31.142 1.00 52.41 354 THR A C 1
ATOM 2814 O O . THR A 1 354 ? -6.222 -17.667 31.463 1.00 52.41 354 THR A O 1
ATOM 2817 N N . THR A 1 355 ? -7.582 -16.783 29.908 1.00 56.09 355 THR A N 1
ATOM 2818 C CA . THR A 1 355 ? -7.195 -17.649 28.783 1.00 56.09 355 THR A CA 1
ATOM 2819 C C . THR A 1 355 ? -7.687 -17.044 27.458 1.00 56.09 355 THR A C 1
ATOM 2821 O O . THR A 1 355 ? -8.859 -16.685 27.315 1.00 56.09 355 THR A O 1
ATOM 2824 N N . ALA A 1 356 ? -6.813 -16.901 26.461 1.00 54.88 356 ALA A N 1
ATOM 2825 C CA . ALA A 1 356 ? -7.233 -16.705 25.072 1.00 54.88 356 ALA A CA 1
ATOM 2826 C C . ALA A 1 356 ? -7.632 -18.064 24.463 1.00 54.88 356 ALA A C 1
ATOM 2828 O O . ALA A 1 356 ? -6.857 -19.015 24.577 1.00 54.88 356 ALA A O 1
ATOM 2829 N N . LYS A 1 357 ? -8.804 -18.152 23.797 1.00 54.12 357 LYS A N 1
ATOM 2830 C CA . LYS A 1 357 ? -9.398 -19.407 23.262 1.00 54.12 357 LYS A CA 1
ATOM 2831 C C . LYS A 1 357 ? -8.407 -20.256 22.437 1.00 54.12 357 LYS A C 1
ATOM 2833 O O . LYS A 1 357 ? -8.510 -21.475 22.443 1.00 54.12 357 LYS A O 1
ATOM 2838 N N . HIS A 1 358 ? -7.436 -19.635 21.758 1.00 51.25 358 HIS A N 1
ATOM 2839 C CA . HIS A 1 358 ? -6.548 -20.327 20.811 1.00 51.25 358 HIS A CA 1
ATOM 2840 C C . HIS A 1 358 ? -5.093 -20.499 21.260 1.00 51.25 358 HIS A C 1
ATOM 2842 O O . HIS A 1 358 ? -4.405 -21.362 20.723 1.00 51.25 358 HIS A O 1
ATOM 2848 N N . THR A 1 359 ? -4.603 -19.707 22.218 1.00 55.78 359 THR A N 1
ATOM 2849 C CA . THR A 1 359 ? -3.211 -19.822 22.697 1.00 55.78 359 THR A CA 1
ATOM 2850 C C . THR A 1 359 ? -3.114 -20.384 24.109 1.00 55.78 359 THR A C 1
ATOM 2852 O O . THR A 1 359 ? -2.036 -20.803 24.514 1.00 55.78 359 THR A O 1
ATOM 2855 N N . GLY A 1 360 ? -4.215 -20.401 24.870 1.00 57.41 360 GLY A N 1
ATOM 2856 C CA . GLY A 1 360 ? -4.201 -20.772 26.287 1.00 57.41 360 GLY A CA 1
ATOM 2857 C C . GLY A 1 360 ? -3.495 -19.750 27.186 1.00 57.41 360 GLY A C 1
ATOM 2858 O O . GLY A 1 360 ? -3.442 -19.941 28.399 1.00 57.41 360 GLY A O 1
ATOM 2859 N N . ASP A 1 361 ? -2.987 -18.648 26.624 1.00 53.41 361 ASP A N 1
ATOM 2860 C CA . ASP A 1 361 ? -2.242 -17.647 27.378 1.00 53.41 361 ASP A CA 1
ATOM 2861 C C . ASP A 1 361 ? -3.174 -16.709 28.150 1.00 53.41 361 ASP A C 1
ATOM 2863 O O . ASP A 1 361 ? -4.203 -16.243 27.649 1.00 53.41 361 ASP A O 1
ATOM 2867 N N . GLN A 1 362 ? -2.769 -16.399 29.381 1.00 61.06 362 GLN A N 1
ATOM 2868 C CA . GLN A 1 362 ? -3.336 -15.322 30.188 1.00 61.06 362 GLN A CA 1
ATOM 2869 C C . GLN A 1 362 ? -2.930 -13.974 29.597 1.00 61.06 362 GLN A C 1
ATOM 2871 O O . GLN A 1 362 ? -1.742 -13.663 29.510 1.00 61.06 362 GLN A O 1
ATOM 2876 N N . GLY A 1 363 ? -3.912 -13.158 29.215 1.00 67.94 363 GLY A N 1
ATOM 2877 C CA . GLY A 1 363 ? -3.669 -11.900 28.516 1.00 67.94 363 GLY A CA 1
ATOM 2878 C C . GLY A 1 363 ? -4.693 -10.821 28.849 1.00 67.94 363 GLY A C 1
ATOM 2879 O O . GLY A 1 363 ? -5.823 -11.090 29.258 1.00 67.94 363 GLY A O 1
ATOM 2880 N N . VAL A 1 364 ? -4.289 -9.566 28.667 1.00 72.56 364 VAL A N 1
ATOM 2881 C CA . VAL A 1 364 ? -5.215 -8.432 28.707 1.00 72.56 364 VAL A CA 1
ATOM 2882 C C . VAL A 1 364 ? -5.804 -8.270 27.314 1.00 72.56 364 VAL A C 1
ATOM 2884 O O . VAL A 1 364 ? -5.068 -8.062 26.354 1.00 72.56 364 VAL A O 1
ATOM 2887 N N . HIS A 1 365 ? -7.125 -8.361 27.215 1.00 79.88 365 HIS A N 1
ATOM 2888 C CA . HIS A 1 365 ? -7.870 -8.084 25.995 1.00 79.88 365 HIS A CA 1
ATOM 2889 C C . HIS A 1 365 ? -8.504 -6.694 26.081 1.00 79.88 365 HIS A C 1
ATOM 2891 O O . HIS A 1 365 ? -8.856 -6.231 27.171 1.00 79.88 365 HIS A O 1
ATOM 2897 N N . ALA A 1 366 ? -8.674 -6.029 24.942 1.00 89.19 366 ALA A N 1
ATOM 2898 C CA . ALA A 1 366 ? -9.353 -4.745 24.879 1.00 89.19 366 ALA A CA 1
ATOM 2899 C C . ALA A 1 366 ? -10.574 -4.813 23.973 1.00 89.19 366 ALA A C 1
ATOM 2901 O O . ALA A 1 366 ? -10.484 -5.139 22.794 1.00 89.19 366 ALA A O 1
ATOM 2902 N N . PHE A 1 367 ? -11.716 -4.420 24.524 1.00 91.31 367 PHE A N 1
ATOM 2903 C CA . PHE A 1 367 ? -12.929 -4.204 23.754 1.00 91.31 367 PHE A CA 1
ATOM 2904 C C . PHE A 1 367 ? -12.998 -2.740 23.354 1.00 91.31 367 PHE A C 1
ATOM 2906 O O . PHE A 1 367 ? -13.086 -1.860 24.211 1.00 91.31 367 PHE A O 1
ATOM 2913 N N . VAL A 1 368 ? -12.944 -2.473 22.055 1.00 95.00 368 VAL A N 1
ATOM 2914 C CA . VAL A 1 368 ? -12.945 -1.110 21.522 1.00 95.00 368 VAL A CA 1
ATOM 2915 C C . VAL A 1 368 ? -14.314 -0.804 20.926 1.00 95.00 368 VAL A C 1
ATOM 2917 O O . VAL A 1 368 ? -14.809 -1.545 20.082 1.00 95.00 368 VAL A O 1
ATOM 2920 N N . ALA A 1 369 ? -14.919 0.307 21.334 1.00 95.75 369 ALA A N 1
ATOM 2921 C CA . ALA A 1 369 ? -16.124 0.857 20.728 1.00 95.75 369 ALA A CA 1
ATOM 2922 C C . ALA A 1 369 ? -15.863 2.272 20.202 1.00 95.75 369 ALA A C 1
ATOM 2924 O O . ALA A 1 369 ? -15.430 3.150 20.944 1.00 95.75 369 ALA A O 1
ATOM 2925 N N . LYS A 1 370 ? -16.166 2.506 18.927 1.00 95.69 370 LYS A N 1
ATOM 2926 C CA . LYS A 1 370 ? -16.187 3.816 18.279 1.00 95.69 370 LYS A CA 1
ATOM 2927 C C . LYS A 1 370 ? -17.566 4.438 18.473 1.00 95.69 370 LYS A C 1
ATOM 2929 O O . LYS A 1 370 ? -18.572 3.878 18.042 1.00 95.69 370 LYS A O 1
ATOM 2934 N N . ILE A 1 371 ? -17.607 5.582 19.147 1.00 94.62 371 ILE A N 1
ATOM 2935 C CA . ILE A 1 371 ? -18.819 6.370 19.370 1.00 94.62 371 ILE A CA 1
ATOM 2936 C C . ILE A 1 371 ? -18.831 7.500 18.353 1.00 94.62 371 ILE A C 1
ATOM 2938 O O . ILE A 1 371 ? -17.926 8.331 18.360 1.00 94.62 371 ILE A O 1
ATOM 2942 N N . ILE A 1 372 ? -19.837 7.524 17.487 1.00 92.56 372 ILE A N 1
ATOM 2943 C CA . ILE A 1 372 ? -19.969 8.481 16.388 1.00 92.56 372 ILE A CA 1
ATOM 2944 C C . ILE A 1 372 ? -21.142 9.411 16.701 1.00 92.56 372 ILE A C 1
ATOM 2946 O O . ILE A 1 372 ? -22.234 8.960 17.053 1.00 92.56 372 ILE A O 1
ATOM 2950 N N . LYS A 1 373 ? -20.924 10.722 16.581 1.00 89.00 373 LYS A N 1
ATOM 2951 C CA . LYS A 1 373 ? -21.982 11.730 16.670 1.00 89.00 373 LYS A CA 1
ATOM 2952 C C . LYS A 1 373 ? -22.713 11.787 15.331 1.00 89.00 373 LYS A C 1
ATOM 2954 O O . LYS A 1 373 ? -22.202 12.344 14.365 1.00 89.00 373 LYS A O 1
ATOM 2959 N N . GLY A 1 374 ? -23.902 11.203 15.272 1.00 81.94 374 GLY A N 1
ATOM 2960 C CA . GLY A 1 374 ? -24.815 11.343 14.144 1.00 81.94 374 GLY A CA 1
ATOM 2961 C C . GLY A 1 374 ? -25.797 12.498 14.339 1.00 81.94 374 GLY A C 1
ATOM 2962 O O . GLY A 1 374 ? -25.964 13.027 15.439 1.00 81.94 374 GLY A O 1
ATOM 2963 N N . SER A 1 375 ? -26.506 12.858 13.268 1.00 77.12 375 SER A N 1
ATOM 2964 C CA . SER A 1 375 ? -27.629 13.806 13.315 1.00 77.12 375 SER A CA 1
ATOM 2965 C C . SER A 1 375 ? -28.808 13.287 14.147 1.00 77.12 375 SER A C 1
ATOM 2967 O O . SER A 1 375 ? -29.534 14.079 14.741 1.00 77.12 375 SER A O 1
ATOM 2969 N N . GLU A 1 376 ? -28.987 11.964 14.200 1.00 80.25 376 GLU A N 1
ATOM 2970 C CA . GLU A 1 376 ? -30.095 11.282 14.886 1.00 80.25 376 GLU A CA 1
ATOM 2971 C C . GLU A 1 376 ? -29.725 10.745 16.281 1.00 80.25 376 GLU A C 1
ATOM 2973 O O . GLU A 1 376 ? -30.561 10.151 16.959 1.00 80.25 376 GLU A O 1
ATOM 2978 N N . GLY A 1 377 ? -28.488 10.961 16.742 1.00 86.50 377 GLY A N 1
ATOM 2979 C CA . GLY A 1 377 ? -28.020 10.495 18.046 1.00 86.50 377 GLY A CA 1
ATOM 2980 C C . GLY A 1 377 ? -26.601 9.936 18.019 1.00 86.50 377 GLY A C 1
ATOM 2981 O O . GLY A 1 377 ? -25.818 10.213 17.113 1.00 86.50 377 GLY A O 1
ATOM 2982 N N . LEU A 1 378 ? -26.257 9.163 19.050 1.00 87.94 378 LEU A N 1
ATOM 2983 C CA . LEU A 1 378 ? -24.963 8.490 19.146 1.00 87.94 378 LEU A CA 1
ATOM 2984 C C . LEU A 1 378 ? -25.052 7.105 18.506 1.00 87.94 378 LEU A C 1
ATOM 2986 O O . LEU A 1 378 ? -25.771 6.238 19.002 1.00 87.94 378 LEU A O 1
ATOM 2990 N N . GLU A 1 379 ? -24.283 6.891 17.445 1.00 91.94 379 GLU A N 1
ATOM 2991 C CA . GLU A 1 379 ? -24.071 5.570 16.860 1.00 91.94 379 GLU A CA 1
ATOM 2992 C C . GLU A 1 379 ? -22.870 4.909 17.550 1.00 91.94 379 GLU A C 1
ATOM 2994 O O . GLU A 1 379 ? -21.849 5.551 17.809 1.00 91.94 379 GLU A O 1
ATOM 2999 N N . VAL A 1 380 ? -22.992 3.624 17.879 1.00 93.12 380 VAL A N 1
ATOM 3000 C CA . VAL A 1 380 ? -21.928 2.851 18.528 1.00 93.12 380 VAL A CA 1
ATOM 3001 C C . VAL A 1 380 ? -21.531 1.711 17.611 1.00 93.12 380 VAL A C 1
ATOM 3003 O O . VAL A 1 380 ? -22.362 0.870 17.285 1.00 93.12 380 VAL A O 1
ATOM 3006 N N . ARG A 1 381 ? -20.249 1.655 17.251 1.00 95.19 381 ARG A N 1
ATOM 3007 C CA . ARG A 1 381 ? -19.667 0.530 16.520 1.00 95.19 381 ARG A CA 1
ATOM 3008 C C . ARG A 1 381 ? -18.601 -0.144 17.358 1.00 95.19 381 ARG A C 1
ATOM 3010 O O . ARG A 1 381 ? -17.702 0.518 17.864 1.00 95.19 381 ARG A O 1
ATOM 3017 N N . ARG A 1 382 ? -18.686 -1.454 17.507 1.00 94.94 382 ARG A N 1
ATOM 3018 C CA . ARG A 1 382 ? -17.713 -2.285 18.212 1.00 94.94 382 ARG A CA 1
ATOM 3019 C C . ARG A 1 382 ? -16.667 -2.791 17.234 1.00 94.94 382 ARG A C 1
ATOM 3021 O O . ARG A 1 382 ? -16.989 -3.114 16.098 1.00 94.94 382 ARG A O 1
ATOM 3028 N N . MET A 1 383 ? -15.418 -2.825 17.662 1.00 94.62 383 MET A N 1
ATOM 3029 C CA . MET A 1 383 ? -14.340 -3.383 16.862 1.00 94.62 383 MET A CA 1
ATOM 3030 C C . MET A 1 383 ? -14.432 -4.907 16.880 1.00 94.62 383 MET A C 1
ATOM 3032 O O . MET A 1 383 ? -14.588 -5.497 17.948 1.00 94.62 383 MET A O 1
ATOM 3036 N N . VAL A 1 384 ? -14.331 -5.520 15.706 1.00 92.56 384 VAL A N 1
ATOM 3037 C CA . VAL A 1 384 ? -14.266 -6.975 15.543 1.00 92.56 384 VAL A CA 1
ATOM 3038 C C . VAL A 1 384 ? -12.800 -7.372 15.445 1.00 92.56 384 VAL A C 1
ATOM 3040 O O . VAL A 1 384 ? -12.054 -6.784 14.658 1.00 92.56 384 VAL A O 1
ATOM 3043 N N . ASP A 1 385 ? -12.381 -8.357 16.236 1.00 89.44 385 ASP A N 1
ATOM 3044 C CA . ASP A 1 385 ? -11.020 -8.876 16.159 1.00 89.44 385 ASP A CA 1
ATOM 3045 C C . ASP A 1 385 ? -10.879 -9.832 14.967 1.00 89.44 385 ASP A C 1
ATOM 3047 O O . ASP A 1 385 ? -11.383 -10.955 14.968 1.00 89.44 385 ASP A O 1
ATOM 3051 N N . LEU A 1 386 ? -10.187 -9.365 13.929 1.00 91.25 386 LEU A N 1
ATOM 3052 C CA . LEU A 1 386 ? -9.938 -10.138 12.715 1.00 91.25 386 LEU A CA 1
ATOM 3053 C C . LEU A 1 386 ? -8.890 -11.242 12.907 1.00 91.25 386 LEU A C 1
ATOM 3055 O O . LEU A 1 386 ? -8.834 -12.155 12.087 1.00 91.25 386 LEU A O 1
ATOM 3059 N N . LEU A 1 387 ? -8.048 -11.165 13.945 1.00 87.88 387 LEU A N 1
ATOM 3060 C CA . LEU A 1 387 ? -6.987 -12.147 14.182 1.00 87.88 387 LEU A CA 1
ATOM 3061 C C . LEU A 1 387 ? -7.551 -13.503 14.625 1.00 87.88 387 LEU A C 1
ATOM 3063 O O . LEU A 1 387 ? -6.961 -14.538 14.324 1.00 87.88 387 LEU A O 1
ATOM 3067 N N . PHE A 1 388 ? -8.696 -13.484 15.308 1.00 83.94 388 PHE A N 1
ATOM 3068 C CA . PHE A 1 388 ? -9.379 -14.668 15.836 1.00 83.94 388 PHE A CA 1
ATOM 3069 C C . PHE A 1 388 ? -10.716 -14.940 15.141 1.00 83.94 388 PHE A C 1
ATOM 3071 O O . PHE A 1 388 ? -11.567 -15.637 15.687 1.00 83.94 388 PHE A O 1
ATOM 3078 N N . ALA A 1 389 ? -10.929 -14.377 13.950 1.00 88.38 389 ALA A N 1
ATOM 3079 C CA . ALA A 1 389 ? -12.153 -14.621 13.205 1.00 88.38 389 ALA A CA 1
ATOM 3080 C C . ALA A 1 389 ? -12.243 -16.095 12.773 1.00 88.38 389 ALA A C 1
ATOM 3082 O O . ALA A 1 389 ? -11.307 -16.635 12.179 1.00 88.38 389 ALA A O 1
ATOM 3083 N N . GLU A 1 390 ? -13.383 -16.730 13.045 1.00 87.81 390 GLU A N 1
ATOM 3084 C CA . GLU A 1 390 ? -13.607 -18.146 12.742 1.00 87.81 390 GLU A CA 1
ATOM 3085 C C . GLU A 1 390 ? -13.579 -18.420 11.236 1.00 87.81 390 GLU A C 1
ATOM 3087 O O . GLU A 1 390 ? -14.097 -17.633 10.437 1.00 87.81 390 GLU A O 1
ATOM 3092 N N . GLU A 1 391 ? -13.005 -19.554 10.835 1.00 88.69 391 GLU A N 1
ATOM 3093 C CA . GLU A 1 391 ? -12.943 -19.952 9.430 1.00 88.69 391 GLU A CA 1
ATOM 3094 C C . GLU A 1 391 ? -14.354 -20.061 8.825 1.00 88.69 391 GLU A C 1
ATOM 3096 O O . GLU A 1 391 ? -15.262 -20.656 9.398 1.00 88.69 391 GLU A O 1
ATOM 3101 N N . GLY A 1 392 ? -14.552 -19.441 7.659 1.00 86.19 392 GLY A N 1
ATOM 3102 C CA . GLY A 1 392 ? -15.862 -19.348 7.004 1.00 86.19 392 GLY A CA 1
ATOM 3103 C C . GLY A 1 392 ? -16.736 -18.172 7.462 1.00 86.19 392 GLY A C 1
ATOM 3104 O O . GLY A 1 392 ? -17.724 -17.870 6.791 1.00 86.19 392 GLY A O 1
ATOM 3105 N N . SER A 1 393 ? -16.366 -17.458 8.531 1.00 89.19 393 SER A N 1
ATOM 3106 C CA . SER A 1 393 ? -17.050 -16.223 8.935 1.00 89.19 393 SER A CA 1
ATOM 3107 C C . SER A 1 393 ? -16.762 -15.056 7.978 1.00 89.19 393 SER A C 1
ATOM 3109 O O . SER A 1 393 ? -15.741 -15.018 7.281 1.00 89.19 393 SER A O 1
ATOM 3111 N N . ALA A 1 394 ? -17.633 -14.039 7.986 1.00 89.38 394 ALA A N 1
ATOM 3112 C CA . ALA A 1 394 ? -17.390 -12.788 7.260 1.00 89.38 394 ALA A CA 1
ATOM 3113 C C . ALA A 1 394 ? -16.086 -12.107 7.716 1.00 89.38 394 ALA A C 1
ATOM 3115 O O . ALA A 1 394 ? -15.330 -11.605 6.885 1.00 89.38 394 ALA A O 1
ATOM 3116 N N . GLY A 1 395 ? -15.784 -12.151 9.020 1.00 92.06 395 GLY A N 1
ATOM 3117 C CA . GLY A 1 395 ? -14.538 -11.626 9.579 1.00 92.06 395 GLY A CA 1
ATOM 3118 C C . GLY A 1 395 ? -13.301 -12.307 8.994 1.00 92.06 395 GLY A C 1
ATOM 3119 O O . GLY A 1 395 ? -12.345 -11.627 8.629 1.00 92.06 395 GLY A O 1
ATOM 3120 N N . PHE A 1 396 ? -13.338 -13.626 8.804 1.00 91.94 396 PHE A N 1
ATOM 3121 C CA . PHE A 1 396 ? -12.225 -14.374 8.221 1.00 91.94 396 PHE A CA 1
ATOM 3122 C C . PHE A 1 396 ? -12.004 -14.034 6.744 1.00 91.94 396 PHE A C 1
ATOM 3124 O O . PHE A 1 396 ? -10.871 -13.804 6.319 1.00 91.94 396 PHE A O 1
ATOM 3131 N N . VAL A 1 397 ? -13.084 -13.909 5.965 1.00 92.19 397 VAL A N 1
ATOM 3132 C CA . VAL A 1 397 ? -13.009 -13.456 4.564 1.00 92.19 397 VAL A CA 1
ATOM 3133 C C . VAL A 1 397 ? -12.431 -12.041 4.480 1.00 92.19 397 VAL A C 1
ATOM 3135 O O . VAL A 1 397 ? -11.548 -11.774 3.662 1.00 92.19 397 VAL A O 1
ATOM 3138 N N . VAL A 1 398 ? -12.882 -11.134 5.352 1.00 94.44 398 VAL A N 1
ATOM 3139 C CA . VAL A 1 398 ? -12.341 -9.772 5.457 1.00 94.44 398 VAL A CA 1
ATOM 3140 C C . VAL A 1 398 ? -10.856 -9.801 5.804 1.00 94.44 398 VAL A C 1
ATOM 3142 O O . VAL A 1 398 ? -10.078 -9.112 5.145 1.00 94.44 398 VAL A O 1
ATOM 3145 N N . ALA A 1 399 ? -10.445 -10.607 6.785 1.00 95.00 399 ALA A N 1
ATOM 3146 C CA . ALA A 1 399 ? -9.050 -10.732 7.188 1.00 95.00 399 ALA A CA 1
ATOM 3147 C C . ALA A 1 399 ? -8.168 -11.177 6.011 1.00 95.00 399 ALA A C 1
ATOM 3149 O O . ALA A 1 399 ? -7.171 -10.516 5.725 1.00 95.00 399 ALA A O 1
ATOM 3150 N N . GLN A 1 400 ? -8.575 -12.220 5.274 1.00 93.06 400 GLN A N 1
ATOM 3151 C CA . GLN A 1 400 ? -7.841 -12.727 4.108 1.00 93.06 400 GLN A CA 1
ATOM 3152 C C . GLN A 1 400 ? -7.743 -11.717 2.960 1.00 93.06 400 GLN A C 1
ATOM 3154 O O . GLN A 1 400 ? -6.708 -11.614 2.299 1.00 93.06 400 GLN A O 1
ATOM 3159 N N . LEU A 1 401 ? -8.822 -10.986 2.680 1.00 94.19 401 LEU A N 1
ATOM 3160 C CA . LEU A 1 401 ? -8.831 -10.009 1.595 1.00 94.19 401 LEU A CA 1
ATOM 3161 C C . LEU A 1 401 ? -8.012 -8.771 1.967 1.00 94.19 401 LEU A C 1
ATOM 3163 O O . LEU A 1 401 ? -7.172 -8.327 1.185 1.00 94.19 401 LEU A O 1
ATOM 3167 N N . MET A 1 402 ? -8.214 -8.228 3.165 1.00 95.31 402 MET A N 1
ATOM 3168 C CA . MET A 1 402 ? -7.582 -6.977 3.583 1.00 95.31 402 MET A CA 1
ATOM 3169 C C . MET A 1 402 ? -6.104 -7.145 3.923 1.00 95.31 402 MET A C 1
ATOM 3171 O O . MET A 1 402 ? -5.334 -6.212 3.692 1.00 95.31 402 MET A O 1
ATOM 3175 N N . SER A 1 403 ? -5.673 -8.339 4.351 1.00 94.12 403 SER A N 1
ATOM 3176 C CA . SER A 1 403 ? -4.251 -8.643 4.565 1.00 94.12 403 SER A CA 1
ATOM 3177 C C . SER A 1 403 ? -3.411 -8.549 3.284 1.00 94.12 403 SER A C 1
ATOM 3179 O O . SER A 1 403 ? -2.187 -8.377 3.338 1.00 94.12 403 SER A O 1
ATOM 3181 N N . ARG A 1 404 ? -4.051 -8.637 2.106 1.00 93.38 404 ARG A N 1
ATOM 3182 C CA . ARG A 1 404 ? -3.391 -8.402 0.812 1.00 93.38 404 ARG A CA 1
ATOM 3183 C C . ARG A 1 404 ? -2.959 -6.946 0.684 1.00 93.38 404 ARG A C 1
ATOM 3185 O O . ARG A 1 404 ? -1.854 -6.685 0.221 1.00 93.38 404 ARG A O 1
ATOM 3192 N N . LEU A 1 405 ? -3.789 -6.009 1.133 1.00 94.38 405 LEU A N 1
ATOM 3193 C CA . LEU A 1 405 ? -3.507 -4.579 1.037 1.00 94.38 405 LEU A CA 1
ATOM 3194 C C . LEU A 1 405 ? -2.623 -4.090 2.189 1.00 94.38 405 LEU A C 1
ATOM 3196 O O . LEU A 1 405 ? -1.625 -3.409 1.960 1.00 94.38 405 LEU A O 1
ATOM 3200 N N . GLU A 1 406 ? -2.934 -4.483 3.422 1.00 94.44 406 GLU A N 1
ATOM 3201 C CA . GLU A 1 406 ? -2.371 -3.878 4.633 1.00 94.44 406 GLU A CA 1
ATOM 3202 C C . GLU A 1 406 ? -2.113 -4.924 5.733 1.00 94.44 406 GLU A C 1
ATOM 3204 O O . GLU A 1 406 ? -2.608 -6.044 5.679 1.00 94.44 406 GLU A O 1
ATOM 3209 N N . ASN A 1 407 ? -1.306 -4.589 6.740 1.00 93.81 407 ASN A N 1
ATOM 3210 C CA . ASN A 1 407 ? -1.162 -5.432 7.928 1.00 93.81 407 ASN A CA 1
ATOM 3211 C C . ASN A 1 407 ? -2.458 -5.403 8.759 1.00 93.81 407 ASN A C 1
ATOM 3213 O O . ASN A 1 407 ? -3.027 -4.331 8.944 1.00 93.81 407 ASN A O 1
ATOM 3217 N N . LEU A 1 408 ? -2.883 -6.529 9.352 1.00 93.81 408 LEU A N 1
ATOM 3218 C CA . LEU A 1 408 ? -4.117 -6.578 10.163 1.00 93.81 408 LEU A CA 1
ATOM 3219 C C . LEU A 1 408 ? -4.122 -5.576 11.331 1.00 93.81 408 LEU A C 1
ATOM 3221 O O . LEU A 1 408 ? -5.170 -5.061 11.693 1.00 93.81 408 LEU A O 1
ATOM 3225 N N . SER A 1 409 ? -2.950 -5.210 11.860 1.00 93.12 409 SER A N 1
ATOM 3226 C CA . SER A 1 409 ? -2.808 -4.157 12.877 1.00 93.12 409 SER A CA 1
ATOM 3227 C C . SER A 1 409 ? -3.206 -2.748 12.405 1.00 93.12 409 SER A C 1
ATOM 3229 O O . SER A 1 409 ? -3.263 -1.832 13.227 1.00 93.12 409 SER A O 1
ATOM 3231 N N . HIS A 1 410 ? -3.456 -2.577 11.104 1.00 94.81 410 HIS A N 1
ATOM 3232 C CA . HIS A 1 410 ? -3.914 -1.351 10.445 1.00 94.81 410 HIS A CA 1
ATOM 3233 C C . HIS A 1 410 ? -5.206 -1.548 9.643 1.00 94.81 410 HIS A C 1
ATOM 3235 O O . HIS A 1 410 ? -5.580 -0.680 8.853 1.00 94.81 410 HIS A O 1
ATOM 3241 N N . VAL A 1 411 ? -5.894 -2.669 9.865 1.00 96.69 411 VAL A N 1
ATOM 3242 C CA . VAL A 1 411 ? -7.231 -2.933 9.341 1.00 96.69 411 VAL A CA 1
ATOM 3243 C C . VAL A 1 411 ? -8.202 -2.845 10.510 1.00 96.69 411 VAL A C 1
ATOM 3245 O O . VAL A 1 411 ? -8.089 -3.585 11.483 1.00 96.69 411 VAL A O 1
ATOM 3248 N N . LEU A 1 412 ? -9.155 -1.923 10.424 1.00 96.50 412 LEU A N 1
ATOM 3249 C CA . LEU A 1 412 ? -10.163 -1.708 11.455 1.00 96.50 412 LEU A CA 1
ATOM 3250 C C . LEU A 1 412 ? -11.500 -2.251 10.969 1.00 96.50 412 LEU A C 1
ATOM 3252 O O . LEU A 1 412 ? -12.126 -1.651 10.101 1.00 96.50 412 LEU A O 1
ATOM 3256 N N . ALA A 1 413 ? -11.933 -3.379 11.526 1.00 96.38 413 ALA A N 1
ATOM 3257 C CA . ALA A 1 413 ? -13.262 -3.927 11.285 1.00 96.38 413 ALA A CA 1
ATOM 3258 C C . ALA A 1 413 ? -14.222 -3.498 12.396 1.00 96.38 413 ALA A C 1
ATOM 3260 O O . ALA A 1 413 ? -13.922 -3.625 13.582 1.00 96.38 413 ALA A O 1
ATOM 3261 N N . TRP A 1 414 ? -15.384 -2.998 12.001 1.00 96.19 414 TRP A N 1
ATOM 3262 C CA . TRP A 1 414 ? -16.397 -2.423 12.872 1.00 96.19 414 TRP A CA 1
ATOM 3263 C C . TRP A 1 414 ? -17.735 -3.137 12.684 1.00 96.19 414 TRP A C 1
ATOM 3265 O O . TRP A 1 414 ? -18.108 -3.475 11.563 1.00 96.19 414 TRP A O 1
ATOM 3275 N N . SER A 1 415 ? -18.470 -3.300 13.780 1.00 94.94 415 SER A N 1
ATOM 3276 C CA . SER A 1 415 ? -19.775 -3.949 13.853 1.00 94.94 415 SER A CA 1
ATOM 3277 C C . SER A 1 415 ? -20.746 -3.144 14.710 1.00 94.94 415 SER A C 1
ATOM 3279 O O . SER A 1 415 ? -20.416 -2.715 15.814 1.00 94.94 415 SER A O 1
ATOM 3281 N N . SER A 1 416 ? -21.965 -2.968 14.231 1.00 91.50 416 SER A N 1
ATOM 3282 C CA . SER A 1 416 ? -23.072 -2.317 14.931 1.00 91.50 416 SER A CA 1
ATOM 3283 C C . SER A 1 416 ? -23.787 -3.317 15.847 1.00 91.50 416 SER A C 1
ATOM 3285 O O . SER A 1 416 ? -24.223 -2.960 16.940 1.00 91.50 416 SER A O 1
ATOM 3287 N N . SER A 1 417 ? -23.863 -4.587 15.430 1.00 87.44 417 SER A N 1
ATOM 3288 C CA . SER A 1 417 ? -24.456 -5.694 16.197 1.00 87.44 417 SER A CA 1
ATOM 3289 C C . SER A 1 417 ? -23.495 -6.271 17.242 1.00 87.44 417 SER A C 1
ATOM 3291 O O . SER A 1 417 ? -23.927 -6.705 18.308 1.00 87.44 417 SER A O 1
ATOM 3293 N N . GLY A 1 418 ? -22.185 -6.190 16.991 1.00 78.12 418 GLY A N 1
ATOM 3294 C CA . GLY A 1 418 ? -21.106 -6.738 17.813 1.00 78.12 418 GLY A CA 1
ATOM 3295 C C . GLY A 1 418 ? -20.534 -8.068 17.322 1.00 78.12 418 GLY A C 1
ATOM 3296 O O . GLY A 1 418 ? -19.468 -8.433 17.800 1.00 78.12 418 GLY A O 1
ATOM 3297 N N . SER A 1 419 ? -21.196 -8.757 16.389 1.00 76.31 419 SER A N 1
ATOM 3298 C CA . SER A 1 419 ? -20.792 -10.087 15.905 1.00 76.31 419 SER A CA 1
ATOM 3299 C C . SER A 1 419 ? -20.394 -10.100 14.426 1.00 76.31 419 SER A C 1
ATOM 3301 O O . SER A 1 419 ? -19.415 -10.740 14.054 1.00 76.31 419 SER A O 1
ATOM 3303 N N . GLU A 1 420 ? -21.113 -9.368 13.572 1.00 86.81 420 GLU A N 1
ATOM 3304 C CA . GLU A 1 420 ? -20.864 -9.344 12.126 1.00 86.81 420 GLU A CA 1
ATOM 3305 C C . GLU A 1 420 ? -20.136 -8.072 11.695 1.00 86.81 420 GLU A C 1
ATOM 3307 O O . GLU A 1 420 ? -20.456 -6.975 12.148 1.00 86.81 420 GLU A O 1
ATOM 3312 N N . VAL A 1 421 ? -19.145 -8.204 10.812 1.00 93.69 421 VAL A N 1
ATOM 3313 C CA . VAL A 1 421 ? -18.412 -7.052 10.273 1.00 93.69 421 VAL A CA 1
ATOM 3314 C C . VAL A 1 421 ? -19.327 -6.256 9.344 1.00 93.69 421 VAL A C 1
ATOM 3316 O O . VAL A 1 421 ? -19.737 -6.771 8.311 1.00 93.69 421 VAL A O 1
ATOM 3319 N N . ASP A 1 422 ? -19.573 -4.988 9.673 1.00 94.31 422 ASP A N 1
ATOM 3320 C CA . ASP A 1 422 ? -20.365 -4.063 8.852 1.00 94.31 422 ASP A CA 1
ATOM 3321 C C . ASP A 1 422 ? -19.476 -3.157 8.003 1.00 94.31 422 ASP A C 1
ATOM 3323 O O . ASP A 1 422 ? -19.763 -2.876 6.841 1.00 94.31 422 ASP A O 1
ATOM 3327 N N . VAL A 1 423 ? -18.397 -2.644 8.595 1.00 96.25 423 VAL A N 1
ATOM 3328 C CA . VAL A 1 423 ? -17.530 -1.641 7.972 1.00 96.25 423 VAL A CA 1
ATOM 3329 C C . VAL A 1 423 ? -16.080 -1.995 8.224 1.00 96.25 423 VAL A C 1
ATOM 3331 O O . VAL A 1 423 ? -15.701 -2.337 9.338 1.00 96.25 423 VAL A O 1
ATOM 3334 N N . VAL A 1 424 ? -15.256 -1.851 7.196 1.00 97.31 424 VAL A N 1
ATOM 3335 C CA . VAL A 1 424 ? -13.812 -2.036 7.272 1.00 97.31 424 VAL A CA 1
ATOM 3336 C C . VAL A 1 424 ? -13.133 -0.744 6.853 1.00 97.31 424 VAL A C 1
ATOM 3338 O O . VAL A 1 424 ? -13.406 -0.219 5.778 1.00 97.31 424 VAL A O 1
ATOM 3341 N N . GLU A 1 425 ? -12.250 -0.220 7.690 1.00 97.31 425 GLU A N 1
ATOM 3342 C CA . GLU A 1 425 ? -11.463 0.983 7.429 1.00 97.31 425 GLU A CA 1
ATOM 3343 C C . GLU A 1 425 ? -9.979 0.593 7.332 1.00 97.31 425 GLU A C 1
ATOM 3345 O O . GLU A 1 425 ? -9.475 -0.173 8.156 1.00 97.31 425 GLU A O 1
ATOM 3350 N N . LEU A 1 426 ? -9.266 1.133 6.340 1.00 96.94 426 LEU A N 1
ATOM 3351 C CA . LEU A 1 426 ? -7.814 1.012 6.181 1.00 96.94 426 LEU A CA 1
ATOM 3352 C C . LEU A 1 426 ? -7.208 2.420 6.267 1.00 96.94 426 LEU A C 1
ATOM 3354 O O . LEU A 1 426 ? -6.942 3.039 5.233 1.00 96.94 426 LEU A O 1
ATOM 3358 N N . PRO A 1 427 ? -7.008 2.972 7.481 1.00 93.94 427 PRO A N 1
ATOM 3359 C CA . PRO A 1 427 ? -6.757 4.402 7.657 1.00 93.94 427 PRO A CA 1
ATOM 3360 C C . PRO A 1 427 ? -5.506 4.911 6.940 1.00 93.94 427 PRO A C 1
ATOM 3362 O O . PRO A 1 427 ? -5.522 5.999 6.375 1.00 93.94 427 PRO A O 1
ATOM 3365 N N . ARG A 1 428 ? -4.434 4.108 6.903 1.00 91.81 428 ARG A N 1
ATOM 3366 C CA . ARG A 1 428 ? -3.190 4.466 6.201 1.00 91.81 428 ARG A CA 1
ATOM 3367 C C . ARG A 1 428 ? -3.369 4.557 4.689 1.00 91.81 428 ARG A C 1
ATOM 3369 O O . ARG A 1 428 ? -2.704 5.367 4.046 1.00 91.81 428 ARG A O 1
ATOM 3376 N N . LEU A 1 429 ? -4.254 3.725 4.143 1.00 94.62 429 LEU A N 1
ATOM 3377 C CA . LEU A 1 429 ? -4.578 3.713 2.723 1.00 94.62 429 LEU A CA 1
ATOM 3378 C C . LEU A 1 429 ? -5.686 4.711 2.365 1.00 94.62 429 LEU A C 1
ATOM 3380 O O . LEU A 1 429 ? -5.915 4.953 1.185 1.00 94.62 429 LEU A O 1
ATOM 3384 N N . GLY A 1 430 ? -6.364 5.290 3.361 1.00 94.31 430 GLY A N 1
ATOM 3385 C CA . GLY A 1 430 ? -7.453 6.241 3.147 1.00 94.31 430 GLY A CA 1
ATOM 3386 C C . GLY A 1 430 ? -8.663 5.632 2.437 1.00 94.31 430 GLY A C 1
ATOM 3387 O O . GLY A 1 430 ? -9.373 6.352 1.747 1.00 94.31 430 GLY A O 1
ATOM 3388 N N . ILE A 1 431 ? -8.877 4.319 2.574 1.00 96.44 431 ILE A N 1
ATOM 3389 C CA . ILE A 1 431 ? -9.997 3.605 1.951 1.00 96.44 431 ILE A CA 1
ATOM 3390 C C . ILE A 1 431 ? -10.819 2.839 2.986 1.00 96.44 431 ILE A C 1
ATOM 3392 O O . ILE A 1 431 ? -10.342 2.471 4.063 1.00 96.44 431 ILE A O 1
ATOM 3396 N N . SER A 1 432 ? -12.067 2.571 2.637 1.00 97.06 432 SER A N 1
ATOM 3397 C CA . SER A 1 432 ? -13.045 1.880 3.451 1.00 97.06 432 SER A CA 1
ATOM 3398 C C . SER A 1 432 ? -14.030 1.071 2.605 1.00 97.06 432 SER A C 1
ATOM 3400 O O . SER A 1 432 ? -14.358 1.388 1.456 1.00 97.06 432 SER A O 1
ATOM 3402 N N . PHE A 1 433 ? -14.514 -0.006 3.208 1.00 97.25 433 PHE A N 1
ATOM 3403 C CA . PHE A 1 433 ? -15.465 -0.934 2.623 1.00 97.25 433 PHE A CA 1
ATOM 3404 C C . PHE A 1 433 ? -16.635 -1.141 3.577 1.00 97.25 433 PHE A C 1
ATOM 3406 O O . PHE A 1 433 ? -16.497 -1.039 4.794 1.00 97.25 433 PHE A O 1
ATOM 3413 N N . GLU A 1 434 ? -17.792 -1.441 3.014 1.00 95.75 434 GLU A N 1
ATOM 3414 C CA . GLU A 1 434 ? -19.002 -1.796 3.737 1.00 95.75 434 GLU A CA 1
ATOM 3415 C C . GLU A 1 434 ? -19.415 -3.206 3.327 1.00 95.75 434 GLU A C 1
ATOM 3417 O O . GLU A 1 434 ? -19.440 -3.536 2.140 1.00 95.75 434 GLU A O 1
ATOM 3422 N N . TRP A 1 435 ? -19.721 -4.046 4.304 1.00 93.62 435 TRP A N 1
ATOM 3423 C CA . TRP A 1 435 ? -20.229 -5.384 4.071 1.00 93.62 435 TRP A CA 1
ATOM 3424 C C . TRP A 1 435 ? -21.730 -5.308 3.779 1.00 93.62 435 TRP A C 1
ATOM 3426 O O . TRP A 1 435 ? -22.532 -4.950 4.638 1.00 93.62 435 TRP A O 1
ATOM 3436 N N . LYS A 1 436 ? -22.131 -5.621 2.544 1.00 90.56 436 LYS A N 1
ATOM 3437 C CA . LYS A 1 436 ? -23.534 -5.632 2.107 1.00 90.56 436 LYS A CA 1
ATOM 3438 C C . LYS A 1 436 ? -23.849 -6.908 1.363 1.00 90.56 436 LYS A C 1
ATOM 3440 O O . LYS A 1 436 ? -23.167 -7.244 0.402 1.00 90.56 436 LYS A O 1
ATOM 3445 N N . ALA A 1 437 ? -24.925 -7.582 1.772 1.00 86.69 437 ALA A N 1
ATOM 3446 C CA . ALA A 1 437 ? -25.434 -8.779 1.098 1.00 86.69 437 ALA A CA 1
ATOM 3447 C C . ALA A 1 437 ? -24.342 -9.844 0.837 1.00 86.69 437 ALA A C 1
ATOM 3449 O O . ALA A 1 437 ? -24.297 -10.450 -0.230 1.00 86.69 437 ALA A O 1
ATOM 3450 N N . GLY A 1 438 ? -23.442 -10.042 1.810 1.00 87.00 438 GLY A N 1
ATOM 3451 C CA . GLY A 1 438 ? -22.343 -11.011 1.720 1.00 87.00 438 GLY A CA 1
ATOM 3452 C C . GLY A 1 438 ? -21.157 -10.572 0.853 1.00 87.00 438 GLY A C 1
ATOM 3453 O O . GLY A 1 438 ? -20.338 -11.409 0.486 1.00 87.00 438 GLY A O 1
ATOM 3454 N N . GLN A 1 439 ? -21.066 -9.290 0.491 1.00 90.69 439 GLN A N 1
ATOM 3455 C CA . GLN A 1 439 ? -19.995 -8.748 -0.343 1.00 90.69 439 GLN A CA 1
ATOM 3456 C C . GLN A 1 439 ? -19.427 -7.454 0.241 1.00 90.69 439 GLN A C 1
ATOM 3458 O O . GLN A 1 439 ? -20.142 -6.652 0.838 1.00 90.69 439 GLN A O 1
ATOM 3463 N N . LEU A 1 440 ? -18.135 -7.217 0.011 1.00 94.94 440 LEU A N 1
ATOM 3464 C CA . LEU A 1 440 ? -17.485 -5.952 0.343 1.00 94.94 440 LEU A CA 1
ATOM 3465 C C . LEU A 1 440 ? -17.723 -4.936 -0.771 1.00 94.94 440 LEU A C 1
ATOM 3467 O O . LEU A 1 440 ? -17.289 -5.132 -1.905 1.00 94.94 440 LEU A O 1
ATOM 3471 N N . VAL A 1 441 ? -18.375 -3.830 -0.441 1.00 96.31 441 VAL A N 1
ATOM 3472 C CA . VAL A 1 441 ? -18.632 -2.705 -1.342 1.00 96.31 441 VAL A CA 1
ATOM 3473 C C . VAL A 1 441 ? -17.735 -1.544 -0.936 1.00 96.31 441 VAL A C 1
ATOM 3475 O O . VAL A 1 441 ? -17.693 -1.176 0.233 1.00 96.31 441 VAL A O 1
ATOM 3478 N N . SER A 1 442 ? -16.999 -0.962 -1.880 1.00 96.94 442 SER A N 1
ATOM 3479 C CA . SER A 1 442 ? -16.155 0.197 -1.588 1.00 96.94 442 SER A CA 1
ATOM 3480 C C . SER A 1 442 ? -17.014 1.428 -1.304 1.00 96.94 442 SER A C 1
ATOM 3482 O O . SER A 1 442 ? -17.984 1.703 -2.015 1.00 96.94 442 SER A O 1
ATOM 3484 N N . LYS A 1 443 ? -16.645 2.190 -0.271 1.00 96.12 443 LYS A N 1
ATOM 3485 C CA . LYS A 1 443 ? -17.267 3.486 0.025 1.00 96.12 443 LYS A CA 1
ATOM 3486 C C . LYS A 1 443 ? -16.612 4.630 -0.747 1.00 96.12 443 LYS A C 1
ATOM 3488 O O . LYS A 1 443 ? -17.283 5.616 -1.042 1.00 96.12 443 LYS A O 1
ATOM 3493 N N . ASP A 1 444 ? -15.338 4.476 -1.095 1.00 95.94 444 ASP A N 1
ATOM 3494 C CA . ASP A 1 444 ? -14.536 5.505 -1.766 1.00 95.94 444 ASP A CA 1
ATOM 3495 C C . ASP A 1 444 ? -14.628 5.397 -3.293 1.00 95.94 444 ASP A C 1
ATOM 3497 O O . ASP A 1 444 ? -14.645 6.407 -3.994 1.00 95.94 444 ASP A O 1
ATOM 3501 N N . PHE A 1 445 ? -14.784 4.178 -3.820 1.00 94.69 445 PHE A N 1
ATOM 3502 C CA . PHE A 1 445 ? -14.992 3.930 -5.246 1.00 94.69 445 PHE A CA 1
ATOM 3503 C C . PHE A 1 445 ? -16.455 3.573 -5.517 1.00 94.69 445 PHE A C 1
ATOM 3505 O O . PHE A 1 445 ? -16.883 2.421 -5.407 1.00 94.69 445 PHE A O 1
ATOM 3512 N N . LYS A 1 446 ? -17.251 4.593 -5.859 1.00 92.00 446 LYS A N 1
ATOM 3513 C CA . LYS A 1 446 ? -18.708 4.478 -6.010 1.00 92.00 446 LYS A CA 1
ATOM 3514 C C . LYS A 1 446 ? -19.104 3.338 -6.954 1.00 92.00 446 LYS A C 1
ATOM 3516 O O . LYS A 1 446 ? -18.740 3.327 -8.124 1.00 92.00 446 LYS A O 1
ATOM 3521 N N . GLY A 1 447 ? -19.946 2.436 -6.451 1.00 91.50 447 GLY A N 1
ATOM 3522 C CA . GLY A 1 447 ? -20.512 1.336 -7.234 1.00 91.50 447 GLY A CA 1
ATOM 3523 C C . GLY A 1 447 ? -19.565 0.156 -7.449 1.00 91.50 447 GLY A C 1
ATOM 3524 O O . GLY A 1 447 ? -19.955 -0.782 -8.139 1.00 91.50 447 GLY A O 1
ATOM 3525 N N . MET A 1 448 ? -18.370 0.180 -6.853 1.00 95.94 448 MET A N 1
ATOM 3526 C CA . MET A 1 448 ? -17.418 -0.921 -6.930 1.00 95.94 448 MET A CA 1
ATOM 3527 C C . MET A 1 448 ? -17.581 -1.884 -5.756 1.00 95.94 448 MET A C 1
ATOM 3529 O O . MET A 1 448 ? -17.701 -1.475 -4.600 1.00 95.94 448 MET A O 1
ATOM 3533 N N . ARG A 1 449 ? -17.545 -3.178 -6.058 1.00 96.19 449 ARG A N 1
ATOM 3534 C CA . ARG A 1 449 ? -17.567 -4.283 -5.094 1.00 96.19 449 ARG A CA 1
ATOM 3535 C C . ARG A 1 449 ? -16.341 -5.165 -5.275 1.00 96.19 449 ARG A C 1
ATOM 3537 O O . ARG A 1 449 ? -15.818 -5.264 -6.379 1.00 96.19 449 ARG A O 1
ATOM 3544 N N . VAL A 1 450 ? -15.882 -5.819 -4.217 1.00 95.75 450 VAL A N 1
ATOM 3545 C CA . VAL A 1 450 ? -14.786 -6.788 -4.306 1.00 95.75 450 VAL A CA 1
ATOM 3546 C C . VAL A 1 450 ? -15.287 -8.036 -5.032 1.00 95.75 450 VAL A C 1
ATOM 3548 O O . VAL A 1 450 ? -16.271 -8.651 -4.624 1.00 95.75 450 VAL A O 1
ATOM 3551 N N . ALA A 1 451 ? -14.608 -8.415 -6.112 1.00 92.62 451 ALA A N 1
ATOM 3552 C CA . ALA A 1 451 ? -14.902 -9.629 -6.860 1.00 92.62 451 ALA A CA 1
ATOM 3553 C C . ALA A 1 451 ? -14.127 -10.801 -6.251 1.00 92.62 451 ALA A C 1
ATOM 3555 O O . ALA A 1 451 ? -12.902 -10.882 -6.357 1.00 92.62 451 ALA A O 1
ATOM 3556 N N . THR A 1 452 ? -14.827 -11.698 -5.559 1.00 85.81 452 THR A N 1
ATOM 3557 C CA . THR A 1 452 ? -14.236 -12.906 -4.970 1.00 85.81 452 THR A CA 1
ATOM 3558 C C . THR A 1 452 ? -15.183 -14.097 -5.165 1.00 85.81 452 THR A C 1
ATOM 3560 O O . THR A 1 452 ? -16.354 -13.982 -4.805 1.00 85.81 452 THR A O 1
ATOM 3563 N N . PRO A 1 453 ? -14.705 -15.229 -5.723 1.00 85.06 453 PRO A N 1
ATOM 3564 C CA . PRO A 1 453 ? -13.353 -15.444 -6.253 1.00 85.06 453 PRO A CA 1
ATOM 3565 C C . PRO A 1 453 ? -13.078 -14.612 -7.518 1.00 85.06 453 PRO A C 1
ATOM 3567 O O . PRO A 1 453 ? -13.997 -14.209 -8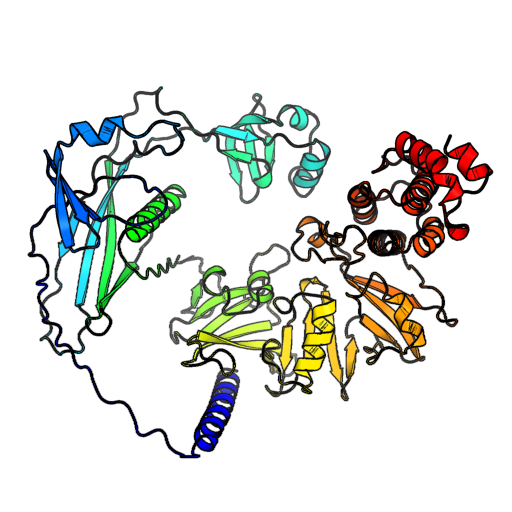.228 1.00 85.06 453 PRO A O 1
ATOM 3570 N N . ALA A 1 454 ? -11.799 -14.343 -7.794 1.00 86.81 454 ALA A N 1
ATOM 3571 C CA . ALA A 1 454 ? -11.401 -13.717 -9.052 1.00 86.81 454 ALA A CA 1
ATOM 3572 C C . ALA A 1 454 ? -11.626 -14.699 -10.223 1.00 86.81 454 ALA A C 1
ATOM 3574 O O . ALA A 1 454 ? -11.306 -15.883 -10.069 1.00 86.81 454 ALA A O 1
ATOM 3575 N N . PRO A 1 455 ? -12.137 -14.246 -11.385 1.00 90.44 455 PRO A N 1
ATOM 3576 C CA . PRO A 1 455 ? -12.289 -15.105 -12.555 1.00 90.44 455 PRO A CA 1
ATOM 3577 C C . PRO A 1 455 ? -10.940 -15.710 -12.988 1.00 90.44 455 PRO A C 1
ATOM 3579 O O . PRO A 1 455 ? -9.939 -14.980 -13.006 1.00 90.44 455 PRO A O 1
ATOM 3582 N N . PRO A 1 456 ? -10.877 -17.008 -13.349 1.00 89.25 456 PRO A N 1
ATOM 3583 C CA . PRO A 1 456 ? -9.627 -17.680 -13.711 1.00 89.25 456 PRO A CA 1
ATOM 3584 C C . PRO A 1 456 ? -8.858 -16.988 -14.839 1.00 89.25 456 PRO A C 1
ATOM 3586 O O . PRO A 1 456 ? -7.628 -16.962 -14.829 1.00 89.25 456 PRO A O 1
ATOM 3589 N N . GLU A 1 457 ? -9.573 -16.383 -15.789 1.00 88.50 457 GLU A N 1
ATOM 3590 C CA . GLU A 1 457 ? -8.984 -15.679 -16.927 1.00 88.50 457 GLU A CA 1
ATOM 3591 C C . GLU A 1 457 ? -8.169 -14.458 -16.487 1.00 88.50 457 GLU A C 1
ATOM 3593 O O . GLU A 1 457 ? -7.223 -14.073 -17.170 1.00 88.50 457 GLU A O 1
ATOM 3598 N N . LEU A 1 458 ? -8.494 -13.867 -15.333 1.00 89.31 458 LEU A N 1
ATOM 3599 C CA . LEU A 1 458 ? -7.887 -12.628 -14.845 1.00 89.31 458 LEU A CA 1
ATOM 3600 C C . LEU A 1 458 ? -6.722 -12.856 -13.881 1.00 89.31 458 LEU A C 1
ATOM 3602 O O . LEU A 1 458 ? -6.016 -11.905 -13.544 1.00 89.31 458 LEU A O 1
ATOM 3606 N N . LEU A 1 459 ? -6.483 -14.101 -13.456 1.00 87.75 459 LEU A N 1
ATOM 3607 C CA . LEU A 1 459 ? -5.460 -14.426 -12.456 1.00 87.75 459 LEU A CA 1
ATOM 3608 C C . LEU A 1 459 ? -4.053 -13.989 -12.883 1.00 87.75 459 LEU A C 1
ATOM 3610 O O . LEU A 1 459 ? -3.286 -13.510 -12.055 1.00 87.75 459 LEU A O 1
ATOM 3614 N N . HIS A 1 460 ? -3.741 -14.058 -14.179 1.00 86.81 460 HIS A N 1
ATOM 3615 C CA . HIS A 1 460 ? -2.432 -13.672 -14.712 1.00 86.81 460 HIS A CA 1
ATOM 3616 C C . HIS A 1 460 ? -2.091 -12.180 -14.521 1.00 86.81 460 HIS A C 1
ATOM 3618 O O . HIS A 1 460 ? -0.916 -11.811 -14.527 1.00 86.81 460 HIS A O 1
ATOM 3624 N N . HIS A 1 461 ? -3.086 -11.304 -14.325 1.00 87.31 461 HIS A N 1
ATOM 3625 C CA . HIS A 1 461 ? -2.833 -9.886 -14.032 1.00 87.31 461 HIS A CA 1
ATOM 3626 C C . HIS A 1 461 ? -2.286 -9.666 -12.623 1.00 87.31 461 HIS A C 1
ATOM 3628 O O . HIS A 1 461 ? -1.552 -8.697 -12.406 1.00 87.31 461 HIS A O 1
ATOM 3634 N N . PHE A 1 462 ? -2.584 -10.584 -11.699 1.00 89.00 462 PHE A N 1
ATOM 3635 C CA . PHE A 1 462 ? -2.115 -10.551 -10.314 1.00 89.00 462 PHE A CA 1
ATOM 3636 C C . PHE A 1 462 ? -0.651 -10.972 -10.162 1.00 89.00 462 PHE A C 1
ATOM 3638 O O . PHE A 1 462 ? -0.059 -10.725 -9.111 1.00 89.00 462 PHE A O 1
ATOM 3645 N N . ASP A 1 463 ? -0.039 -11.537 -11.208 1.00 85.94 463 ASP A N 1
ATOM 3646 C CA . ASP A 1 463 ? 1.385 -11.867 -11.230 1.00 85.94 463 ASP A CA 1
ATOM 3647 C C . ASP A 1 463 ? 2.226 -10.622 -10.903 1.00 85.94 463 ASP A C 1
ATOM 3649 O O . ASP A 1 463 ? 2.204 -9.622 -11.626 1.00 85.94 463 ASP A O 1
ATOM 3653 N N . GLY A 1 464 ? 2.956 -10.666 -9.791 1.00 83.06 464 GLY A N 1
ATOM 3654 C CA . GLY A 1 464 ? 3.784 -9.554 -9.313 1.00 83.06 464 GLY A CA 1
ATOM 3655 C C . GLY A 1 464 ? 3.058 -8.466 -8.535 1.00 83.06 464 GLY A C 1
ATOM 3656 O O . GLY A 1 464 ? 3.717 -7.606 -7.960 1.00 83.06 464 GLY A O 1
ATOM 3657 N N . ILE A 1 465 ? 1.730 -8.539 -8.450 1.00 91.50 465 ILE A N 1
ATOM 3658 C CA . ILE A 1 465 ? 0.902 -7.686 -7.590 1.00 91.50 465 ILE A CA 1
ATOM 3659 C C . ILE A 1 465 ? -0.089 -8.516 -6.753 1.00 91.50 465 ILE A C 1
ATOM 3661 O O . ILE A 1 465 ? -1.278 -8.193 -6.703 1.00 91.50 465 ILE A O 1
ATOM 3665 N N . PRO A 1 466 ? 0.351 -9.588 -6.058 1.00 86.00 466 PRO A N 1
ATOM 3666 C CA . PRO A 1 466 ? -0.555 -10.423 -5.256 1.00 86.00 466 PRO A CA 1
ATOM 3667 C C . PRO A 1 466 ? -1.250 -9.623 -4.139 1.00 86.00 466 PRO A C 1
ATOM 3669 O O . PRO A 1 466 ? -2.379 -9.929 -3.743 1.00 86.00 466 PRO A O 1
ATOM 3672 N N . HIS A 1 467 ? -0.603 -8.543 -3.705 1.00 91.12 467 HIS A N 1
ATOM 3673 C CA . HIS A 1 467 ? -1.046 -7.556 -2.728 1.00 91.12 467 HIS A CA 1
ATOM 3674 C C . HIS A 1 467 ? -2.054 -6.534 -3.292 1.00 91.12 467 HIS A C 1
ATOM 3676 O O . HIS A 1 467 ? -1.963 -5.345 -3.018 1.00 91.12 467 HIS A O 1
ATOM 3682 N N . SER A 1 468 ? -3.005 -6.974 -4.109 1.00 95.19 468 SER A N 1
ATOM 3683 C CA . SER A 1 468 ? -4.032 -6.120 -4.722 1.00 95.19 468 SER A CA 1
ATOM 3684 C C . SER A 1 468 ? -5.428 -6.708 -4.533 1.00 95.19 468 SER A C 1
ATOM 3686 O O . SER A 1 468 ? -5.561 -7.871 -4.161 1.00 95.19 468 SER A O 1
ATOM 3688 N N . LEU A 1 469 ? -6.480 -5.929 -4.782 1.00 95.56 469 LEU A N 1
ATOM 3689 C CA . LEU A 1 469 ? -7.862 -6.417 -4.794 1.00 95.56 469 LEU A CA 1
ATOM 3690 C C . LEU A 1 469 ? -8.476 -6.280 -6.184 1.00 95.56 469 LEU A C 1
ATOM 3692 O O . LEU A 1 469 ? -8.295 -5.264 -6.850 1.00 95.56 469 LEU A O 1
ATOM 3696 N N . LEU A 1 470 ? -9.243 -7.294 -6.593 1.00 95.75 470 LEU A N 1
ATOM 3697 C CA . LEU A 1 470 ? -10.102 -7.196 -7.767 1.00 95.75 470 LEU A CA 1
ATOM 3698 C C . LEU A 1 470 ? -11.403 -6.509 -7.365 1.00 95.75 470 LEU A C 1
ATOM 3700 O O . LEU A 1 470 ? -12.128 -7.009 -6.503 1.00 95.75 470 LEU A O 1
ATOM 3704 N N . LEU A 1 471 ? -11.708 -5.393 -8.007 1.00 96.38 471 LEU A N 1
ATOM 3705 C CA . LEU A 1 471 ? -12.987 -4.715 -7.901 1.00 96.38 471 LEU A CA 1
ATOM 3706 C C . LEU A 1 471 ? -13.785 -4.924 -9.188 1.00 96.38 471 LEU A C 1
ATOM 3708 O O . LEU A 1 471 ? -13.224 -4.997 -10.279 1.00 96.38 471 LEU A O 1
ATOM 3712 N N . GLN A 1 472 ? -15.098 -5.014 -9.052 1.00 95.69 472 GLN A N 1
ATOM 3713 C CA . GLN A 1 472 ? -16.051 -5.089 -10.147 1.00 95.69 472 GLN A CA 1
ATOM 3714 C C . GLN A 1 472 ? -17.070 -3.969 -9.979 1.00 95.69 472 GLN A C 1
ATOM 3716 O O . GLN A 1 472 ? -17.550 -3.724 -8.869 1.00 95.69 472 GLN A O 1
ATOM 3721 N N . ASP A 1 473 ? -17.385 -3.278 -11.065 1.00 94.44 473 ASP A N 1
ATOM 3722 C CA . ASP A 1 473 ? -18.396 -2.226 -11.059 1.00 94.44 473 ASP A CA 1
ATOM 3723 C C . ASP A 1 473 ? -19.811 -2.760 -11.372 1.00 94.44 473 ASP A C 1
ATOM 3725 O O . ASP A 1 473 ? -20.073 -3.965 -11.390 1.00 94.44 473 ASP A O 1
ATOM 3729 N N . GLN A 1 474 ? -20.760 -1.847 -11.590 1.00 92.62 474 GLN A N 1
ATOM 3730 C CA . GLN A 1 474 ? -22.153 -2.181 -11.917 1.00 92.62 474 GLN A CA 1
ATOM 3731 C C . GLN A 1 474 ? -22.355 -2.653 -13.366 1.00 92.62 474 GLN A C 1
ATOM 3733 O O . GLN A 1 474 ? -23.419 -3.173 -13.687 1.00 92.62 474 GLN A O 1
ATOM 3738 N N . THR A 1 475 ? -21.361 -2.448 -14.230 1.00 92.38 475 THR A N 1
ATOM 3739 C CA . THR A 1 475 ? -21.341 -2.851 -15.645 1.00 92.38 475 THR A CA 1
ATOM 3740 C C . THR A 1 475 ? -20.558 -4.144 -15.879 1.00 92.38 475 THR A C 1
ATOM 3742 O O . THR A 1 475 ? -20.339 -4.522 -17.025 1.00 92.38 475 THR A O 1
ATOM 3745 N N . ASP A 1 476 ? -20.142 -4.812 -14.799 1.00 89.31 476 ASP A N 1
ATOM 3746 C CA . ASP A 1 476 ? -19.261 -5.979 -14.796 1.00 89.31 476 ASP A CA 1
ATOM 3747 C C . ASP A 1 476 ? -17.855 -5.716 -15.372 1.00 89.31 476 ASP A C 1
ATOM 3749 O O . ASP A 1 476 ? -17.148 -6.657 -15.737 1.00 89.31 476 ASP A O 1
ATOM 3753 N N . SER A 1 477 ? -17.404 -4.457 -15.373 1.00 92.75 477 SER A N 1
ATOM 3754 C CA . SER A 1 477 ? -16.018 -4.109 -15.700 1.00 92.75 477 SER A CA 1
ATOM 3755 C C . SER A 1 477 ? -15.121 -4.278 -14.474 1.00 92.75 477 SER A C 1
ATOM 3757 O O . SER A 1 477 ? -15.500 -3.965 -13.338 1.00 92.75 477 SER A O 1
ATOM 3759 N N . TYR A 1 478 ? -13.907 -4.777 -14.702 1.00 95.62 478 TYR A N 1
ATOM 3760 C CA . TYR A 1 478 ? -12.963 -5.117 -13.642 1.00 95.62 478 TYR A CA 1
ATOM 3761 C C . TYR A 1 478 ? -11.887 -4.051 -13.460 1.00 95.62 478 TYR A C 1
ATOM 3763 O O . TYR A 1 478 ? -11.359 -3.498 -14.421 1.00 95.62 478 TYR A O 1
ATOM 3771 N N . HIS A 1 479 ? -11.524 -3.813 -12.206 1.00 96.06 479 HIS A N 1
ATOM 3772 C CA . HIS A 1 479 ? -10.471 -2.888 -11.814 1.00 96.06 479 HIS A CA 1
ATOM 3773 C C . HIS A 1 479 ? -9.560 -3.556 -10.784 1.00 96.06 479 HIS A C 1
ATOM 3775 O O . HIS A 1 479 ? -10.027 -4.318 -9.940 1.00 96.06 479 HIS A O 1
ATOM 3781 N N . ILE A 1 480 ? -8.262 -3.272 -10.824 1.00 96.56 480 ILE A N 1
ATOM 3782 C CA . ILE A 1 480 ? -7.297 -3.780 -9.849 1.00 96.56 480 ILE A CA 1
ATOM 3783 C C . ILE A 1 480 ? -6.875 -2.636 -8.936 1.00 96.56 480 ILE A C 1
ATOM 3785 O O . ILE A 1 480 ? -6.252 -1.671 -9.378 1.00 96.56 480 ILE A O 1
ATOM 3789 N N . LEU A 1 481 ? -7.214 -2.758 -7.656 1.00 97.31 481 LEU A N 1
ATOM 3790 C CA . LEU A 1 481 ? -6.813 -1.833 -6.606 1.00 97.31 481 LEU A CA 1
ATOM 3791 C C . LEU A 1 481 ? -5.468 -2.278 -6.027 1.00 97.31 481 LEU A C 1
ATOM 3793 O O . LEU A 1 481 ? -5.381 -3.344 -5.418 1.00 97.31 481 LEU A O 1
ATOM 3797 N N . VAL A 1 482 ? -4.432 -1.461 -6.191 1.00 96.94 482 VAL A N 1
ATOM 3798 C CA . VAL A 1 482 ? -3.066 -1.752 -5.733 1.00 96.94 482 VAL A CA 1
ATOM 3799 C C . VAL A 1 482 ? -2.645 -0.701 -4.699 1.00 96.94 482 VAL A C 1
ATOM 3801 O O . VAL A 1 482 ? -2.765 0.494 -4.978 1.00 96.94 482 VAL A O 1
ATOM 3804 N N . PRO A 1 483 ? -2.148 -1.097 -3.514 1.00 96.62 483 PRO A N 1
ATOM 3805 C CA . PRO A 1 483 ? -1.627 -0.167 -2.523 1.00 96.62 483 PRO A CA 1
ATOM 3806 C C . PRO A 1 483 ? -0.335 0.471 -3.038 1.00 96.62 483 PRO A C 1
ATOM 3808 O O . PRO A 1 483 ? 0.528 -0.217 -3.577 1.00 96.62 483 PRO A O 1
ATOM 3811 N N . PHE A 1 484 ? -0.189 1.782 -2.862 1.00 95.94 484 PHE A N 1
ATOM 3812 C CA . PHE A 1 484 ? 1.025 2.510 -3.212 1.00 95.94 484 PHE A CA 1
ATOM 3813 C C . PHE A 1 484 ? 1.977 2.525 -2.018 1.00 95.94 484 PHE A C 1
ATOM 3815 O O . PHE A 1 484 ? 1.961 3.423 -1.179 1.00 95.94 484 PHE A O 1
ATOM 3822 N N . VAL A 1 485 ? 2.782 1.472 -1.919 1.00 94.75 485 VAL A N 1
ATOM 3823 C CA . VAL A 1 485 ? 3.709 1.245 -0.806 1.00 94.75 485 VAL A CA 1
ATOM 3824 C C . VAL A 1 485 ? 5.089 0.854 -1.321 1.00 94.75 485 VAL A C 1
ATOM 3826 O O . VAL A 1 485 ? 5.235 0.354 -2.439 1.00 94.75 485 VAL A O 1
ATOM 3829 N N . ALA A 1 486 ? 6.111 1.060 -0.491 1.00 93.81 486 ALA A N 1
ATOM 3830 C CA . ALA A 1 486 ? 7.448 0.570 -0.790 1.00 93.81 486 ALA A CA 1
ATOM 3831 C C . ALA A 1 486 ? 7.420 -0.952 -0.942 1.00 93.81 486 ALA A C 1
ATOM 3833 O O . ALA A 1 486 ? 6.823 -1.658 -0.126 1.00 93.81 486 ALA A O 1
ATOM 3834 N N . THR A 1 487 ? 8.101 -1.456 -1.963 1.00 93.38 487 THR A N 1
ATOM 3835 C CA . THR A 1 487 ? 8.283 -2.893 -2.158 1.00 93.38 487 THR A CA 1
ATOM 3836 C C . THR A 1 487 ? 9.741 -3.206 -2.431 1.00 93.38 487 THR A C 1
ATOM 3838 O O . THR A 1 487 ? 10.467 -2.395 -3.020 1.00 93.38 487 THR A O 1
ATOM 3841 N N . HIS A 1 488 ? 10.162 -4.403 -2.043 1.00 90.81 488 HIS A N 1
ATOM 3842 C CA . HIS A 1 488 ? 11.451 -4.953 -2.434 1.00 90.81 488 HIS A CA 1
ATOM 3843 C C . HIS A 1 488 ? 11.327 -6.442 -2.742 1.00 90.81 488 HIS A C 1
ATOM 3845 O O . HIS A 1 488 ? 10.446 -7.146 -2.244 1.00 90.81 488 HIS A O 1
ATOM 3851 N N . ARG A 1 489 ? 12.268 -6.929 -3.548 1.00 90.62 489 ARG A N 1
ATOM 3852 C CA . ARG A 1 489 ? 12.460 -8.355 -3.789 1.00 90.62 489 ARG A CA 1
ATOM 3853 C C . ARG A 1 489 ? 13.591 -8.861 -2.890 1.00 90.62 489 ARG A C 1
ATOM 3855 O O . ARG A 1 489 ? 14.734 -8.442 -3.103 1.00 90.62 489 ARG A O 1
ATOM 3862 N N . PRO A 1 490 ? 13.320 -9.723 -1.896 1.00 89.31 490 PRO A N 1
ATOM 3863 C CA . PRO A 1 490 ? 14.362 -10.244 -1.025 1.00 89.31 490 PRO A CA 1
ATOM 3864 C C . PRO A 1 490 ? 15.345 -11.112 -1.819 1.00 89.31 490 PRO A C 1
ATOM 3866 O O . PRO A 1 490 ? 14.962 -11.876 -2.704 1.00 89.31 490 PRO A O 1
ATOM 3869 N N . SER A 1 491 ? 16.632 -11.002 -1.489 1.00 86.88 491 SER A N 1
ATOM 3870 C CA . SER A 1 491 ? 17.658 -11.896 -2.028 1.00 86.88 491 SER A CA 1
ATOM 3871 C C . SER A 1 491 ? 17.686 -13.172 -1.194 1.00 86.88 491 SER A C 1
ATOM 3873 O O . SER A 1 491 ? 18.228 -13.191 -0.087 1.00 86.88 491 SER A O 1
ATOM 3875 N N . ILE A 1 492 ? 17.061 -14.230 -1.704 1.00 88.88 492 ILE A N 1
ATOM 3876 C CA . ILE A 1 492 ? 16.994 -15.525 -1.031 1.00 88.88 492 ILE A CA 1
ATOM 3877 C C . ILE A 1 492 ? 18.126 -16.397 -1.575 1.00 88.88 492 ILE A C 1
ATOM 3879 O O . ILE A 1 492 ? 18.115 -16.785 -2.737 1.00 88.88 492 ILE A O 1
ATOM 3883 N N . ALA A 1 493 ? 19.115 -16.730 -0.742 1.00 88.19 493 ALA A N 1
ATOM 3884 C CA . ALA A 1 493 ? 20.288 -17.491 -1.188 1.00 88.19 493 ALA A CA 1
ATOM 3885 C C . ALA A 1 493 ? 19.933 -18.873 -1.773 1.00 88.19 493 ALA A C 1
ATOM 3887 O O . ALA A 1 493 ? 20.599 -19.339 -2.695 1.00 88.19 493 ALA A O 1
ATOM 3888 N N . SER A 1 494 ? 18.881 -19.516 -1.254 1.00 92.75 494 SER A N 1
ATOM 3889 C CA . SER A 1 494 ? 18.371 -20.798 -1.756 1.00 92.75 494 SER A CA 1
ATOM 3890 C C . SER A 1 494 ? 17.538 -20.674 -3.033 1.00 92.75 494 SER A C 1
ATOM 3892 O O . SER A 1 494 ? 17.375 -21.667 -3.734 1.00 92.75 494 SER A O 1
ATOM 3894 N N . ASP A 1 495 ? 17.016 -19.482 -3.332 1.00 88.38 495 ASP A N 1
ATOM 3895 C CA . ASP A 1 495 ? 16.230 -19.194 -4.532 1.00 88.38 495 ASP A CA 1
ATOM 3896 C C . ASP A 1 495 ? 16.606 -17.813 -5.108 1.00 88.38 495 ASP A C 1
ATOM 3898 O O . ASP A 1 495 ? 15.887 -16.822 -4.936 1.00 88.38 495 ASP A O 1
ATOM 3902 N N . PRO A 1 496 ? 17.755 -17.712 -5.803 1.00 82.38 496 PRO A N 1
ATOM 3903 C CA . PRO A 1 496 ? 18.231 -16.446 -6.361 1.00 82.38 496 PRO A CA 1
ATOM 3904 C C . PRO A 1 496 ? 17.330 -15.908 -7.487 1.00 82.38 496 PRO A C 1
ATOM 3906 O O . PRO A 1 496 ? 17.456 -14.746 -7.891 1.00 82.38 496 PRO A O 1
ATOM 3909 N N . PHE A 1 497 ? 16.426 -16.740 -8.010 1.00 82.25 497 PHE A N 1
ATOM 3910 C CA . PHE A 1 497 ? 15.475 -16.376 -9.057 1.00 82.25 497 PHE A CA 1
ATOM 3911 C C . PHE A 1 497 ? 14.072 -16.110 -8.526 1.00 82.25 497 PHE A C 1
ATOM 3913 O O . PHE A 1 497 ? 13.178 -15.874 -9.340 1.00 82.25 497 PHE A O 1
ATOM 3920 N N . SER A 1 498 ? 13.909 -16.051 -7.202 1.00 88.00 498 SER A N 1
ATOM 3921 C CA . SER A 1 498 ? 12.643 -15.715 -6.569 1.00 88.00 498 SER A CA 1
ATOM 3922 C C . SER A 1 498 ? 12.021 -14.476 -7.210 1.00 88.00 498 SER A C 1
ATOM 3924 O O . SER A 1 498 ? 12.706 -13.502 -7.543 1.00 88.00 498 SER A O 1
ATOM 3926 N N . SER A 1 499 ? 10.712 -14.540 -7.418 1.00 89.75 499 SER A N 1
ATOM 3927 C CA . SER A 1 499 ? 9.881 -13.439 -7.901 1.00 89.75 499 SER A CA 1
ATOM 3928 C C . SER A 1 499 ? 8.989 -12.874 -6.794 1.00 89.75 499 SER A C 1
ATOM 3930 O O . SER A 1 499 ? 8.091 -12.082 -7.083 1.00 89.75 499 SER A O 1
ATOM 3932 N N . GLU A 1 500 ? 9.213 -13.305 -5.550 1.00 87.69 500 GLU A N 1
ATOM 3933 C CA . GLU A 1 500 ? 8.462 -12.856 -4.383 1.00 87.69 500 GLU A CA 1
ATOM 3934 C C . GLU A 1 500 ? 8.695 -11.364 -4.144 1.00 87.69 500 GLU A C 1
ATOM 3936 O O . GLU A 1 500 ? 9.828 -10.878 -4.140 1.00 87.69 500 GLU A O 1
ATOM 3941 N N . VAL A 1 501 ? 7.600 -10.631 -3.960 1.00 90.12 501 VAL A N 1
ATOM 3942 C CA . VAL A 1 501 ? 7.613 -9.190 -3.705 1.00 90.12 501 VAL A CA 1
ATOM 3943 C C . VAL A 1 501 ? 7.079 -8.957 -2.303 1.00 90.12 501 VAL A C 1
ATOM 3945 O O . VAL A 1 501 ? 5.935 -9.299 -2.004 1.00 90.12 501 VAL A O 1
ATOM 3948 N N . VAL A 1 502 ? 7.905 -8.358 -1.450 1.00 90.19 502 VAL A N 1
ATOM 3949 C CA . VAL A 1 502 ? 7.559 -8.045 -0.063 1.00 90.19 502 VAL A CA 1
ATOM 3950 C C . VAL A 1 502 ? 7.188 -6.571 0.046 1.00 90.19 502 VAL A C 1
ATOM 3952 O O . VAL A 1 502 ? 7.861 -5.704 -0.515 1.00 90.19 502 VAL A O 1
ATOM 3955 N N . LEU A 1 503 ? 6.114 -6.287 0.786 1.00 91.38 503 LEU A N 1
ATOM 3956 C CA . LEU A 1 503 ? 5.660 -4.926 1.060 1.00 91.38 503 LEU A CA 1
ATOM 3957 C C . LEU A 1 503 ? 6.332 -4.365 2.313 1.00 91.38 503 LEU A C 1
ATOM 3959 O O . LEU A 1 503 ? 6.154 -4.878 3.417 1.00 91.38 503 LEU A O 1
ATOM 3963 N N . GLU A 1 504 ? 7.034 -3.250 2.165 1.00 92.00 504 GLU A N 1
ATOM 3964 C CA . GLU A 1 504 ? 7.577 -2.458 3.266 1.00 92.00 504 GLU A CA 1
ATOM 3965 C C . GLU A 1 504 ? 6.569 -1.395 3.710 1.00 92.00 504 GLU A C 1
ATOM 3967 O O . GLU A 1 504 ? 6.769 -0.188 3.563 1.00 92.00 504 GLU A O 1
ATOM 3972 N N . ARG A 1 505 ? 5.462 -1.843 4.303 1.00 89.75 505 ARG A N 1
ATOM 3973 C CA . ARG A 1 505 ? 4.379 -0.949 4.755 1.00 89.75 505 ARG A CA 1
ATOM 3974 C C . ARG A 1 505 ? 4.816 0.038 5.852 1.00 89.75 505 ARG A C 1
ATOM 3976 O O . ARG A 1 505 ? 4.151 1.044 6.102 1.00 89.75 505 ARG A O 1
ATOM 3983 N N . GLU A 1 506 ? 5.952 -0.228 6.502 1.00 88.19 506 GLU A N 1
ATOM 3984 C CA . GLU A 1 506 ? 6.580 0.622 7.524 1.00 88.19 506 GLU A CA 1
ATOM 3985 C C . GLU A 1 506 ? 7.540 1.691 6.986 1.00 88.19 506 GLU A C 1
ATOM 3987 O O . GLU A 1 506 ? 8.065 2.499 7.756 1.00 88.19 506 GLU A O 1
ATOM 3992 N N . ASN A 1 507 ? 7.722 1.771 5.665 1.00 90.88 507 ASN A N 1
ATOM 3993 C CA . ASN A 1 507 ? 8.588 2.773 5.062 1.00 90.88 507 ASN A CA 1
ATOM 3994 C C . ASN A 1 507 ? 7.986 4.185 5.184 1.00 90.88 507 ASN A C 1
ATOM 3996 O O . ASN A 1 507 ? 7.020 4.541 4.507 1.00 90.88 507 ASN A O 1
ATOM 4000 N N . ARG A 1 508 ? 8.584 5.009 6.054 1.00 88.25 508 ARG A N 1
ATOM 4001 C CA . ARG A 1 508 ? 8.093 6.358 6.369 1.00 88.25 508 ARG A CA 1
ATOM 4002 C C . ARG A 1 508 ? 8.044 7.277 5.153 1.00 88.25 508 ARG A C 1
ATOM 4004 O O . ARG A 1 508 ? 7.079 8.016 5.033 1.00 88.25 508 ARG A O 1
ATOM 4011 N N . LEU A 1 509 ? 9.029 7.213 4.255 1.00 88.50 509 LEU A N 1
ATOM 4012 C CA . LEU A 1 509 ? 9.082 8.095 3.082 1.00 88.50 509 LEU A CA 1
ATOM 4013 C C . LEU A 1 509 ? 7.909 7.832 2.137 1.00 88.50 509 LEU A C 1
ATOM 4015 O O . LEU A 1 509 ? 7.289 8.764 1.639 1.00 88.50 509 LEU A O 1
ATOM 4019 N N . TRP A 1 510 ? 7.552 6.563 1.947 1.00 92.00 510 TRP A N 1
ATOM 4020 C CA . TRP A 1 510 ? 6.428 6.180 1.092 1.00 92.00 510 TRP A CA 1
ATOM 4021 C C . TRP A 1 510 ? 5.072 6.523 1.705 1.00 92.00 510 TRP A C 1
ATOM 4023 O O . TRP A 1 510 ? 4.117 6.798 0.986 1.00 92.00 510 TRP A O 1
ATOM 4033 N N . ARG A 1 511 ? 4.985 6.577 3.037 1.00 88.25 511 ARG A N 1
ATOM 4034 C CA . ARG A 1 511 ? 3.767 7.018 3.725 1.00 88.25 511 ARG A CA 1
ATOM 4035 C C . ARG A 1 511 ? 3.488 8.504 3.598 1.00 88.25 511 ARG A C 1
ATOM 4037 O O . ARG A 1 511 ? 2.353 8.889 3.853 1.00 88.25 511 ARG A O 1
ATOM 4044 N N . LEU A 1 512 ? 4.478 9.326 3.264 1.00 89.06 512 LEU A N 1
ATOM 4045 C CA . LEU A 1 512 ? 4.281 10.770 3.131 1.00 89.06 512 LEU A CA 1
ATOM 4046 C C . LEU A 1 512 ? 3.573 11.147 1.825 1.00 89.06 512 LEU A C 1
ATOM 4048 O O . LEU A 1 512 ? 3.024 12.239 1.738 1.00 89.06 512 LEU A O 1
ATOM 4052 N N . HIS A 1 513 ? 3.534 10.241 0.845 1.00 91.75 513 HIS A N 1
ATOM 4053 C CA . HIS A 1 513 ? 2.868 10.470 -0.438 1.00 91.75 513 HIS A CA 1
ATOM 4054 C C . HIS A 1 513 ? 1.378 10.730 -0.270 1.00 91.75 513 HIS A C 1
ATOM 4056 O O . HIS A 1 513 ? 0.722 10.047 0.510 1.00 91.75 513 HIS A O 1
ATOM 4062 N N . GLU A 1 514 ? 0.817 11.676 -1.018 1.00 91.69 514 GLU A N 1
ATOM 4063 C CA . GLU A 1 514 ? -0.619 11.973 -0.943 1.00 91.69 514 GLU A CA 1
ATOM 4064 C C . GLU A 1 514 ? -1.447 10.807 -1.496 1.00 91.69 514 GLU A C 1
ATOM 4066 O O . GLU A 1 514 ? -2.426 10.365 -0.893 1.00 91.69 514 GLU A O 1
ATOM 4071 N N . THR A 1 515 ? -0.996 10.247 -2.619 1.00 94.38 515 THR A N 1
ATOM 4072 C CA . THR A 1 515 ? -1.602 9.049 -3.199 1.00 94.38 515 THR A CA 1
ATOM 4073 C C . THR A 1 515 ? -1.288 7.838 -2.327 1.00 94.38 515 THR A C 1
ATOM 4075 O O . THR A 1 515 ? -0.137 7.623 -1.966 1.00 94.38 515 THR A O 1
ATOM 4078 N N . LYS A 1 516 ? -2.299 7.028 -1.999 1.00 95.31 516 LYS A N 1
ATOM 4079 C CA . LYS A 1 516 ? -2.132 5.807 -1.185 1.00 95.31 516 LYS A CA 1
ATOM 4080 C C . LYS A 1 516 ? -2.459 4.517 -1.919 1.00 95.31 516 LYS A C 1
ATOM 4082 O O . LYS A 1 516 ? -2.011 3.445 -1.523 1.00 95.31 516 LYS A O 1
ATOM 4087 N N . VAL A 1 517 ? -3.255 4.612 -2.975 1.00 96.75 517 VAL A N 1
ATOM 4088 C CA . VAL A 1 517 ? -3.711 3.481 -3.777 1.00 96.75 517 VAL A CA 1
ATOM 4089 C C . VAL A 1 517 ? -3.804 3.907 -5.235 1.00 96.75 517 VAL A C 1
ATOM 4091 O O . VAL A 1 517 ? -4.116 5.059 -5.534 1.00 96.75 517 VAL A O 1
ATOM 4094 N N . PHE A 1 518 ? -3.569 2.965 -6.140 1.00 96.88 518 PHE A N 1
ATOM 4095 C CA . PHE A 1 518 ? -3.871 3.112 -7.556 1.00 96.88 518 PHE A CA 1
ATOM 4096 C C . PHE A 1 518 ? -4.981 2.152 -7.950 1.00 96.88 518 PHE A C 1
ATOM 4098 O O . PHE A 1 518 ? -5.020 1.007 -7.499 1.00 96.88 518 PHE A O 1
ATOM 4105 N N . LEU A 1 519 ? -5.869 2.624 -8.819 1.00 96.69 519 LEU A N 1
ATOM 4106 C CA . LEU A 1 519 ? -6.931 1.825 -9.405 1.00 96.69 519 LEU A CA 1
ATOM 4107 C C . LEU A 1 519 ? -6.659 1.682 -10.903 1.00 96.69 519 LEU A C 1
ATOM 4109 O O . LEU A 1 519 ? -6.711 2.665 -11.641 1.00 96.69 519 LEU A O 1
ATOM 4113 N N . TYR A 1 520 ? -6.338 0.465 -11.333 1.00 96.38 520 TYR A N 1
ATOM 4114 C CA . TYR A 1 520 ? -6.062 0.149 -12.731 1.00 96.38 520 TYR A CA 1
ATOM 4115 C C . TYR A 1 520 ? -7.299 -0.471 -13.370 1.00 96.38 520 TYR A C 1
ATOM 4117 O O . TYR A 1 520 ? -7.721 -1.556 -12.972 1.00 96.38 520 TYR A O 1
ATOM 4125 N N . GLU A 1 521 ? -7.884 0.205 -14.353 1.00 94.69 521 GLU A N 1
ATOM 4126 C CA . GLU A 1 521 ? -9.005 -0.338 -15.123 1.00 94.69 521 GLU A CA 1
ATOM 4127 C C . GLU A 1 521 ? -8.511 -1.440 -16.061 1.00 94.69 521 GLU A C 1
ATOM 4129 O O . GLU A 1 521 ? -7.448 -1.331 -16.677 1.00 94.69 521 GLU A O 1
ATOM 4134 N N . MET A 1 522 ? -9.283 -2.512 -16.181 1.00 93.12 522 MET A N 1
ATOM 4135 C CA . MET A 1 522 ? -9.002 -3.578 -17.125 1.00 93.12 522 MET A CA 1
ATOM 4136 C C . MET A 1 522 ? -9.744 -3.333 -18.433 1.00 93.12 522 MET A C 1
ATOM 4138 O O . MET A 1 522 ? -10.950 -3.104 -18.444 1.00 93.12 522 MET A O 1
ATOM 4142 N N . HIS A 1 523 ? -9.036 -3.439 -19.556 1.00 90.00 523 HIS A N 1
ATOM 4143 C CA . HIS A 1 523 ? -9.687 -3.365 -20.859 1.00 90.00 523 HIS A CA 1
ATOM 4144 C C . HIS A 1 523 ? -10.686 -4.513 -21.057 1.00 90.00 523 HIS A C 1
ATOM 4146 O O . HIS A 1 523 ? -10.459 -5.623 -20.582 1.00 90.00 523 HIS A O 1
ATOM 4152 N N . LEU A 1 524 ? -11.738 -4.280 -21.850 1.00 84.69 524 LEU A N 1
ATOM 4153 C CA . LEU A 1 524 ? -12.796 -5.257 -22.151 1.00 84.69 524 LEU A CA 1
ATOM 4154 C C . LEU A 1 524 ? -12.280 -6.585 -22.733 1.00 84.69 524 LEU A C 1
ATOM 4156 O O . LEU A 1 524 ? -12.945 -7.609 -22.619 1.00 84.69 524 LEU A O 1
ATOM 4160 N N . SER A 1 525 ? -11.099 -6.591 -23.361 1.00 84.69 525 SER A N 1
ATOM 4161 C CA . SER A 1 525 ? -10.459 -7.831 -23.829 1.00 84.69 525 SER A CA 1
ATOM 4162 C C . SER A 1 525 ? -9.877 -8.688 -22.702 1.00 84.69 525 SER A C 1
ATOM 4164 O O . SER A 1 525 ? -9.478 -9.820 -22.958 1.00 84.69 525 SER A O 1
ATOM 4166 N N . GLY A 1 526 ? -9.744 -8.145 -21.490 1.00 81.44 526 GLY A N 1
ATOM 4167 C CA . GLY A 1 526 ? -9.080 -8.786 -20.359 1.00 81.44 526 GLY A CA 1
ATOM 4168 C C . GLY A 1 526 ? -7.567 -8.941 -20.532 1.00 81.44 526 GLY A C 1
ATOM 4169 O O . GLY A 1 526 ? -6.964 -9.736 -19.821 1.00 81.44 526 GLY A O 1
ATOM 4170 N N . THR A 1 527 ? -6.933 -8.235 -21.480 1.00 83.12 527 THR A N 1
ATOM 4171 C CA . THR A 1 527 ? -5.516 -8.472 -21.832 1.00 83.12 527 THR A CA 1
ATOM 4172 C C . THR A 1 527 ? -4.539 -7.413 -21.332 1.00 83.12 527 THR A C 1
ATOM 4174 O O . THR A 1 527 ? -3.346 -7.692 -21.280 1.00 83.12 527 THR A O 1
ATOM 4177 N N . PHE A 1 528 ? -4.990 -6.204 -20.994 1.00 85.62 528 PHE A N 1
ATOM 4178 C CA . PHE A 1 528 ? -4.110 -5.146 -20.493 1.00 85.62 528 PHE A CA 1
ATOM 4179 C C . PHE A 1 528 ? -4.824 -4.233 -19.495 1.00 85.62 528 PHE A C 1
ATOM 4181 O O . PHE A 1 528 ? -6.055 -4.168 -19.454 1.00 85.62 528 PHE A O 1
ATOM 4188 N N . LEU A 1 529 ? -4.012 -3.542 -18.696 1.00 91.75 529 LEU A N 1
ATOM 4189 C CA . LEU A 1 529 ? -4.440 -2.595 -17.677 1.00 91.75 529 LEU A CA 1
ATOM 4190 C C . LEU A 1 529 ? -4.213 -1.164 -18.164 1.00 91.75 529 LEU A C 1
ATOM 4192 O O . LEU A 1 529 ? -3.171 -0.856 -18.747 1.00 91.75 529 LEU A O 1
ATOM 4196 N N . TYR A 1 530 ? -5.170 -0.290 -17.890 1.00 93.38 530 TYR A N 1
ATOM 4197 C CA . TYR A 1 530 ? -5.048 1.143 -18.090 1.00 93.38 530 TYR A CA 1
ATOM 4198 C C . TYR A 1 530 ? -4.393 1.798 -16.881 1.00 93.38 530 TYR A C 1
ATOM 4200 O O . TYR A 1 530 ? -4.746 1.540 -15.731 1.00 93.38 530 TYR A O 1
ATOM 4208 N N . THR A 1 531 ? -3.441 2.683 -17.156 1.00 95.12 531 THR A N 1
ATOM 4209 C CA . THR A 1 531 ? -2.705 3.439 -16.145 1.00 95.12 531 THR A CA 1
ATOM 4210 C C . THR A 1 531 ? -3.191 4.891 -16.170 1.00 95.12 531 THR A C 1
ATOM 4212 O O . THR A 1 531 ? -2.876 5.603 -17.126 1.00 95.12 531 THR A O 1
ATOM 4215 N N . PRO A 1 532 ? -3.963 5.353 -15.168 1.00 92.38 532 PRO A N 1
ATOM 4216 C CA . PRO A 1 532 ? -4.635 6.656 -15.227 1.00 92.38 532 PRO A CA 1
ATOM 4217 C C . PRO A 1 532 ? -3.672 7.848 -15.157 1.00 92.38 532 PRO A C 1
ATOM 4219 O O . PRO A 1 532 ? -4.011 8.948 -15.582 1.00 92.38 532 PRO A O 1
ATOM 4222 N N . THR A 1 533 ? -2.473 7.642 -14.609 1.00 95.00 533 THR A N 1
ATOM 4223 C CA . THR A 1 533 ? -1.439 8.670 -14.462 1.00 95.00 533 THR A CA 1
ATOM 4224 C C . THR A 1 533 ? -0.061 8.097 -14.776 1.00 95.00 533 THR A C 1
ATOM 4226 O O . THR A 1 533 ? 0.145 6.880 -14.740 1.00 95.00 533 THR A O 1
ATOM 4229 N N . LEU A 1 534 ? 0.907 8.984 -15.025 1.00 95.44 534 LEU A N 1
ATOM 4230 C CA . LEU A 1 534 ? 2.307 8.603 -15.211 1.00 95.44 534 LEU A CA 1
ATOM 4231 C C . LEU A 1 534 ? 2.866 7.883 -13.975 1.00 95.44 534 LEU A C 1
ATOM 4233 O O . LEU A 1 534 ? 3.498 6.840 -14.113 1.00 95.44 534 LEU A O 1
ATOM 4237 N N . THR A 1 535 ? 2.583 8.382 -12.765 1.00 96.88 535 THR A N 1
ATOM 4238 C CA . THR A 1 535 ? 3.006 7.735 -11.511 1.00 96.88 535 THR A CA 1
ATOM 4239 C C . THR A 1 535 ? 2.419 6.330 -11.384 1.00 96.88 535 THR A C 1
ATOM 4241 O O . THR A 1 535 ? 3.135 5.402 -11.015 1.00 96.88 535 THR A O 1
ATOM 4244 N N . ALA A 1 536 ? 1.143 6.144 -11.746 1.00 97.06 536 ALA A N 1
ATOM 4245 C CA . ALA A 1 536 ? 0.506 4.830 -11.727 1.00 97.06 536 ALA A CA 1
ATOM 4246 C C . ALA A 1 536 ? 1.164 3.870 -12.731 1.00 97.06 536 ALA A C 1
ATOM 4248 O O . ALA A 1 536 ? 1.393 2.706 -12.399 1.00 97.06 536 ALA A O 1
ATOM 4249 N N . ALA A 1 537 ? 1.496 4.348 -13.936 1.00 96.88 537 ALA A N 1
ATOM 4250 C CA . ALA A 1 537 ? 2.202 3.561 -14.947 1.00 96.88 537 ALA A CA 1
ATOM 4251 C C . ALA A 1 537 ? 3.601 3.154 -14.480 1.00 96.88 537 ALA A C 1
ATOM 4253 O O . ALA A 1 537 ? 3.973 1.984 -14.567 1.00 96.88 537 ALA A O 1
ATOM 4254 N N . LEU A 1 538 ? 4.349 4.111 -13.933 1.00 97.06 538 LEU A N 1
ATOM 4255 C CA . LEU A 1 538 ? 5.699 3.908 -13.429 1.00 97.06 538 LEU A CA 1
ATOM 4256 C C . LEU A 1 538 ? 5.728 2.941 -12.243 1.00 97.06 538 LEU A C 1
ATOM 4258 O O . LEU A 1 538 ? 6.580 2.056 -12.196 1.00 97.06 538 LEU A O 1
ATOM 4262 N N . TYR A 1 539 ? 4.773 3.058 -11.320 1.00 97.12 539 TYR A N 1
ATOM 4263 C CA . TYR A 1 539 ? 4.664 2.145 -10.188 1.00 97.12 539 TYR A CA 1
ATOM 4264 C C . TYR A 1 539 ? 4.275 0.727 -10.619 1.00 97.12 539 TYR A C 1
ATOM 4266 O O . TYR A 1 539 ? 4.891 -0.240 -10.175 1.00 97.12 539 TYR A O 1
ATOM 4274 N N . LEU A 1 540 ? 3.324 0.578 -11.548 1.00 96.38 540 LEU A N 1
ATOM 4275 C CA . LEU A 1 540 ? 2.979 -0.738 -12.091 1.00 96.38 540 LEU A CA 1
ATOM 4276 C C . LEU A 1 540 ? 4.172 -1.365 -12.820 1.00 96.38 540 LEU A C 1
ATOM 4278 O O . LEU A 1 540 ? 4.470 -2.541 -12.618 1.00 96.38 540 LEU A O 1
ATOM 4282 N N . LEU A 1 541 ? 4.887 -0.573 -13.623 1.00 96.44 541 LEU A N 1
ATOM 4283 C CA . LEU A 1 541 ? 6.112 -0.997 -14.294 1.00 96.44 541 LEU A CA 1
ATOM 4284 C C . LEU A 1 541 ? 7.145 -1.487 -13.277 1.00 96.44 541 LEU A C 1
ATOM 4286 O O . LEU A 1 541 ? 7.700 -2.570 -13.456 1.00 96.44 541 LEU A O 1
ATOM 4290 N N . PHE A 1 542 ? 7.363 -0.735 -12.198 1.00 96.44 542 PHE A N 1
ATOM 4291 C CA . PHE A 1 542 ? 8.272 -1.100 -11.114 1.00 96.44 542 PHE A CA 1
ATOM 4292 C C . PHE A 1 542 ? 7.905 -2.447 -10.469 1.00 96.44 542 PHE A C 1
ATOM 4294 O O . PHE A 1 542 ? 8.764 -3.324 -10.348 1.00 96.44 542 PHE A O 1
ATOM 4301 N N . LEU A 1 543 ? 6.629 -2.660 -10.136 1.00 95.62 543 LEU A N 1
ATOM 4302 C CA . LEU A 1 543 ? 6.144 -3.917 -9.552 1.00 95.62 543 LEU A CA 1
ATOM 4303 C C . LEU A 1 543 ? 6.323 -5.108 -10.507 1.00 95.62 543 LEU A C 1
ATOM 4305 O O . LEU A 1 543 ? 6.828 -6.164 -10.113 1.00 95.62 543 LEU A O 1
ATOM 4309 N N . LYS A 1 544 ? 5.988 -4.938 -11.794 1.00 94.75 544 LYS A N 1
ATOM 4310 C CA . LYS A 1 544 ? 6.203 -5.979 -12.815 1.00 94.75 544 LYS A CA 1
ATOM 4311 C C . LYS A 1 544 ? 7.688 -6.275 -13.028 1.00 94.75 544 LYS A C 1
ATOM 4313 O O . LYS A 1 544 ? 8.056 -7.437 -13.219 1.00 94.75 544 LYS A O 1
ATOM 4318 N N . PHE A 1 545 ? 8.548 -5.262 -12.927 1.00 95.50 545 PHE A N 1
ATOM 4319 C CA . PHE A 1 545 ? 9.996 -5.435 -12.992 1.00 95.50 545 PHE A CA 1
ATOM 4320 C C . PHE A 1 545 ? 10.503 -6.270 -11.809 1.00 95.50 545 PHE A C 1
ATOM 4322 O O . PHE A 1 545 ? 11.241 -7.237 -12.017 1.00 95.50 545 PHE A O 1
ATOM 4329 N N . GLN A 1 546 ? 10.067 -5.971 -10.580 1.00 94.00 546 GLN A N 1
ATOM 4330 C CA . GLN A 1 546 ? 10.431 -6.769 -9.403 1.00 94.00 546 GLN A CA 1
ATOM 4331 C C . GLN A 1 546 ? 10.046 -8.241 -9.563 1.00 94.00 546 GLN A C 1
ATOM 4333 O O . GLN A 1 546 ? 10.862 -9.123 -9.294 1.00 94.00 546 GLN A O 1
ATOM 4338 N N . ASN A 1 547 ? 8.861 -8.515 -10.104 1.00 93.75 547 ASN A N 1
ATOM 4339 C CA . ASN A 1 547 ? 8.393 -9.875 -10.366 1.00 93.75 547 ASN A CA 1
ATOM 4340 C C . ASN A 1 547 ? 9.013 -10.534 -11.618 1.00 93.75 547 ASN A C 1
ATOM 4342 O O . ASN A 1 547 ? 8.615 -11.633 -11.992 1.00 93.75 547 ASN A O 1
ATOM 4346 N N . ARG A 1 548 ? 10.004 -9.902 -12.265 1.00 94.12 548 ARG A N 1
ATOM 4347 C CA . ARG A 1 548 ? 10.695 -10.406 -13.470 1.00 94.12 548 ARG A CA 1
ATOM 4348 C C . ARG A 1 548 ? 9.779 -10.583 -14.695 1.00 94.12 548 ARG A C 1
ATOM 4350 O O . ARG A 1 548 ? 10.107 -11.330 -15.615 1.00 94.12 548 ARG A O 1
ATOM 4357 N N . LYS A 1 549 ? 8.648 -9.874 -14.754 1.00 93.94 549 LYS A N 1
ATOM 4358 C CA . LYS A 1 549 ? 7.725 -9.862 -15.907 1.00 93.94 549 LYS A CA 1
ATOM 4359 C C . LYS A 1 549 ? 8.185 -8.825 -16.935 1.00 93.94 549 LYS A C 1
ATOM 4361 O O . LYS A 1 549 ? 7.510 -7.832 -17.200 1.00 93.94 549 LYS A O 1
ATOM 4366 N N . TYR A 1 550 ? 9.389 -9.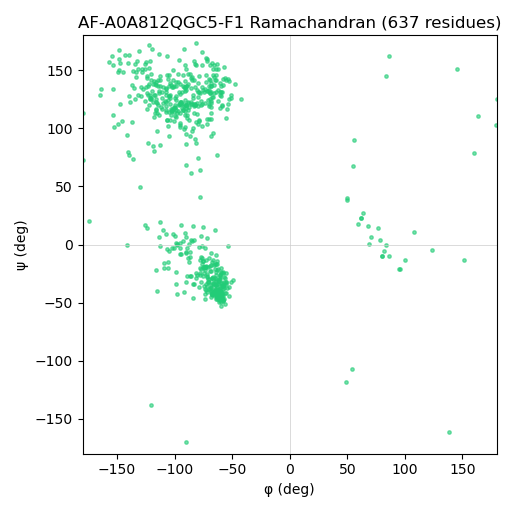026 -17.475 1.00 95.75 550 TYR A N 1
ATOM 4367 C CA . TYR A 1 550 ? 10.069 -8.043 -18.331 1.00 95.75 550 TYR A CA 1
ATOM 4368 C C . TYR A 1 550 ? 9.337 -7.768 -19.653 1.00 95.75 550 TYR A C 1
ATOM 4370 O O . TYR A 1 550 ? 9.488 -6.697 -20.239 1.00 95.75 550 TYR A O 1
ATOM 4378 N N . ASP A 1 551 ? 8.517 -8.709 -20.117 1.00 94.25 551 ASP A N 1
ATOM 4379 C CA . ASP A 1 551 ? 7.671 -8.539 -21.295 1.00 94.25 551 ASP A CA 1
ATOM 4380 C C . ASP A 1 551 ? 6.503 -7.573 -21.052 1.00 94.25 551 ASP A C 1
ATOM 4382 O O . ASP A 1 551 ? 6.058 -6.901 -21.981 1.00 94.25 551 ASP A O 1
ATOM 4386 N N . GLN A 1 552 ? 6.012 -7.485 -19.813 1.00 93.06 552 GLN A N 1
ATOM 4387 C CA . GLN A 1 552 ? 5.040 -6.471 -19.396 1.00 93.06 552 GLN A CA 1
ATOM 4388 C C . GLN A 1 552 ? 5.732 -5.127 -19.153 1.00 93.06 552 GLN A C 1
ATOM 4390 O O . GLN A 1 552 ? 5.190 -4.085 -19.518 1.00 93.06 552 GLN A O 1
ATOM 4395 N N . VAL A 1 553 ? 6.959 -5.142 -18.616 1.00 95.31 553 VAL A N 1
ATOM 4396 C CA . VAL A 1 553 ? 7.785 -3.931 -18.476 1.00 95.31 553 VAL A CA 1
ATOM 4397 C C . VAL A 1 553 ? 7.981 -3.260 -19.835 1.00 95.31 553 VAL A C 1
ATOM 4399 O O . VAL A 1 553 ? 7.674 -2.079 -19.959 1.00 95.31 553 VAL A O 1
ATOM 4402 N N . SER A 1 554 ? 8.405 -3.995 -20.871 1.00 94.94 554 SER A N 1
ATOM 4403 C CA . SER A 1 554 ? 8.643 -3.403 -22.199 1.00 94.94 554 SER A CA 1
ATOM 4404 C C . SER A 1 554 ? 7.385 -2.788 -22.825 1.00 94.94 554 SER A C 1
ATOM 4406 O O . SER A 1 554 ? 7.476 -1.797 -23.549 1.00 94.94 554 SER A O 1
ATOM 4408 N N . GLN A 1 555 ? 6.198 -3.316 -22.508 1.00 92.69 555 GLN A N 1
ATOM 4409 C CA . GLN A 1 555 ? 4.919 -2.738 -22.936 1.00 92.69 555 GLN A CA 1
ATOM 4410 C C . GLN A 1 555 ? 4.585 -1.442 -22.187 1.00 92.69 555 GLN A C 1
ATOM 4412 O O . GLN A 1 555 ? 4.102 -0.489 -22.800 1.00 92.69 555 GLN A O 1
ATOM 4417 N N . LEU A 1 556 ? 4.872 -1.387 -20.883 1.00 94.50 556 LEU A N 1
ATOM 4418 C CA . LEU A 1 556 ? 4.577 -0.237 -20.024 1.00 94.50 556 LEU A CA 1
ATOM 4419 C C . LEU A 1 556 ? 5.553 0.933 -20.203 1.00 94.50 556 LEU A C 1
ATOM 4421 O O . LEU A 1 556 ? 5.182 2.064 -19.904 1.00 94.50 556 LEU A O 1
ATOM 4425 N N . VAL A 1 557 ? 6.764 0.705 -20.726 1.00 95.75 557 VAL A N 1
ATOM 4426 C CA . VAL A 1 557 ? 7.781 1.762 -20.911 1.00 95.75 557 VAL A CA 1
ATOM 4427 C C . VAL A 1 557 ? 7.238 2.969 -21.688 1.00 95.75 557 VAL A C 1
ATOM 4429 O O . VAL A 1 557 ? 7.556 4.111 -21.372 1.00 95.75 557 VAL A O 1
ATOM 4432 N N . ARG A 1 558 ? 6.370 2.753 -22.682 1.00 92.19 558 ARG A N 1
ATOM 4433 C CA . ARG A 1 558 ? 5.795 3.866 -23.455 1.00 92.19 558 ARG A CA 1
ATOM 4434 C C . ARG A 1 558 ? 4.867 4.758 -22.634 1.00 92.19 558 ARG A C 1
ATOM 4436 O O . ARG A 1 558 ? 4.750 5.934 -22.947 1.00 92.19 558 ARG A O 1
ATOM 4443 N N . ALA A 1 559 ? 4.222 4.214 -21.603 1.00 94.94 559 ALA A N 1
ATOM 4444 C CA . ALA A 1 559 ? 3.299 4.960 -20.749 1.00 94.94 559 ALA A CA 1
ATOM 4445 C C . ALA A 1 559 ? 4.020 5.893 -19.760 1.00 94.94 559 ALA A C 1
ATOM 4447 O O . ALA A 1 559 ? 3.383 6.769 -19.180 1.00 94.94 559 ALA A O 1
ATOM 4448 N N . ILE A 1 560 ? 5.334 5.720 -19.575 1.00 96.25 560 ILE A N 1
ATOM 4449 C CA . ILE A 1 560 ? 6.157 6.568 -18.702 1.00 96.25 560 ILE A CA 1
ATOM 4450 C C . ILE A 1 560 ? 7.004 7.587 -19.482 1.00 96.25 560 ILE A C 1
ATOM 4452 O O . ILE A 1 560 ? 7.705 8.392 -18.869 1.00 96.25 560 ILE A O 1
ATOM 4456 N N . ALA A 1 561 ? 6.958 7.558 -20.818 1.00 93.88 561 ALA A N 1
ATOM 4457 C CA . ALA A 1 561 ? 7.703 8.486 -21.660 1.00 93.88 561 ALA A CA 1
ATOM 4458 C C . ALA A 1 561 ? 7.148 9.912 -21.525 1.00 93.88 561 ALA A C 1
ATOM 4460 O O . ALA A 1 561 ? 5.940 10.131 -21.614 1.00 93.88 561 ALA A O 1
ATOM 4461 N N . THR A 1 562 ? 8.036 10.880 -21.313 1.00 91.94 562 THR A N 1
ATOM 4462 C CA . THR A 1 562 ? 7.698 12.298 -21.138 1.00 91.94 562 THR A CA 1
ATOM 4463 C C . THR A 1 562 ? 8.877 13.170 -21.569 1.00 91.94 562 THR A C 1
ATOM 4465 O O . THR A 1 562 ? 10.027 12.738 -21.509 1.00 91.94 562 THR A O 1
ATOM 4468 N N . ASP A 1 563 ? 8.589 14.402 -21.977 1.00 92.44 563 ASP A N 1
ATOM 4469 C CA . ASP A 1 563 ? 9.574 15.447 -22.288 1.00 92.44 563 ASP A CA 1
ATOM 4470 C C . ASP A 1 563 ? 9.935 16.313 -21.068 1.00 92.44 563 ASP A C 1
ATOM 4472 O O . ASP A 1 563 ? 10.838 17.145 -21.122 1.00 92.44 563 ASP A O 1
ATOM 4476 N N . SER A 1 564 ? 9.223 16.121 -19.958 1.00 92.94 564 SER A N 1
ATOM 4477 C CA . SER A 1 564 ? 9.327 16.941 -18.754 1.00 92.94 564 SER A CA 1
ATOM 4478 C C . SER A 1 564 ? 9.828 16.109 -17.568 1.00 92.94 564 SER A C 1
ATOM 4480 O O . SER A 1 564 ? 9.340 14.990 -17.388 1.00 92.94 564 SER A O 1
ATOM 4482 N N . PRO A 1 565 ? 10.746 16.628 -16.725 1.00 93.56 565 PRO A N 1
ATOM 4483 C CA . PRO A 1 565 ? 11.224 15.918 -15.539 1.00 93.56 565 PRO A CA 1
ATOM 4484 C C . PRO A 1 565 ? 10.078 15.433 -14.644 1.00 93.56 565 PRO A C 1
ATOM 4486 O O . PRO A 1 565 ? 9.106 16.163 -14.423 1.00 93.56 565 PRO A O 1
ATOM 4489 N N . TYR A 1 566 ? 10.197 14.226 -14.084 1.00 94.56 566 TYR A N 1
ATOM 4490 C CA . TYR A 1 566 ? 9.235 13.751 -13.089 1.00 94.56 566 TYR A CA 1
ATOM 4491 C C . TYR A 1 566 ? 9.283 14.607 -11.826 1.00 94.56 566 TYR A C 1
ATOM 4493 O O . TYR A 1 566 ? 10.324 15.136 -11.439 1.00 94.56 566 TYR A O 1
ATOM 4501 N N . GLN A 1 567 ? 8.140 14.691 -11.153 1.00 90.44 567 GLN A N 1
ATOM 4502 C CA . GLN A 1 567 ? 7.974 15.448 -9.919 1.00 90.44 567 GLN A CA 1
ATOM 4503 C C . GLN A 1 567 ? 7.411 14.544 -8.819 1.00 90.44 567 GLN A C 1
ATOM 4505 O O . GLN A 1 567 ? 6.732 13.554 -9.109 1.00 90.44 567 GLN A O 1
ATOM 4510 N N . LYS A 1 568 ? 7.675 14.914 -7.559 1.00 91.19 568 LYS A N 1
ATOM 4511 C CA . LYS A 1 568 ? 7.068 14.328 -6.354 1.00 91.19 568 LYS A CA 1
ATOM 4512 C C . LYS A 1 568 ? 7.107 12.786 -6.332 1.00 91.19 568 LYS A C 1
ATOM 4514 O O . LYS A 1 568 ? 8.184 12.192 -6.350 1.00 91.19 568 LYS A O 1
ATOM 4519 N N . GLU A 1 569 ? 5.941 12.136 -6.301 1.00 94.69 569 GLU A N 1
ATOM 4520 C CA . GLU A 1 569 ? 5.777 10.688 -6.196 1.00 94.69 569 GLU A CA 1
ATOM 4521 C C . GLU A 1 569 ? 6.427 9.948 -7.370 1.00 94.69 569 GLU A C 1
ATOM 4523 O O . GLU A 1 569 ? 7.063 8.917 -7.166 1.00 94.69 569 GLU A O 1
ATOM 4528 N N . ALA A 1 570 ? 6.306 10.473 -8.596 1.00 95.62 570 ALA A N 1
ATOM 4529 C CA . ALA A 1 570 ? 6.871 9.832 -9.784 1.00 95.62 570 ALA A CA 1
ATOM 4530 C C . ALA A 1 570 ? 8.403 9.822 -9.748 1.00 95.62 570 ALA A C 1
ATOM 4532 O O . ALA A 1 570 ? 9.015 8.806 -10.072 1.00 95.62 570 ALA A O 1
ATOM 4533 N N . LEU A 1 571 ? 9.022 10.923 -9.306 1.00 95.44 571 LEU A N 1
ATOM 4534 C CA . LEU A 1 571 ? 10.473 10.986 -9.139 1.00 95.44 571 LEU A CA 1
ATOM 4535 C C . LEU A 1 571 ? 10.941 9.975 -8.086 1.00 95.44 571 LEU A C 1
ATOM 4537 O O . LEU A 1 571 ? 11.863 9.212 -8.354 1.00 95.44 571 LEU A O 1
ATOM 4541 N N . HIS A 1 572 ? 10.255 9.896 -6.943 1.00 95.12 572 HIS A N 1
ATOM 4542 C CA . HIS A 1 572 ? 10.611 8.941 -5.892 1.00 95.12 572 HIS A CA 1
ATOM 4543 C C . HIS A 1 572 ? 10.515 7.482 -6.384 1.00 95.12 572 HIS A C 1
ATOM 4545 O O . HIS A 1 572 ? 11.435 6.695 -6.161 1.00 95.12 572 HIS A O 1
ATOM 4551 N N . VAL A 1 573 ? 9.456 7.106 -7.115 1.00 96.56 573 VAL A N 1
ATOM 4552 C CA . VAL A 1 573 ? 9.357 5.754 -7.708 1.00 96.56 573 VAL A CA 1
ATOM 4553 C C . VAL A 1 573 ? 10.469 5.519 -8.735 1.00 96.56 573 VAL A C 1
ATOM 4555 O O . VAL A 1 573 ? 11.037 4.427 -8.788 1.00 96.56 573 VAL A O 1
ATOM 4558 N N . PHE A 1 574 ? 10.802 6.532 -9.538 1.00 96.62 574 PHE A N 1
ATOM 4559 C CA . PHE A 1 574 ? 11.857 6.438 -10.544 1.00 96.62 574 PHE A CA 1
ATOM 4560 C C . PHE A 1 574 ? 13.232 6.218 -9.916 1.00 96.62 574 PHE A C 1
ATOM 4562 O O . PHE A 1 574 ? 13.959 5.327 -10.340 1.00 96.62 574 PHE A O 1
ATOM 4569 N N . GLU A 1 575 ? 13.576 6.962 -8.869 1.00 95.50 575 GLU A N 1
ATOM 4570 C CA . GLU A 1 575 ? 14.814 6.754 -8.115 1.00 95.50 575 GLU A CA 1
ATOM 4571 C C . GLU A 1 575 ? 14.855 5.359 -7.481 1.00 95.50 575 GLU A C 1
ATOM 4573 O O . GLU A 1 575 ? 15.884 4.675 -7.521 1.00 95.50 575 GLU A O 1
ATOM 4578 N N . HIS A 1 576 ? 13.708 4.881 -6.985 1.00 94.94 576 HIS A N 1
ATOM 4579 C CA . HIS A 1 576 ? 13.582 3.553 -6.386 1.00 94.94 576 HIS A CA 1
ATOM 4580 C C . HIS A 1 576 ? 13.798 2.405 -7.388 1.00 94.94 576 HIS A C 1
ATOM 4582 O O . HIS A 1 576 ? 14.158 1.300 -6.973 1.00 94.94 576 HIS A O 1
ATOM 4588 N N . LEU A 1 577 ? 13.714 2.644 -8.708 1.00 95.69 577 LEU A N 1
ATOM 4589 C CA . LEU A 1 577 ? 14.152 1.671 -9.728 1.00 95.69 577 LEU A CA 1
ATOM 4590 C C . LEU A 1 577 ? 15.632 1.291 -9.574 1.00 95.69 577 LEU A C 1
ATOM 4592 O O . LEU A 1 577 ? 16.021 0.195 -9.978 1.00 95.69 577 LEU A O 1
ATOM 4596 N N . GLY A 1 578 ? 16.458 2.144 -8.958 1.00 94.62 578 GLY A N 1
ATOM 4597 C CA . GLY A 1 578 ? 17.867 1.847 -8.687 1.00 94.62 578 GLY A CA 1
ATOM 4598 C C . GLY A 1 578 ? 18.067 0.613 -7.801 1.00 94.62 578 GLY A C 1
ATOM 4599 O O . GLY A 1 578 ? 19.084 -0.077 -7.913 1.00 94.62 578 GLY A O 1
ATOM 4600 N N . THR A 1 579 ? 17.067 0.253 -6.989 1.00 93.25 579 THR A N 1
ATOM 4601 C CA . THR A 1 579 ? 17.074 -0.989 -6.194 1.00 93.25 579 THR A CA 1
ATOM 4602 C C . THR A 1 579 ? 17.062 -2.256 -7.055 1.00 93.25 579 THR A C 1
ATOM 4604 O O . THR A 1 579 ? 17.419 -3.332 -6.576 1.00 93.25 579 THR A O 1
ATOM 4607 N N . LEU A 1 580 ? 16.714 -2.141 -8.341 1.00 93.62 580 LEU A N 1
ATOM 4608 C CA . LEU A 1 580 ? 16.643 -3.249 -9.296 1.00 93.62 580 LEU A CA 1
ATOM 4609 C C . LEU A 1 580 ? 17.960 -3.489 -10.048 1.00 93.62 580 LEU A C 1
ATOM 4611 O O . LEU A 1 580 ? 18.078 -4.486 -10.763 1.00 93.62 580 LEU A O 1
ATOM 4615 N N . ASN A 1 581 ? 18.964 -2.622 -9.883 1.00 93.62 581 ASN A N 1
ATOM 4616 C CA . ASN A 1 581 ? 20.283 -2.747 -10.521 1.00 93.62 581 ASN A CA 1
ATOM 4617 C C . ASN A 1 581 ? 21.003 -4.092 -10.257 1.00 93.62 581 ASN A C 1
ATOM 4619 O O . ASN A 1 581 ? 21.704 -4.573 -11.151 1.00 93.62 581 ASN A O 1
ATOM 4623 N N . PRO A 1 582 ? 20.835 -4.766 -9.098 1.00 92.44 582 PRO A N 1
ATOM 4624 C CA . PRO A 1 582 ? 21.405 -6.096 -8.884 1.00 92.44 582 PRO A CA 1
ATOM 4625 C C . PRO A 1 582 ? 20.844 -7.183 -9.812 1.00 92.44 582 PRO A C 1
ATOM 4627 O O . PRO A 1 582 ? 21.460 -8.239 -9.937 1.00 92.44 582 PRO A O 1
ATOM 4630 N N . ASP A 1 583 ? 19.703 -6.966 -10.476 1.00 92.81 583 ASP A N 1
ATOM 4631 C CA . ASP A 1 583 ? 19.123 -7.956 -11.384 1.00 92.81 583 ASP A CA 1
ATOM 4632 C C . ASP A 1 583 ? 19.929 -8.075 -12.682 1.00 92.81 583 ASP A C 1
ATOM 4634 O O . ASP A 1 583 ? 19.889 -7.194 -13.542 1.00 92.81 583 ASP A O 1
ATOM 4638 N N . GLN A 1 584 ? 20.646 -9.188 -12.829 1.00 93.75 584 GLN A N 1
ATOM 4639 C CA . GLN A 1 584 ? 21.518 -9.470 -13.971 1.00 93.75 584 GLN A CA 1
ATOM 4640 C C . GLN A 1 584 ? 20.830 -10.287 -15.078 1.00 93.75 584 GLN A C 1
ATOM 4642 O O . GLN A 1 584 ? 21.516 -10.877 -15.919 1.00 93.75 584 GLN A O 1
ATOM 4647 N N . HIS A 1 585 ? 19.499 -10.379 -15.095 1.00 95.44 585 HIS A N 1
ATOM 4648 C CA . HIS A 1 585 ? 18.783 -11.053 -16.179 1.00 95.44 585 HIS A CA 1
ATOM 4649 C C . HIS A 1 585 ? 18.985 -10.335 -17.530 1.00 95.44 585 HIS A C 1
ATOM 4651 O O . HIS A 1 585 ? 19.082 -9.110 -17.577 1.00 95.44 585 HIS A O 1
ATOM 4657 N N . ALA A 1 586 ? 19.037 -11.079 -18.644 1.00 97.31 586 ALA A N 1
ATOM 4658 C CA . ALA A 1 586 ? 19.246 -10.500 -19.980 1.00 97.31 586 ALA A CA 1
ATOM 4659 C C . ALA A 1 586 ? 18.156 -9.468 -20.332 1.00 97.31 586 ALA A C 1
ATOM 4661 O O . ALA A 1 586 ? 18.466 -8.332 -20.686 1.00 97.31 586 ALA A O 1
ATOM 4662 N N . ASP A 1 587 ? 16.890 -9.831 -20.120 1.00 97.94 587 ASP A N 1
ATOM 4663 C CA . ASP A 1 587 ? 15.749 -8.934 -20.345 1.00 97.94 587 ASP A CA 1
ATOM 4664 C C . ASP A 1 587 ? 15.683 -7.767 -19.345 1.00 97.94 587 ASP A C 1
ATOM 4666 O O . ASP A 1 587 ? 15.108 -6.729 -19.665 1.00 97.94 587 ASP A O 1
ATOM 4670 N N . ALA A 1 588 ? 16.301 -7.889 -18.162 1.00 97.12 588 ALA A N 1
ATOM 4671 C CA . ALA A 1 588 ? 16.373 -6.781 -17.208 1.00 97.12 588 ALA A CA 1
ATOM 4672 C C . ALA A 1 588 ? 17.273 -5.656 -17.735 1.00 97.12 588 ALA A C 1
ATOM 4674 O O . ALA A 1 588 ? 16.901 -4.489 -17.637 1.00 97.12 588 ALA A O 1
ATOM 4675 N N . HIS A 1 589 ? 18.417 -5.997 -18.343 1.00 97.81 589 HIS A N 1
ATOM 4676 C CA . HIS A 1 589 ? 19.276 -5.007 -19.003 1.00 97.81 589 HIS A CA 1
ATOM 4677 C C . HIS A 1 589 ? 18.518 -4.288 -20.122 1.00 97.81 589 HIS A C 1
ATOM 4679 O O . HIS A 1 589 ? 18.525 -3.062 -20.188 1.00 97.81 589 HIS A O 1
ATOM 4685 N N . ALA A 1 590 ? 17.796 -5.047 -20.950 1.00 97.75 590 ALA A N 1
ATOM 4686 C CA . ALA A 1 590 ? 17.000 -4.489 -22.036 1.00 97.75 590 ALA A CA 1
ATOM 4687 C C . ALA A 1 590 ? 15.902 -3.542 -21.514 1.00 97.75 590 ALA A C 1
ATOM 4689 O O . ALA A 1 590 ? 15.791 -2.409 -21.974 1.00 97.75 590 ALA A O 1
ATOM 4690 N N . GLY A 1 591 ? 15.150 -3.964 -20.490 1.00 97.31 591 GLY A N 1
ATOM 4691 C CA . GLY A 1 591 ? 14.120 -3.142 -19.851 1.00 97.31 591 GLY A CA 1
ATOM 4692 C C . GLY A 1 591 ? 14.676 -1.855 -19.239 1.00 97.31 591 GLY A C 1
ATOM 4693 O O . GLY A 1 591 ? 14.081 -0.795 -19.401 1.00 97.31 591 GLY A O 1
ATOM 4694 N N . ARG A 1 592 ? 15.844 -1.916 -18.591 1.00 97.69 592 ARG A N 1
ATOM 4695 C CA . ARG A 1 592 ? 16.538 -0.741 -18.042 1.00 97.69 592 ARG A CA 1
ATOM 4696 C C . ARG A 1 592 ? 16.967 0.251 -19.124 1.00 97.69 592 ARG A C 1
ATOM 4698 O O . ARG A 1 592 ? 16.734 1.447 -18.968 1.00 97.69 592 ARG A O 1
ATOM 4705 N N . ILE A 1 593 ? 17.501 -0.232 -20.247 1.00 97.31 593 ILE A N 1
ATOM 4706 C CA . ILE A 1 593 ? 17.828 0.621 -21.401 1.00 97.31 593 ILE A CA 1
ATOM 4707 C C . ILE A 1 593 ? 16.557 1.252 -21.984 1.00 97.31 593 ILE A C 1
ATOM 4709 O O . ILE A 1 593 ? 16.532 2.455 -22.221 1.00 97.31 593 ILE A O 1
ATOM 4713 N N . MET A 1 594 ? 15.478 0.480 -22.150 1.00 97.12 594 MET A N 1
ATOM 4714 C CA . MET A 1 594 ? 14.193 1.001 -22.632 1.00 97.12 594 MET A CA 1
ATOM 4715 C C . MET A 1 594 ? 13.646 2.117 -21.733 1.00 97.12 594 MET A C 1
ATOM 4717 O O . MET A 1 594 ? 13.214 3.149 -22.243 1.00 97.12 594 MET A O 1
ATOM 4721 N N . ILE A 1 595 ? 13.696 1.940 -20.408 1.00 96.69 595 ILE A N 1
ATOM 4722 C CA . ILE A 1 595 ? 13.308 2.979 -19.442 1.00 96.69 595 ILE A CA 1
ATOM 4723 C C . ILE A 1 595 ? 14.187 4.219 -19.627 1.00 96.69 595 ILE A C 1
ATOM 4725 O O . ILE A 1 595 ? 13.655 5.314 -19.771 1.00 96.69 595 ILE A O 1
ATOM 4729 N N . ALA A 1 596 ? 15.512 4.050 -19.685 1.00 95.75 596 ALA A N 1
ATOM 4730 C CA . ALA A 1 596 ? 16.448 5.158 -19.854 1.00 95.75 596 ALA A CA 1
ATOM 4731 C C . ALA A 1 596 ? 16.196 5.956 -21.143 1.00 95.75 596 ALA A C 1
ATOM 4733 O O . ALA A 1 596 ? 16.233 7.184 -21.116 1.00 95.75 596 ALA A O 1
ATOM 4734 N N . LEU A 1 597 ? 15.894 5.274 -22.252 1.00 94.94 597 LEU A N 1
ATOM 4735 C CA . LEU A 1 597 ? 15.538 5.908 -23.522 1.00 94.94 597 LEU A CA 1
ATOM 4736 C C . LEU A 1 597 ? 14.198 6.647 -23.440 1.00 94.94 597 LEU A C 1
ATOM 4738 O O . LEU A 1 597 ? 14.090 7.761 -23.947 1.00 94.94 597 LEU A O 1
ATOM 4742 N N . ALA A 1 598 ? 13.192 6.057 -22.789 1.00 94.31 598 ALA A N 1
ATOM 4743 C CA . ALA A 1 598 ? 11.876 6.673 -22.623 1.00 94.31 598 ALA A CA 1
ATOM 4744 C C . ALA A 1 598 ? 11.907 7.924 -21.734 1.00 94.31 598 ALA A C 1
ATOM 4746 O O . ALA A 1 598 ? 11.109 8.836 -21.938 1.00 94.31 598 ALA A O 1
ATOM 4747 N N . THR A 1 599 ? 12.831 7.983 -20.774 1.00 94.19 599 THR A N 1
ATOM 4748 C CA . THR A 1 599 ? 13.023 9.140 -19.887 1.00 94.19 599 THR A CA 1
ATOM 4749 C C . THR A 1 599 ? 14.153 10.069 -20.327 1.00 94.19 599 THR A C 1
ATOM 4751 O O . THR A 1 599 ? 14.437 11.048 -19.641 1.00 94.19 599 THR A O 1
ATOM 4754 N N . GLY A 1 600 ? 14.829 9.771 -21.440 1.00 91.44 600 GLY A N 1
ATOM 4755 C CA . GLY A 1 600 ? 16.014 10.509 -21.881 1.00 91.44 600 GLY A CA 1
ATOM 4756 C C . GLY A 1 600 ? 15.718 11.970 -22.221 1.00 91.44 600 GLY A C 1
ATOM 4757 O O . GLY A 1 600 ? 16.526 12.847 -21.922 1.00 91.44 600 GLY A O 1
ATOM 4758 N N . ASP A 1 601 ? 14.532 12.241 -22.769 1.00 90.12 601 ASP A N 1
ATOM 4759 C CA . ASP A 1 601 ? 14.114 13.592 -23.160 1.00 90.12 601 ASP A CA 1
ATOM 4760 C C . ASP A 1 601 ? 13.752 14.476 -21.952 1.00 90.12 601 ASP A C 1
ATOM 4762 O O . ASP A 1 601 ? 13.832 15.698 -22.034 1.00 90.12 601 ASP A O 1
ATOM 4766 N N . ALA A 1 602 ? 13.460 13.870 -20.797 1.00 90.75 602 ALA A N 1
ATOM 4767 C CA . ALA A 1 602 ? 13.126 14.566 -19.556 1.00 90.75 602 ALA A CA 1
ATOM 4768 C C . ALA A 1 602 ? 14.351 15.127 -18.801 1.00 90.75 602 ALA A C 1
ATOM 4770 O O . ALA A 1 602 ? 14.188 15.743 -17.749 1.00 90.75 602 ALA A O 1
ATOM 4771 N N . ASN A 1 603 ? 15.578 14.897 -19.294 1.00 86.38 603 ASN A N 1
ATOM 4772 C CA . ASN A 1 603 ? 16.846 15.332 -18.684 1.00 86.38 603 ASN A CA 1
ATOM 4773 C C . ASN A 1 603 ? 16.983 14.983 -17.183 1.00 86.38 603 ASN A C 1
ATOM 4775 O O . ASN A 1 603 ? 17.490 15.763 -16.374 1.00 86.38 603 ASN A O 1
ATOM 4779 N N . MET A 1 604 ? 16.499 13.804 -16.798 1.00 90.06 604 MET A N 1
ATOM 4780 C CA . MET A 1 604 ? 16.562 13.312 -15.425 1.00 90.06 604 MET A CA 1
ATOM 4781 C C . MET A 1 604 ? 17.841 12.513 -15.169 1.00 90.06 604 MET A C 1
ATOM 4783 O O . MET A 1 604 ? 18.357 11.826 -16.053 1.00 90.06 604 MET A O 1
ATOM 4787 N N . ARG A 1 605 ? 18.327 12.524 -13.923 1.00 92.44 605 ARG A N 1
ATOM 4788 C CA . ARG A 1 605 ? 19.417 11.634 -13.512 1.00 92.44 605 ARG A CA 1
ATOM 4789 C C . ARG A 1 605 ? 18.921 10.188 -13.508 1.00 92.44 605 ARG A C 1
ATOM 4791 O O . ARG A 1 605 ? 18.036 9.835 -12.736 1.00 92.44 605 ARG A O 1
ATOM 4798 N N . LEU A 1 606 ? 19.526 9.344 -14.340 1.00 94.50 606 LEU A N 1
ATOM 4799 C CA . LEU A 1 606 ? 19.172 7.929 -14.401 1.00 94.50 606 LEU A CA 1
ATOM 4800 C C . LEU A 1 606 ? 19.583 7.200 -13.104 1.00 94.50 606 LEU A C 1
ATOM 4802 O O . LEU A 1 606 ? 20.717 7.369 -12.642 1.00 94.50 606 LEU A O 1
ATOM 4806 N N . PRO A 1 607 ? 18.720 6.327 -12.550 1.00 94.75 607 PRO A N 1
ATOM 4807 C CA . PRO A 1 607 ? 19.026 5.528 -11.357 1.00 94.75 607 PRO A CA 1
ATOM 4808 C C . PRO A 1 607 ? 19.962 4.343 -11.662 1.00 94.75 607 PRO A C 1
ATOM 4810 O O . PRO A 1 607 ? 20.339 3.572 -10.779 1.00 94.75 607 PRO A O 1
ATOM 4813 N N . MET A 1 608 ? 20.332 4.180 -12.930 1.00 94.31 608 MET A N 1
ATOM 4814 C CA . MET A 1 608 ? 21.125 3.087 -13.477 1.00 94.31 608 MET A CA 1
ATOM 4815 C C . MET A 1 608 ? 22.203 3.638 -14.410 1.00 94.31 608 MET A C 1
ATOM 4817 O O . MET A 1 608 ? 22.074 4.723 -14.977 1.00 94.31 608 MET A O 1
ATOM 4821 N N . ARG A 1 609 ? 23.276 2.870 -14.577 1.00 95.06 609 ARG A N 1
ATOM 4822 C CA . ARG A 1 609 ? 24.420 3.231 -15.415 1.00 95.06 609 ARG A CA 1
ATOM 4823 C C . ARG A 1 609 ? 24.236 2.702 -16.833 1.00 95.06 609 ARG A C 1
ATOM 4825 O O . ARG A 1 609 ? 24.484 1.525 -17.079 1.00 95.06 609 ARG A O 1
ATOM 4832 N N . LEU A 1 610 ? 23.806 3.566 -17.754 1.00 94.75 610 LEU A N 1
ATOM 4833 C CA . LEU A 1 610 ? 23.475 3.171 -19.129 1.00 94.75 610 LEU A CA 1
ATOM 4834 C C . LEU A 1 610 ? 24.650 2.491 -19.856 1.00 94.75 610 LEU A C 1
ATOM 4836 O O . LEU A 1 610 ? 24.443 1.500 -20.550 1.00 94.75 610 LEU A O 1
ATOM 4840 N N . ASP A 1 611 ? 25.881 2.954 -19.624 1.00 95.44 611 ASP A N 1
ATOM 4841 C CA . ASP A 1 611 ? 27.111 2.365 -20.171 1.00 95.44 611 ASP A CA 1
ATOM 4842 C C . ASP A 1 611 ? 27.287 0.895 -19.758 1.00 95.44 611 ASP A C 1
ATOM 4844 O O . ASP A 1 611 ? 27.581 0.022 -20.578 1.00 95.44 611 ASP A O 1
ATOM 4848 N N . PHE A 1 612 ? 27.060 0.609 -18.476 1.00 96.31 612 PHE A N 1
ATOM 4849 C CA . PHE A 1 612 ? 27.119 -0.742 -17.933 1.00 96.31 612 PHE A CA 1
ATOM 4850 C C . PHE A 1 612 ? 25.974 -1.615 -18.461 1.00 96.31 612 PHE A C 1
ATOM 4852 O O . PHE A 1 612 ? 26.208 -2.751 -18.882 1.00 96.31 612 PHE A O 1
ATOM 4859 N N . GLU A 1 613 ? 24.749 -1.084 -18.476 1.00 97.25 613 GLU A N 1
ATOM 4860 C CA . GLU A 1 613 ? 23.574 -1.816 -18.953 1.00 97.25 613 GLU A CA 1
ATOM 4861 C C . GLU A 1 613 ? 23.706 -2.197 -20.430 1.00 97.25 613 GLU A C 1
ATOM 4863 O O . GLU A 1 613 ? 23.455 -3.353 -20.777 1.00 97.25 613 GLU A O 1
ATOM 4868 N N . MET A 1 614 ? 24.186 -1.284 -21.280 1.00 96.88 614 MET A N 1
ATOM 4869 C CA . MET A 1 614 ? 24.388 -1.544 -22.707 1.00 96.88 614 MET A CA 1
ATOM 4870 C C . MET A 1 614 ? 25.486 -2.587 -22.949 1.00 96.88 614 MET A C 1
ATOM 4872 O O . MET A 1 614 ? 25.294 -3.530 -23.720 1.00 96.88 614 MET A O 1
ATOM 4876 N N . ALA A 1 615 ? 26.608 -2.510 -22.224 1.00 97.00 615 ALA A N 1
ATOM 4877 C CA . ALA A 1 615 ? 27.660 -3.525 -22.303 1.00 97.00 615 ALA A CA 1
ATOM 4878 C C . ALA A 1 615 ? 27.150 -4.923 -21.902 1.00 97.00 615 ALA A C 1
ATOM 4880 O O . ALA A 1 615 ? 27.467 -5.928 -22.551 1.00 97.00 615 ALA A O 1
ATOM 4881 N N . CYS A 1 616 ? 26.338 -5.007 -20.845 1.00 97.50 616 CYS A N 1
ATOM 4882 C CA . CYS A 1 616 ? 25.727 -6.261 -20.415 1.00 97.50 616 CYS A CA 1
ATOM 4883 C C . CYS A 1 616 ? 24.651 -6.771 -21.382 1.00 97.50 616 CYS A C 1
ATOM 4885 O O . CYS A 1 616 ? 24.591 -7.982 -21.608 1.00 97.50 616 CYS A O 1
ATOM 4887 N N . TYR A 1 617 ? 23.845 -5.881 -21.965 1.00 97.81 617 TYR A N 1
ATOM 4888 C CA . TYR A 1 617 ? 22.855 -6.209 -22.990 1.00 97.81 617 TYR A CA 1
ATOM 4889 C C . TYR A 1 617 ? 23.523 -6.829 -24.219 1.00 97.81 617 TYR A C 1
ATOM 4891 O O . TYR A 1 617 ? 23.191 -7.957 -24.577 1.00 97.81 617 TYR A O 1
ATOM 4899 N N . VAL A 1 618 ? 24.543 -6.176 -24.791 1.00 96.81 618 VAL A N 1
ATOM 4900 C CA . VAL A 1 618 ? 25.280 -6.693 -25.960 1.00 96.81 618 VAL A CA 1
ATOM 4901 C C . VAL A 1 618 ? 25.913 -8.052 -25.655 1.00 96.81 618 VAL A C 1
ATOM 4903 O O . VAL A 1 618 ? 25.788 -8.992 -26.440 1.00 96.81 618 VAL A O 1
ATOM 4906 N N . LYS A 1 619 ? 26.530 -8.207 -24.474 1.00 97.62 619 LYS A N 1
ATOM 4907 C CA . LYS A 1 619 ? 27.119 -9.486 -24.040 1.00 97.62 619 LYS A CA 1
ATOM 4908 C C . LYS A 1 619 ? 26.086 -10.618 -23.942 1.00 97.62 619 LYS A C 1
ATOM 4910 O O . LYS A 1 619 ? 26.450 -11.781 -24.106 1.00 97.62 619 LYS A O 1
ATOM 4915 N N . LYS A 1 620 ? 24.824 -10.296 -23.645 1.00 97.69 620 LYS A N 1
ATOM 4916 C CA . LYS A 1 620 ? 23.728 -11.254 -23.427 1.00 97.69 620 LYS A CA 1
ATOM 4917 C C . LYS A 1 620 ? 22.677 -11.229 -24.542 1.00 97.69 620 LYS A C 1
ATOM 4919 O O . LYS A 1 620 ? 21.625 -11.837 -24.368 1.00 97.69 620 LYS A O 1
ATOM 4924 N N . LEU A 1 621 ? 22.949 -10.587 -25.680 1.00 96.44 621 LEU A N 1
ATOM 4925 C CA . LEU A 1 621 ? 21.965 -10.308 -26.735 1.00 96.44 621 LEU A CA 1
ATOM 4926 C C . LEU A 1 621 ? 21.236 -11.565 -27.237 1.00 96.44 621 LEU A C 1
ATOM 4928 O O . LEU A 1 621 ? 20.030 -11.546 -27.478 1.00 96.44 621 LEU A O 1
ATOM 4932 N N . THR A 1 622 ? 21.949 -12.689 -27.336 1.00 97.25 622 THR A N 1
ATOM 4933 C CA . THR A 1 622 ? 21.393 -13.991 -27.745 1.00 97.25 622 THR A CA 1
ATOM 4934 C C . THR A 1 622 ? 20.372 -14.560 -26.759 1.00 97.25 622 THR A C 1
ATOM 4936 O O . THR A 1 622 ? 19.570 -15.407 -27.143 1.00 97.25 622 THR A O 1
ATOM 4939 N N . HIS A 1 623 ? 20.396 -14.106 -25.507 1.00 96.75 623 HIS A N 1
ATOM 4940 C CA . HIS A 1 623 ? 19.496 -14.519 -24.431 1.00 96.75 623 HIS A CA 1
ATOM 4941 C C . HIS A 1 623 ? 18.369 -13.516 -24.174 1.00 96.75 623 HIS A C 1
ATOM 4943 O O . HIS A 1 623 ? 17.515 -13.787 -23.335 1.00 96.75 623 HIS A O 1
ATOM 4949 N N . VAL A 1 624 ? 18.354 -12.377 -24.874 1.00 97.31 624 VAL A N 1
ATOM 4950 C CA . VAL A 1 624 ? 17.270 -11.399 -24.760 1.00 97.31 624 VAL A CA 1
ATOM 4951 C C . VAL A 1 624 ? 16.054 -11.895 -25.539 1.00 97.31 624 VAL A C 1
ATOM 4953 O O . VAL A 1 624 ? 16.122 -12.147 -26.753 1.00 97.31 624 VAL A O 1
ATOM 4956 N N . SER A 1 625 ? 14.936 -11.999 -24.828 1.00 97.25 625 SER A N 1
ATOM 4957 C CA . SER A 1 625 ? 13.623 -12.359 -25.343 1.00 97.25 625 SER A CA 1
ATOM 4958 C C . SER A 1 625 ? 13.185 -11.392 -26.438 1.00 97.25 625 SER A C 1
ATOM 4960 O O . SER A 1 625 ? 13.377 -10.182 -26.341 1.00 97.25 625 SER A O 1
ATOM 4962 N N . ALA A 1 626 ? 12.510 -11.902 -27.470 1.00 95.75 626 ALA A N 1
ATOM 4963 C CA . ALA A 1 626 ? 12.098 -11.090 -28.619 1.00 95.75 626 ALA A CA 1
ATOM 4964 C C . ALA A 1 626 ? 11.231 -9.871 -28.237 1.00 95.75 626 ALA A C 1
ATOM 4966 O O . ALA A 1 626 ? 11.327 -8.833 -28.880 1.00 95.75 626 ALA A O 1
ATOM 4967 N N . ARG A 1 627 ? 10.416 -9.979 -27.177 1.00 95.12 627 ARG A N 1
ATOM 4968 C CA . ARG A 1 627 ? 9.560 -8.887 -26.670 1.00 95.12 627 ARG A CA 1
ATOM 4969 C C . ARG A 1 627 ? 10.309 -7.799 -25.898 1.00 95.12 627 ARG A C 1
ATOM 4971 O O . ARG A 1 627 ? 9.764 -6.715 -25.711 1.00 95.12 627 ARG A O 1
ATOM 4978 N N . CYS A 1 628 ? 11.511 -8.102 -25.424 1.00 96.50 628 CYS A N 1
ATOM 4979 C CA . CYS A 1 628 ? 12.356 -7.186 -24.661 1.00 96.50 628 CYS A CA 1
ATOM 4980 C C . CYS A 1 628 ? 13.538 -6.687 -25.493 1.00 96.50 628 CYS A C 1
ATOM 4982 O O . CYS A 1 628 ? 14.311 -5.871 -25.015 1.00 96.50 628 CYS A O 1
ATOM 4984 N N . ARG A 1 629 ? 13.704 -7.174 -26.727 1.00 96.56 629 ARG A N 1
ATOM 4985 C CA . ARG A 1 629 ? 14.790 -6.757 -27.609 1.00 96.56 629 ARG A CA 1
ATOM 4986 C C . ARG A 1 629 ? 14.575 -5.319 -28.070 1.00 96.56 629 ARG A C 1
ATOM 4988 O O . ARG A 1 629 ? 13.475 -4.971 -28.500 1.00 96.56 629 ARG A O 1
ATOM 4995 N N . LEU A 1 630 ? 15.635 -4.522 -27.991 1.00 96.12 630 LEU A N 1
ATOM 4996 C CA . LEU A 1 630 ? 15.647 -3.161 -28.510 1.00 96.12 630 LEU A CA 1
ATOM 4997 C C . LEU A 1 630 ? 15.546 -3.193 -30.038 1.00 96.12 630 LEU A C 1
ATOM 4999 O O . LEU A 1 630 ? 16.045 -4.108 -30.701 1.00 96.12 630 LEU A O 1
ATOM 5003 N N . LYS A 1 631 ? 14.879 -2.199 -30.614 1.00 94.62 631 LYS A N 1
ATOM 5004 C CA . LYS A 1 631 ? 14.935 -1.958 -32.059 1.00 94.62 631 LYS A CA 1
ATOM 5005 C C . LYS A 1 631 ? 16.303 -1.398 -32.435 1.00 94.62 631 LYS A C 1
ATOM 5007 O O . LYS A 1 631 ? 16.947 -0.760 -31.615 1.00 94.62 631 LYS A O 1
ATOM 5012 N N . LEU A 1 632 ? 16.693 -1.539 -33.702 1.00 93.50 632 LEU A N 1
ATOM 5013 C CA . LEU A 1 632 ? 17.964 -0.999 -34.198 1.00 93.50 632 LEU A CA 1
ATOM 5014 C C . LEU A 1 632 ? 18.126 0.501 -33.882 1.00 93.50 632 LEU A C 1
ATOM 5016 O O . LEU A 1 632 ? 19.156 0.907 -33.370 1.00 93.50 632 LEU A O 1
ATOM 5020 N N . GLU A 1 633 ? 17.076 1.298 -34.094 1.00 94.44 633 GLU A N 1
ATOM 5021 C CA . GLU A 1 633 ? 17.067 2.736 -33.772 1.00 94.44 633 GLU A CA 1
ATOM 5022 C C . GLU A 1 633 ? 17.242 3.015 -32.266 1.00 94.44 633 GLU A C 1
ATOM 5024 O O . GLU A 1 633 ? 17.850 4.007 -31.873 1.00 94.44 633 GLU A O 1
ATOM 5029 N N . GLU A 1 634 ? 16.710 2.141 -31.406 1.00 93.69 634 GLU A N 1
ATOM 5030 C CA . GLU A 1 634 ? 16.847 2.251 -29.948 1.00 93.69 634 GLU A CA 1
ATOM 5031 C C . GLU A 1 634 ? 18.267 1.867 -29.507 1.00 93.69 634 GLU A C 1
ATOM 5033 O O . GLU A 1 634 ? 18.831 2.522 -28.635 1.00 93.69 634 GLU A O 1
ATOM 5038 N N . GLU A 1 635 ? 18.867 0.849 -30.135 1.00 93.31 635 GLU A N 1
ATOM 5039 C CA . GLU A 1 635 ? 20.266 0.462 -29.915 1.00 93.31 635 GLU A CA 1
ATOM 5040 C C . GLU A 1 635 ? 21.228 1.572 -30.356 1.00 93.31 635 GLU A C 1
ATOM 5042 O O . GLU A 1 635 ? 22.163 1.884 -29.624 1.00 93.31 635 GLU A O 1
ATOM 5047 N N . GLU A 1 636 ? 20.973 2.205 -31.504 1.00 92.94 636 GLU A N 1
ATOM 5048 C CA . GLU A 1 636 ? 21.754 3.345 -32.001 1.00 92.94 636 GLU A CA 1
ATOM 5049 C C . GLU A 1 636 ? 21.633 4.575 -31.099 1.00 92.94 636 GLU A C 1
ATOM 5051 O O . GLU A 1 636 ? 22.623 5.264 -30.893 1.00 92.94 636 GLU A O 1
ATOM 5056 N N . ARG A 1 637 ? 20.446 4.852 -30.542 1.00 91.50 637 ARG A N 1
ATOM 5057 C CA . ARG A 1 637 ? 20.240 5.976 -29.611 1.00 91.50 637 ARG A CA 1
ATOM 5058 C C . ARG A 1 637 ? 20.874 5.732 -28.237 1.00 91.50 637 ARG A C 1
ATOM 5060 O O . ARG A 1 637 ? 21.173 6.694 -27.534 1.00 91.50 637 ARG A O 1
ATOM 5067 N N . ALA A 1 638 ? 21.004 4.471 -27.824 1.00 89.75 638 ALA A N 1
ATOM 5068 C CA . ALA A 1 638 ? 21.583 4.098 -26.534 1.00 89.75 638 ALA A CA 1
ATOM 5069 C C . ALA A 1 638 ? 23.124 4.083 -26.530 1.00 89.75 638 ALA A C 1
ATOM 5071 O O . ALA A 1 638 ? 23.714 4.186 -25.451 1.00 89.75 638 ALA A O 1
ATOM 5072 N N . LEU A 1 639 ? 23.750 3.908 -27.701 1.00 86.25 639 LEU A N 1
ATOM 5073 C CA . LEU A 1 639 ? 25.202 3.980 -27.924 1.00 86.25 639 LEU A CA 1
ATOM 5074 C C . LEU A 1 639 ? 25.672 5.430 -28.074 1.00 86.25 639 LEU A C 1
ATOM 5076 O O . LEU A 1 639 ? 26.785 5.711 -27.570 1.00 86.25 639 LEU A O 1
#

Solvent-accessible surface area (backbone atoms only — not comparable to full-atom values): 38723 Å² total; per-residue (Å²): 107,69,69,59,54,53,49,53,53,49,52,56,47,54,54,48,58,51,60,62,65,74,64,82,72,92,76,87,86,90,82,85,90,84,86,89,78,88,78,82,89,82,80,81,78,86,71,96,81,77,86,85,82,89,81,92,80,88,86,80,84,83,86,88,71,58,73,52,76,54,103,68,37,36,38,37,48,42,99,88,72,49,77,48,78,43,60,58,76,68,69,73,76,74,77,84,85,82,86,83,87,83,77,89,70,90,77,73,90,68,81,56,82,48,84,44,81,68,82,90,69,83,89,50,102,82,59,68,52,62,35,47,37,47,38,48,42,62,44,74,54,77,85,83,72,69,56,46,30,28,30,51,77,69,56,69,67,59,51,41,67,65,27,62,89,56,87,58,80,55,85,70,53,63,75,42,48,57,33,66,16,39,52,78,47,78,54,97,67,34,35,28,32,31,56,84,82,56,79,45,72,37,47,53,91,47,53,42,81,57,83,79,77,88,86,82,73,98,72,81,79,50,80,44,80,43,81,45,53,31,39,38,38,38,38,74,93,74,76,43,62,46,63,47,63,64,79,81,89,90,79,91,62,77,70,56,60,59,55,53,52,50,51,56,58,61,56,63,76,80,52,100,63,85,76,82,74,84,77,64,87,78,86,68,93,61,82,69,66,71,90,58,61,44,68,44,61,57,77,79,43,57,86,45,50,52,58,46,53,57,76,43,34,51,39,26,34,35,73,88,40,89,42,39,31,41,29,42,45,44,40,98,86,71,44,70,55,60,62,83,72,63,57,46,38,36,43,34,36,57,42,83,37,80,50,41,98,87,75,65,46,67,42,69,45,55,52,41,31,43,40,32,68,51,97,92,44,77,46,64,30,29,56,52,67,48,92,77,35,53,88,89,37,69,39,27,54,49,39,66,58,47,50,33,62,41,58,65,50,42,50,47,35,26,7,73,86,64,80,57,59,38,35,38,38,29,70,88,53,73,44,39,33,35,52,51,97,93,36,46,31,38,72,77,47,82,66,26,28,57,46,77,80,68,60,79,86,54,52,73,71,37,62,51,44,71,43,39,45,49,31,27,41,89,83,73,49,45,30,42,38,34,57,50,58,44,69,48,60,74,88,37,89,94,44,80,79,60,44,59,74,46,74,41,83,81,43,66,75,47,67,69,46,87,66,29,59,42,69,29,43,44,43,95,83,67,78,53,71,44,56,90,41,50,48,49,27,46,49,52,31,51,37,25,45,59,33,66,38,36,62,57,26,47,66,39,37,67,59,52,44,43,73,57,60,69,58,72,69,37,35,54,55,51,51,54,52,35,76,53,66,82,56,81,50,40,34,48,26,32,39,51,50,49,43,51,60,33,39,52,64,18,75,58,85,67,56,63,60,64,72,60,35,50,56,52,26,65,76,31,49,92,67,35,45,81,71,31,52,74,51,71,71,54,52,61,72,74,106

Foldseek 3Di:
DVVVVVVLVVVVVVVVVVVVVVPPDDDDDPDDDDDDDDDDDDDDDDDPDDDDDDDDDDDDDDDDWDWDDDPFWIWTQDPVRDIDIDGPVVVVPPDDDDDDPDDPPVFADDKDWDKDFDDDDDDDLFDKGKIKIKIKGWGWDDPDDQFKKAFAQDDPVVQQVQCVVHDHDDPVVNVRHRFIFGFPDDDDQWTFTQRPNDTDIGGPVRIGTDDDDDDDDDTDTDIDIDIWIWIWIQGPVVRAIAIETDDDDDDDDPVVVVVVVVVVVVVVPDHPDYDYDDFDAPPDPQPADDPQKGWDQLVVCVVQAQPQLNQFWTWIAGNVDNQWIKTAGADPVRHGDRRPPDQKIKIKGWDFDCQDPPPRDGDIHIWIWIWGQDPVGTQIKTWDQLVPDDPPALSVVCSVQCVLADPSSQWTFIHSSSNHGAKIDRVLLRWIWGQDPNWTDTPVPPQKTFDPPDDPLLVVVCQLRVSWTWIAGPVRWIKIKGFQFDKAQDCDVVCNPDLDIDGPRVPPLSSVDPHTIFIWTADPVSPDTDQPDLLSLLSSLLSCVSSVVLLVLLVSLLSNADLAADDDSSVVSQLVCLSSQVDLQLLSLLSLLSNCLSCVNNVDDHSDDLVVSLVSNVVCVVRHDPSSDDDPVSNVVSD

Nearest PDB structures (foldseek):
  5xgg-assembly1_A  TM=6.530E-01  e=3.542E-01  Entamoeba histolytica
  6a9c-assembly1_B  TM=6.257E-01  e=5.237E-01  Entamoeba histolytica
  1j3t-assembly1_A  TM=5.781E-01  e=8.540E-01  Homo sapiens

Radius of gyration: 32.43 Å; Cα contacts (8 Å, |Δi|>4): 919; chains: 1; bounding box: 76×77×96 Å

Secondary structure (DSSP, 8-state):
-HHHHHHHHHHHHHHHHHHHHTT--------------PPP---PPPPTT-----------SSSP-EEEEETTEEEEE-TTS-EEEEEHHHHTTS-----------TT-S-EEEEEEEPP----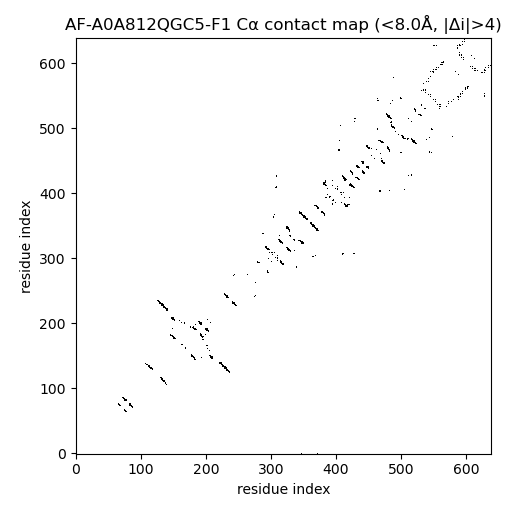-TTPEEEEEEEEEEEEEE---PPPEEEEP---HHHHHHHHTTTT---HHHHTTTT-EEEEEEEETTEEEEESSSS-EEEEGGGEEEPPPPTTS--PPPEEEEEEEEEEEEEEGGGTEEEEEEE-------THHHHHHHHHHHHHTTS-S--------------TTSPTTEEEE-TTTSBTTB-HHHHHHEEEEEESS-TTEEEEEEBPTTSSBPPTT--SEEEEEEEEEES--TTT---EEEEEEEEEEEETTEEEEEEEE-STTPPTTSHHHHHHHHHHHHS-GGG-EEEESSSSS--EEEETTTTEEEEEETTEEEESSSTT-EE-SSPPGGGGGGGTT--S-EEEE-TTS-EEEEEE--EEE---BTTBTT----EEETT-HHHHT-S--EEEEEEPTTSS-EE-SSHHHHHHHHHHHHHTT-HHHHHHHGGGG--SS---HHHHHHHHHGGGGTT---HHHHHHHHHHHHHTGGGTPPPSS-HHHHHHHHHHTGGGS-TTTPPPHHHHHHH-

pLDDT: mean 73.13, std 25.76, range [22.0, 97.94]

Sequence (639 aa):
ALEALDWTRNQDQEENDHAESDSDSDADIESLQKDVVEFRETSQPPEPGDKMKLVKVAMLPPPTFIALVESSKVILQMPDGSEKTFPAEEVQNAAGMPIVKNLNVNKFREISFKLGKEEDLEASPRSTVKYHLDVEIAEVQTEGTKGRVRIKMVSVEEAQMIVEPGPGWDDQMERCLGQVGEITSESGATISVRPDGNSWIWPRELIEPVGVLADEAGTKTHQRKLRVTAFLNYTARTGKLQLQVCYVPLLRSHQLLRNLHCLAQLAKVGLDYFSMIIVFPRWELRTGRVPGELFLSTWVMQGVVPQCLLELYHFYHDMQDETIVRAYPLNSDGEEQTPGSWDHWLLVRLAIRTTAKHTGDQGVHAFVAKIIKGSEGLEVRRMVDLLFAEEGSAGFVVAQLMSRLENLSHVLAWSSSGSEVDVVELPRLGISFEWKAGQLVSKDFKGMRVATPAPPELLHHFDGIPHSLLLQDQTDSYHILVPFVATHRPSIASDPFSSEVVLERENRLWRLHETKVFLYEMHLSGTFLYTPTLTAALYLLFLKFQNRKYDQVSQLVRAIATDSPYQKEALHVFEHLGTLNPDQHADAHAGRIMIALATGDANMRLPMRLDFEMACYVKKLTHVSARCRLKLEEEERAL

Mean predicted aligned error: 17.93 Å

Organism: NCBI:txid878477